Protein AF-0000000076656449 (afdb_homodimer)

Foldseek 3Di:
DPPAFKKFWADFPPGNPDIFIWAWPPQQDQPQVCVVVVHWIKTQTFPDRAPLPRHGGPRDITTGPFTFFNDALVLQAKAKEWEPFFPQQCVLVVHDRDPATDIDIAGSQQETTFPPDAQEDEPLCVVVQQKKKFKWKKWFFNAKDALDALVCQVVGTQFIWIKIQIFRVVVCVVDPHGHVRRHDGNRIYIARITGGCVNVVDQQAKWKFKDKPRHTQFIDGSVRGNQDSSSVSNRCRHVNMDHGGHMYTRYGGPRMQCSDVVGDGDDAQIWMWIAIDDRGHIGIHGYHYDD/DPPAFKKFWADFPPGNPDIFIWAWPPQQDQPQVCVVVVHWIKTQTFPDRALLPRHGGPRDITTGPFTFFNDALVLQAKAKEWEPFFPQQCVLVVHDRDPATDIDIAGSQQETTFPPDAQEDEPLCVVVQQKKKFKWKKWFFNAKDALDALVCQVVGTQFIWIKIQIFRVVVCVVDDHGHVRRHDGNRIYIARITGGCVNVVDQQAKWKFKDKPRHTQAIDGSVRGNQDSSSVSNRCRHVNMDHGGHMYTRYGGHRMQCSDVVGDGDDAQIWMWIAIDDRGHIGIHGYHYDD

Structure (mmCIF, N/CA/C/O backbone):
data_AF-0000000076656449-model_v1
#
loop_
_entity.id
_entity.type
_entity.pdbx_description
1 polymer 'Related to bifunctional 4-hydroxyphenylacetate degradation enzyme'
#
loop_
_atom_site.group_PDB
_atom_site.id
_atom_site.type_symbol
_atom_site.label_atom_id
_atom_site.label_alt_id
_atom_site.label_comp_id
_atom_site.label_asym_id
_atom_site.label_entity_id
_atom_site.label_seq_id
_atom_site.pdbx_PDB_ins_code
_atom_site.Cartn_x
_atom_site.Cartn_y
_atom_site.Cartn_z
_atom_site.occupancy
_atom_site.B_iso_or_equiv
_atom_site.auth_seq_id
_atom_site.auth_comp_id
_atom_site.auth_asym_id
_atom_site.auth_atom_id
_atom_site.pdbx_PDB_model_num
ATOM 1 N N . MET A 1 1 ? 22.75 -12.156 -18.953 1 49.38 1 MET A N 1
ATOM 2 C CA . MET A 1 1 ? 21.703 -13.133 -18.672 1 49.38 1 MET A CA 1
ATOM 3 C C . MET A 1 1 ? 21.734 -13.531 -17.203 1 49.38 1 MET A C 1
ATOM 5 O O . MET A 1 1 ? 22.781 -13.57 -16.578 1 49.38 1 MET A O 1
ATOM 9 N N . ALA A 1 2 ? 20.5 -13.57 -16.688 1 65.69 2 ALA A N 1
ATOM 10 C CA . ALA A 1 2 ? 20.562 -14.047 -15.305 1 65.69 2 ALA A CA 1
ATOM 11 C C . ALA A 1 2 ? 21.188 -15.438 -15.234 1 65.69 2 ALA A C 1
ATOM 13 O O . ALA A 1 2 ? 20.891 -16.297 -16.062 1 65.69 2 ALA A O 1
ATOM 14 N N . TYR A 1 3 ? 22.047 -15.594 -14.336 1 84.06 3 TYR A N 1
ATOM 15 C CA . TYR A 1 3 ? 22.766 -16.859 -14.227 1 84.06 3 TYR A CA 1
ATOM 16 C C . TYR A 1 3 ? 21.906 -17.922 -13.562 1 84.06 3 TYR A C 1
ATOM 18 O O . TYR A 1 3 ? 22.297 -19.094 -13.477 1 84.06 3 TYR A O 1
ATOM 26 N N . TRP A 1 4 ? 20.797 -17.547 -13.141 1 93.44 4 TRP A N 1
ATOM 27 C CA . TRP A 1 4 ? 19.828 -18.484 -12.586 1 93.44 4 TRP A CA 1
ATOM 28 C C . TRP A 1 4 ? 18.547 -18.516 -13.414 1 93.44 4 TRP A C 1
ATOM 30 O O . TRP A 1 4 ? 18.234 -17.547 -14.109 1 93.44 4 TRP A O 1
ATOM 40 N N . LYS A 1 5 ? 17.812 -19.641 -13.414 1 95.38 5 LYS A N 1
ATOM 41 C CA . LYS A 1 5 ? 16.594 -19.781 -14.195 1 95.38 5 LYS A CA 1
ATOM 42 C C . LYS A 1 5 ? 15.367 -19.781 -13.289 1 95.38 5 LYS A C 1
ATOM 44 O O . LYS A 1 5 ? 14.336 -19.203 -13.625 1 95.38 5 LYS A O 1
ATOM 49 N N . ARG A 1 6 ? 15.414 -20.453 -12.188 1 97.69 6 ARG A N 1
ATOM 50 C CA . ARG A 1 6 ? 14.352 -20.531 -11.188 1 97.69 6 ARG A CA 1
ATOM 51 C C . ARG A 1 6 ? 14.922 -20.484 -9.773 1 97.69 6 ARG A C 1
ATOM 53 O O . ARG A 1 6 ? 15.898 -21.172 -9.461 1 97.69 6 ARG A O 1
ATOM 60 N N . LEU A 1 7 ? 14.414 -19.656 -8.969 1 98.56 7 LEU A N 1
ATOM 61 C CA . LEU A 1 7 ? 14.852 -19.609 -7.578 1 98.56 7 LEU A CA 1
ATOM 62 C C . LEU A 1 7 ? 13.68 -19.875 -6.633 1 98.56 7 LEU A C 1
ATOM 64 O O . LEU A 1 7 ? 12.57 -19.406 -6.867 1 98.56 7 LEU A O 1
ATOM 68 N N . ALA A 1 8 ? 13.953 -20.641 -5.656 1 98.69 8 ALA A N 1
ATOM 69 C CA . ALA A 1 8 ? 13.047 -20.828 -4.527 1 98.69 8 ALA A CA 1
ATOM 70 C C . ALA A 1 8 ? 13.641 -20.234 -3.246 1 98.69 8 ALA A C 1
ATOM 72 O O . ALA A 1 8 ? 14.859 -20.281 -3.047 1 98.69 8 ALA A O 1
ATOM 73 N N . ARG A 1 9 ? 12.883 -19.625 -2.453 1 98.88 9 ARG A N 1
ATOM 74 C CA . ARG A 1 9 ? 13.141 -19.344 -1.046 1 98.88 9 ARG A CA 1
ATOM 75 C C . ARG A 1 9 ? 12.539 -20.422 -0.151 1 98.88 9 ARG A C 1
ATOM 77 O O . ARG A 1 9 ? 11.367 -20.781 -0.305 1 98.88 9 ARG A O 1
ATOM 84 N N . PHE A 1 10 ? 13.414 -21 0.773 1 98.88 10 PHE A N 1
ATOM 85 C CA . PHE A 1 10 ? 12.891 -22.188 1.436 1 98.88 10 PHE A CA 1
ATOM 86 C C . PHE A 1 10 ? 13.617 -22.438 2.752 1 98.88 10 PHE A C 1
ATOM 88 O O . PHE A 1 10 ? 14.672 -21.859 3.006 1 98.88 10 PHE A O 1
ATOM 95 N N . VAL A 1 11 ? 12.961 -23.219 3.555 1 98.75 11 VAL A N 1
ATOM 96 C CA . VAL A 1 11 ? 13.57 -23.812 4.742 1 98.75 11 VAL A CA 1
ATOM 97 C C . VAL A 1 11 ? 14.102 -25.203 4.41 1 98.75 11 VAL A C 1
ATOM 99 O O . VAL A 1 11 ? 13.359 -26.062 3.922 1 98.75 11 VAL A O 1
ATOM 102 N N . PRO A 1 12 ? 15.367 -25.438 4.609 1 98.56 12 PRO A N 1
ATOM 103 C CA . PRO A 1 12 ? 15.898 -26.766 4.324 1 98.56 12 PRO A CA 1
ATOM 104 C C . PRO A 1 12 ? 15.539 -27.781 5.398 1 98.56 12 PRO A C 1
ATOM 106 O O . PRO A 1 12 ? 15.383 -27.422 6.57 1 98.56 12 PRO A O 1
ATOM 109 N N . LYS A 1 13 ? 15.461 -29.047 5 1 98.12 13 LYS A N 1
ATOM 110 C CA . LYS A 1 13 ? 15.164 -30.125 5.934 1 98.12 13 LYS A CA 1
ATOM 111 C C . LYS A 1 13 ? 16.219 -30.203 7.039 1 98.12 13 LYS A C 1
ATOM 113 O O . LYS A 1 13 ? 17.422 -30.156 6.766 1 98.12 13 LYS A O 1
ATOM 118 N N . GLY A 1 14 ? 15.781 -30.25 8.25 1 97.25 14 GLY A N 1
ATOM 119 C CA . GLY A 1 14 ? 16.672 -30.422 9.383 1 97.25 14 GLY A CA 1
ATOM 120 C C . GLY A 1 14 ? 17.094 -29.094 10.016 1 97.25 14 GLY A C 1
ATOM 121 O O . GLY A 1 14 ? 17.688 -29.094 11.102 1 97.25 14 GLY A O 1
ATOM 122 N N . TYR A 1 15 ? 16.812 -27.984 9.406 1 97.06 15 TYR A N 1
ATOM 123 C CA . TYR A 1 15 ? 17.219 -26.672 9.93 1 97.06 15 TYR A CA 1
ATOM 124 C C . TYR A 1 15 ? 16.047 -25.703 9.914 1 97.06 15 TYR A C 1
ATOM 126 O O . TYR A 1 15 ? 16.016 -24.766 9.109 1 97.06 15 TYR A O 1
ATOM 134 N N . PRO A 1 16 ? 15.133 -25.734 10.82 1 96 16 PRO A N 1
ATOM 135 C CA . PRO A 1 16 ? 13.867 -25 10.797 1 96 16 PRO A CA 1
ATOM 136 C C . PRO A 1 16 ? 14.07 -23.484 10.945 1 96 16 PRO A C 1
ATOM 138 O O . PRO A 1 16 ? 13.18 -22.703 10.617 1 96 16 PRO A O 1
ATOM 141 N N . SER A 1 17 ? 15.266 -23.016 11.375 1 96.69 17 SER A N 1
ATOM 142 C CA . SER A 1 17 ? 15.492 -21.594 11.609 1 96.69 17 SER A CA 1
ATOM 143 C C . SER A 1 17 ? 16.25 -20.953 10.461 1 96.69 17 SER A C 1
ATOM 145 O O . SER A 1 17 ? 16.516 -19.75 10.469 1 96.69 17 SER A O 1
ATOM 147 N N . LYS A 1 18 ? 16.609 -21.734 9.508 1 97.06 18 LYS A N 1
ATOM 148 C CA . LYS A 1 18 ? 17.375 -21.234 8.375 1 97.06 18 LYS A CA 1
ATOM 149 C C . LYS A 1 18 ? 16.484 -20.984 7.168 1 97.06 18 LYS A C 1
ATOM 151 O O . LYS A 1 18 ? 15.523 -21.734 6.934 1 97.06 18 LYS A O 1
ATOM 156 N N . THR A 1 19 ? 16.656 -19.969 6.512 1 98.56 19 THR A N 1
ATOM 157 C CA . THR A 1 19 ? 16.047 -19.703 5.215 1 98.56 19 THR A CA 1
ATOM 158 C C . THR A 1 19 ? 17.109 -19.578 4.133 1 98.56 19 THR A C 1
ATOM 160 O O . THR A 1 19 ? 18.125 -18.891 4.312 1 98.56 19 THR A O 1
ATOM 163 N N . LEU A 1 20 ? 16.906 -20.25 3.023 1 98.62 20 LEU A N 1
ATOM 164 C CA . LEU A 1 20 ? 17.891 -20.281 1.943 1 98.62 20 LEU A CA 1
ATOM 165 C C . LEU A 1 20 ? 17.234 -19.906 0.613 1 98.62 20 LEU A C 1
ATOM 167 O O . LEU A 1 20 ? 16.016 -19.953 0.476 1 98.62 20 LEU A O 1
ATOM 171 N N . ILE A 1 21 ? 18.094 -19.5 -0.291 1 98.62 21 ILE A N 1
ATOM 172 C CA . ILE A 1 21 ? 17.766 -19.344 -1.701 1 98.62 21 ILE A CA 1
ATOM 173 C C . ILE A 1 21 ? 18.422 -20.453 -2.516 1 98.62 21 ILE A C 1
ATOM 175 O O . ILE A 1 21 ? 19.578 -20.797 -2.283 1 98.62 21 ILE A O 1
ATOM 179 N N . GLY A 1 22 ? 17.641 -21 -3.449 1 98.44 22 GLY A N 1
ATOM 180 C CA . GLY A 1 22 ? 18.266 -22.031 -4.254 1 98.44 22 GLY A CA 1
ATOM 181 C C . GLY A 1 22 ? 17.516 -22.344 -5.535 1 98.44 22 GLY A C 1
ATOM 182 O O . GLY A 1 22 ? 16.359 -21.922 -5.691 1 98.44 22 GLY A O 1
ATOM 183 N N . GLU A 1 23 ? 18.141 -23 -6.402 1 97.94 23 GLU A N 1
ATOM 184 C CA . GLU A 1 23 ? 17.547 -23.484 -7.641 1 97.94 23 GLU A CA 1
ATOM 185 C C . GLU A 1 23 ? 17.203 -24.969 -7.531 1 97.94 23 GLU A C 1
ATOM 187 O O . GLU A 1 23 ? 18.047 -25.781 -7.137 1 97.94 23 GLU A O 1
ATOM 192 N N . PRO A 1 24 ? 15.953 -25.297 -7.84 1 97.5 24 PRO A N 1
ATOM 193 C CA . PRO A 1 24 ? 15.664 -26.734 -7.852 1 97.5 24 PRO A CA 1
ATOM 194 C C . PRO A 1 24 ? 16.641 -27.516 -8.719 1 97.5 24 PRO A C 1
ATOM 196 O O . PRO A 1 24 ? 16.953 -27.109 -9.836 1 97.5 24 PRO A O 1
ATOM 199 N N . GLU A 1 25 ? 17.141 -28.578 -8.242 1 96.12 25 GLU A N 1
ATOM 200 C CA . GLU A 1 25 ? 18.094 -29.406 -8.961 1 96.12 25 GLU A CA 1
ATOM 201 C C . GLU A 1 25 ? 17.5 -29.953 -10.25 1 96.12 25 GLU A C 1
ATOM 203 O O . GLU A 1 25 ? 18.156 -29.969 -11.297 1 96.12 25 GLU A O 1
ATOM 208 N N . ASN A 1 26 ? 16.297 -30.5 -10.109 1 94.44 26 ASN A N 1
ATOM 209 C CA . ASN A 1 26 ? 15.531 -30.891 -11.289 1 94.44 26 ASN A CA 1
ATOM 210 C C . ASN A 1 26 ? 14.82 -29.688 -11.914 1 94.44 26 ASN A C 1
ATOM 212 O O . ASN A 1 26 ? 13.828 -29.203 -11.375 1 94.44 26 ASN A O 1
ATOM 216 N N . HIS A 1 27 ? 15.234 -29.281 -13.047 1 89.81 27 HIS A N 1
ATOM 217 C CA . HIS A 1 27 ? 14.766 -28.062 -13.672 1 89.81 27 HIS A CA 1
ATOM 218 C C . HIS A 1 27 ? 13.32 -28.203 -14.156 1 89.81 27 HIS A C 1
ATOM 220 O O . HIS A 1 27 ? 12.641 -27.203 -14.398 1 89.81 27 HIS A O 1
ATOM 226 N N . ALA A 1 28 ? 12.875 -29.375 -14.281 1 93.81 28 ALA A N 1
ATOM 227 C CA . ALA A 1 28 ? 11.539 -29.609 -14.828 1 93.81 28 ALA A CA 1
ATOM 228 C C . ALA A 1 28 ? 10.516 -29.797 -13.719 1 93.81 28 ALA A C 1
ATOM 230 O O . ALA A 1 28 ? 9.305 -29.812 -13.977 1 93.81 28 ALA A O 1
ATOM 231 N N . ILE A 1 29 ? 10.992 -29.859 -12.484 1 97.5 29 ILE A N 1
ATOM 232 C CA . ILE A 1 29 ? 10.117 -30.234 -11.383 1 97.5 29 ILE A CA 1
ATOM 233 C C . ILE A 1 29 ? 9.148 -29.094 -11.086 1 97.5 29 ILE A C 1
ATOM 235 O O . ILE A 1 29 ? 9.523 -27.922 -11.133 1 97.5 29 ILE A O 1
ATOM 239 N N . ASP A 1 30 ? 7.879 -29.391 -10.898 1 98.56 30 ASP A N 1
ATOM 240 C CA . ASP A 1 30 ? 6.93 -28.484 -10.273 1 98.56 30 ASP A CA 1
ATOM 241 C C . ASP A 1 30 ? 7.098 -28.469 -8.758 1 98.56 30 ASP A C 1
ATOM 243 O O . ASP A 1 30 ? 6.555 -29.328 -8.062 1 98.56 30 ASP A O 1
ATOM 247 N N . VAL A 1 31 ? 7.777 -27.469 -8.25 1 98.69 31 VAL A N 1
ATOM 248 C CA . VAL A 1 31 ? 8.219 -27.453 -6.855 1 98.69 31 VAL A CA 1
ATOM 249 C C . VAL A 1 31 ? 7 -27.5 -5.934 1 98.69 31 VAL A C 1
ATOM 251 O O . VAL A 1 31 ? 6.945 -28.312 -5.004 1 98.69 31 VAL A O 1
ATOM 254 N N . GLY A 1 32 ? 5.984 -26.625 -6.16 1 98.69 32 GLY A N 1
ATOM 255 C CA . GLY A 1 32 ? 4.809 -26.562 -5.309 1 98.69 32 GLY A CA 1
ATOM 256 C C . GLY A 1 32 ? 4.031 -27.875 -5.277 1 98.69 32 GLY A C 1
ATOM 257 O O . GLY A 1 32 ? 3.662 -28.359 -4.207 1 98.69 32 GLY A O 1
ATOM 258 N N . LEU A 1 33 ? 3.791 -28.453 -6.453 1 98.62 33 LEU A N 1
ATOM 259 C CA . LEU A 1 33 ? 3.023 -29.688 -6.559 1 98.62 33 LEU A CA 1
ATOM 260 C C . LEU A 1 33 ? 3.779 -30.844 -5.922 1 98.62 33 LEU A C 1
ATOM 262 O O . LEU A 1 33 ? 3.186 -31.672 -5.223 1 98.62 33 LEU A O 1
ATOM 266 N N . ALA A 1 34 ? 5.094 -30.953 -6.18 1 98.69 34 ALA A N 1
ATOM 267 C CA . ALA A 1 34 ? 5.91 -32.031 -5.613 1 98.69 34 ALA A CA 1
ATOM 268 C C . ALA A 1 34 ? 5.871 -31.984 -4.09 1 98.69 34 ALA A C 1
ATOM 270 O O . ALA A 1 34 ? 5.66 -33.031 -3.447 1 98.69 34 ALA A O 1
ATOM 271 N N . LEU A 1 35 ? 6.078 -30.797 -3.545 1 98.5 35 LEU A N 1
ATOM 272 C CA . LEU A 1 35 ? 6.066 -30.672 -2.092 1 98.5 35 LEU A CA 1
ATOM 273 C C . LEU A 1 35 ? 4.688 -31 -1.527 1 98.5 35 LEU A C 1
ATOM 275 O O . LEU A 1 35 ? 4.578 -31.625 -0.471 1 98.5 35 LEU A O 1
ATOM 279 N N . TYR A 1 36 ? 3.674 -30.594 -2.191 1 98.5 36 TYR A N 1
ATOM 280 C CA . TYR A 1 36 ? 2.309 -30.906 -1.775 1 98.5 36 TYR A CA 1
ATOM 281 C C . TYR A 1 36 ? 2.072 -32.406 -1.731 1 98.5 36 TYR A C 1
ATOM 283 O O . TYR A 1 36 ? 1.375 -32.906 -0.845 1 98.5 36 TYR A O 1
ATOM 291 N N . LYS A 1 37 ? 2.664 -33.094 -2.656 1 98.25 37 LYS A N 1
ATOM 292 C CA . LYS A 1 37 ? 2.496 -34.562 -2.764 1 98.25 37 LYS A CA 1
ATOM 293 C C . LYS A 1 37 ? 3.443 -35.281 -1.818 1 98.25 37 LYS A C 1
ATOM 295 O O . LYS A 1 37 ? 3.465 -36.531 -1.785 1 98.25 37 LYS A O 1
ATOM 300 N N . GLY A 1 38 ? 4.309 -34.625 -1.164 1 97.75 38 GLY A N 1
ATOM 301 C CA . GLY A 1 38 ? 5.234 -35.219 -0.223 1 97.75 38 GLY A CA 1
ATOM 302 C C . GLY A 1 38 ? 6.48 -35.781 -0.886 1 97.75 38 GLY A C 1
ATOM 303 O O . GLY A 1 38 ? 7.156 -36.656 -0.329 1 97.75 38 GLY A O 1
ATOM 304 N N . GLU A 1 39 ? 6.762 -35.281 -2.086 1 98.12 39 GLU A N 1
ATOM 305 C CA . GLU A 1 39 ? 7.957 -35.719 -2.799 1 98.12 39 GLU A CA 1
ATOM 306 C C . GLU A 1 39 ? 9.188 -34.938 -2.344 1 98.12 39 GLU A C 1
ATOM 308 O O . GLU A 1 39 ? 9.078 -33.844 -1.824 1 98.12 39 GLU A O 1
ATOM 313 N N . THR A 1 40 ? 10.297 -35.562 -2.537 1 98.12 40 THR A N 1
ATOM 314 C CA . THR A 1 40 ? 11.555 -34.906 -2.211 1 98.12 40 THR A CA 1
ATOM 315 C C . THR A 1 40 ? 11.945 -33.906 -3.299 1 98.12 40 THR A C 1
ATOM 317 O O . THR A 1 40 ? 11.953 -34.25 -4.484 1 98.12 40 THR A O 1
ATOM 320 N N . VAL A 1 41 ? 12.195 -32.75 -2.912 1 98.56 41 VAL A N 1
ATOM 321 C CA . VAL A 1 41 ? 12.711 -31.719 -3.803 1 98.56 41 VAL A CA 1
ATOM 322 C C . VAL A 1 41 ? 14.062 -31.219 -3.293 1 98.56 41 VAL A C 1
ATOM 324 O O . VAL A 1 41 ? 14.18 -30.797 -2.141 1 98.56 41 VAL A O 1
ATOM 327 N N . LYS A 1 42 ? 15.062 -31.281 -4.113 1 98.62 42 LYS A N 1
ATOM 328 C CA . LYS A 1 42 ? 16.391 -30.766 -3.773 1 98.62 42 LYS A CA 1
ATOM 329 C C . LYS A 1 42 ? 16.688 -29.469 -4.504 1 98.62 42 LYS A C 1
ATOM 331 O O . LYS A 1 42 ? 16.188 -29.234 -5.602 1 98.62 42 LYS A O 1
ATOM 336 N N . ALA A 1 43 ? 17.453 -28.641 -3.881 1 98.56 43 ALA A N 1
ATOM 337 C CA . ALA A 1 43 ? 17.828 -27.359 -4.457 1 98.56 43 ALA A CA 1
ATOM 338 C C . ALA A 1 43 ? 19.312 -27.094 -4.312 1 98.56 43 ALA A C 1
ATOM 340 O O . ALA A 1 43 ? 19.922 -27.406 -3.277 1 98.56 43 ALA A O 1
ATOM 341 N N . ARG A 1 44 ? 19.891 -26.594 -5.328 1 98.12 44 ARG A N 1
ATOM 342 C CA . ARG A 1 44 ? 21.25 -26.047 -5.262 1 98.12 44 ARG A CA 1
ATOM 343 C C . ARG A 1 44 ? 21.25 -24.672 -4.586 1 98.12 44 ARG A C 1
ATOM 345 O O . ARG A 1 44 ? 20.688 -23.719 -5.113 1 98.12 44 ARG A O 1
ATOM 352 N N . VAL A 1 45 ? 21.953 -24.578 -3.49 1 98.38 45 VAL A N 1
ATOM 353 C CA . VAL A 1 45 ? 21.875 -23.406 -2.617 1 98.38 45 VAL A CA 1
ATOM 354 C C . VAL A 1 45 ? 22.688 -22.266 -3.211 1 98.38 45 VAL A C 1
ATOM 356 O O . VAL A 1 45 ? 23.781 -22.484 -3.74 1 98.38 45 VAL A O 1
ATOM 359 N N . PHE A 1 46 ? 22.219 -21.109 -3.17 1 98.31 46 PHE A N 1
ATOM 360 C CA . PHE A 1 46 ? 22.922 -19.875 -3.518 1 98.31 46 PHE A CA 1
ATOM 361 C C . PHE A 1 46 ? 23.422 -19.172 -2.266 1 98.31 46 PHE A C 1
ATOM 363 O O . PHE A 1 46 ? 22.859 -19.344 -1.182 1 98.31 46 PHE A O 1
ATOM 370 N N . SER A 1 47 ? 24.469 -18.281 -2.416 1 97.69 47 SER A N 1
ATOM 371 C CA . SER A 1 47 ? 25.141 -17.688 -1.278 1 97.69 47 SER A CA 1
ATOM 372 C C . SER A 1 47 ? 24.359 -16.484 -0.734 1 97.69 47 SER A C 1
ATOM 374 O O . SER A 1 47 ? 24.609 -16.031 0.384 1 97.69 47 SER A O 1
ATOM 376 N N . GLY A 1 48 ? 23.453 -15.977 -1.566 1 96.94 48 GLY A N 1
ATOM 377 C CA . GLY A 1 48 ? 22.719 -14.797 -1.142 1 96.94 48 GLY A CA 1
ATOM 378 C C . GLY A 1 48 ? 21.516 -15.125 -0.272 1 96.94 48 GLY A C 1
ATOM 379 O O . GLY A 1 48 ? 21.141 -16.281 -0.143 1 96.94 48 GLY A O 1
ATOM 380 N N . SER A 1 49 ? 20.938 -14.102 0.354 1 95.44 49 SER A N 1
ATOM 381 C CA . SER A 1 49 ? 19.844 -14.305 1.289 1 95.44 49 SER A CA 1
ATOM 382 C C . SER A 1 49 ? 18.516 -13.859 0.68 1 95.44 49 SER A C 1
ATOM 384 O O . SER A 1 49 ? 17.469 -13.953 1.324 1 95.44 49 SER A O 1
ATOM 386 N N . SER A 1 50 ? 18.578 -13.344 -0.532 1 97.94 50 SER A N 1
ATOM 387 C CA . SER A 1 50 ? 17.406 -12.797 -1.209 1 97.94 50 SER A CA 1
ATOM 388 C C . SER A 1 50 ? 17.422 -13.133 -2.697 1 97.94 50 SER A C 1
ATOM 390 O O . SER A 1 50 ? 18.484 -13.195 -3.312 1 97.94 50 SER A O 1
ATOM 392 N N . VAL A 1 51 ? 16.219 -13.328 -3.223 1 98.25 51 VAL A N 1
ATOM 393 C CA . VAL A 1 51 ? 16.172 -13.562 -4.66 1 98.25 51 VAL A CA 1
ATOM 394 C C . VAL A 1 51 ? 16.609 -12.305 -5.41 1 98.25 51 VAL A C 1
ATOM 396 O O . VAL A 1 51 ? 16.938 -12.359 -6.598 1 98.25 51 VAL A O 1
ATOM 399 N N . LEU A 1 52 ? 16.562 -11.141 -4.758 1 98.19 52 LEU A N 1
ATOM 400 C CA . LEU A 1 52 ? 17.016 -9.883 -5.355 1 98.19 52 LEU A CA 1
ATOM 401 C C . LEU A 1 52 ? 18.531 -9.812 -5.398 1 98.19 52 LEU A C 1
ATOM 403 O O . LEU A 1 52 ? 19.109 -9.023 -6.156 1 98.19 52 LEU A O 1
ATOM 407 N N . GLU A 1 53 ? 19.156 -10.539 -4.523 1 96.88 53 GLU A N 1
ATOM 408 C CA . GLU A 1 53 ? 20.609 -10.688 -4.441 1 96.88 53 GLU A CA 1
ATOM 409 C C . GLU A 1 53 ? 21 -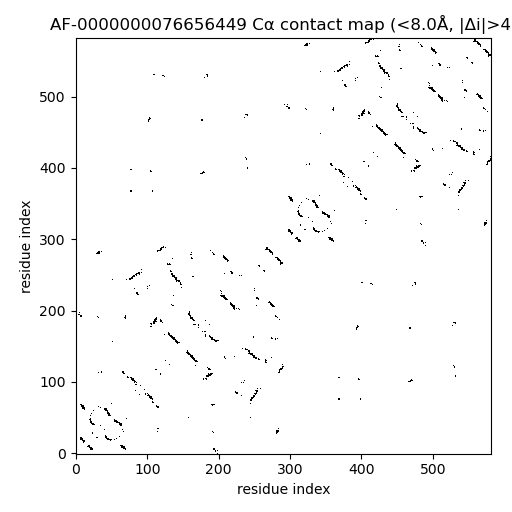12.133 -4.133 1 96.88 53 GLU A C 1
ATOM 411 O O . GLU A 1 53 ? 21.562 -12.422 -3.078 1 96.88 53 GLU A O 1
ATOM 416 N N . PRO A 1 54 ? 20.812 -12.992 -5.078 1 96.88 54 PRO A N 1
ATOM 417 C CA . PRO A 1 54 ? 20.922 -14.414 -4.777 1 96.88 54 PRO A CA 1
ATOM 418 C C . PRO A 1 54 ? 22.375 -14.867 -4.594 1 96.88 54 PRO A C 1
ATOM 420 O O . PRO A 1 54 ? 22.625 -15.961 -4.082 1 96.88 54 PRO A O 1
ATOM 423 N N . GLY A 1 55 ? 23.297 -13.984 -4.996 1 96.31 55 GLY A N 1
ATOM 424 C CA . GLY A 1 55 ? 24.688 -14.414 -4.922 1 96.31 55 GLY A CA 1
ATOM 425 C C . GLY A 1 55 ? 25.031 -15.484 -5.938 1 96.31 55 GLY A C 1
ATOM 426 O O . GLY A 1 55 ? 24.578 -15.438 -7.082 1 96.31 55 GLY A O 1
ATOM 427 N N . ALA A 1 56 ? 25.953 -16.375 -5.547 1 95.75 56 ALA A N 1
ATOM 428 C CA . ALA A 1 56 ? 26.422 -17.438 -6.434 1 95.75 56 ALA A CA 1
ATOM 429 C C . ALA A 1 56 ? 26.078 -18.812 -5.875 1 95.75 56 ALA A C 1
ATOM 431 O O . ALA A 1 56 ? 25.812 -18.953 -4.676 1 95.75 56 ALA A O 1
ATOM 432 N N . PRO A 1 57 ? 26.031 -19.75 -6.789 1 94.81 57 PRO A N 1
ATOM 433 C CA . PRO A 1 57 ? 25.859 -21.109 -6.266 1 94.81 57 PRO A CA 1
ATOM 434 C C . PRO A 1 57 ? 26.938 -21.484 -5.242 1 94.81 57 PRO A C 1
ATOM 436 O O . PRO A 1 57 ? 28.125 -21.203 -5.457 1 94.81 57 PRO A O 1
ATOM 439 N N . SER A 1 58 ? 26.562 -22.031 -4.18 1 95.19 58 SER A N 1
ATOM 440 C CA . SER A 1 58 ? 27.484 -22.375 -3.104 1 95.19 58 SER A CA 1
ATOM 441 C C . SER A 1 58 ? 28.109 -23.734 -3.334 1 95.19 58 SER A C 1
ATOM 443 O O . SER A 1 58 ? 29.109 -24.078 -2.697 1 95.19 58 SER A O 1
ATOM 445 N N . GLY A 1 59 ? 27.531 -24.547 -4.145 1 94.31 59 GLY A N 1
ATOM 446 C CA . GLY A 1 59 ? 27.938 -25.922 -4.336 1 94.31 59 GLY A CA 1
ATOM 447 C C . GLY A 1 59 ? 27.156 -26.906 -3.477 1 94.31 59 GLY A C 1
ATOM 448 O O . GLY A 1 59 ? 27.172 -28.109 -3.736 1 94.31 59 GLY A O 1
ATOM 449 N N . GLU A 1 60 ? 26.484 -26.422 -2.561 1 96.88 60 GLU A N 1
ATOM 450 C CA . GLU A 1 60 ? 25.703 -27.266 -1.668 1 96.88 60 GLU A CA 1
ATOM 451 C C . GLU A 1 60 ? 24.344 -27.594 -2.271 1 96.88 60 GLU A C 1
ATOM 453 O O . GLU A 1 60 ? 23.719 -26.75 -2.93 1 96.88 60 GLU A O 1
ATOM 458 N N . VAL A 1 61 ? 23.938 -28.797 -2.141 1 98.12 61 VAL A N 1
ATOM 459 C CA . VAL A 1 61 ? 22.594 -29.234 -2.508 1 98.12 61 VAL A CA 1
ATOM 460 C C . VAL A 1 61 ? 21.859 -29.734 -1.269 1 98.12 61 VAL A C 1
ATOM 462 O O . VAL A 1 61 ? 22.375 -30.594 -0.536 1 98.12 61 VAL A O 1
ATOM 465 N N . VAL A 1 62 ? 20.703 -29.188 -1.01 1 98.5 62 VAL A N 1
ATOM 466 C CA . VAL A 1 62 ? 19.953 -29.578 0.183 1 98.5 62 VAL A CA 1
ATOM 467 C C . VAL A 1 62 ? 18.516 -29.906 -0.193 1 98.5 62 VAL A C 1
ATOM 469 O O . VAL A 1 62 ? 18.047 -29.547 -1.282 1 98.5 62 VAL A O 1
ATOM 472 N N . GLU A 1 63 ? 17.844 -30.641 0.677 1 98.69 63 GLU A N 1
ATOM 473 C CA . GLU A 1 63 ? 16.422 -30.953 0.497 1 98.69 63 GLU A CA 1
ATOM 474 C C . GLU A 1 63 ? 15.547 -29.844 1.062 1 98.69 63 GLU A C 1
ATOM 476 O O . GLU A 1 63 ? 15.812 -29.328 2.152 1 98.69 63 GLU A O 1
ATOM 481 N N . ILE A 1 64 ? 14.508 -29.484 0.341 1 98.69 64 ILE A N 1
ATOM 482 C CA . ILE A 1 64 ? 13.57 -28.469 0.791 1 98.69 64 ILE A CA 1
ATOM 483 C C . ILE A 1 64 ? 12.578 -29.078 1.782 1 98.69 64 ILE A C 1
ATOM 485 O O . ILE A 1 64 ? 11.961 -30.109 1.497 1 98.69 64 ILE A O 1
ATOM 489 N N . ASP A 1 65 ? 12.469 -28.531 2.965 1 98.38 65 ASP A N 1
ATOM 490 C CA . ASP A 1 65 ? 11.422 -28.906 3.91 1 98.38 65 ASP A CA 1
ATOM 491 C C . ASP A 1 65 ? 10.117 -28.172 3.594 1 98.38 65 ASP A C 1
ATOM 493 O O . ASP A 1 65 ? 9.07 -28.812 3.436 1 98.38 65 ASP A O 1
ATOM 497 N N . ARG A 1 66 ? 10.156 -26.844 3.439 1 97.94 66 ARG A N 1
ATOM 498 C CA . ARG A 1 66 ? 9 -26.062 3.031 1 97.94 66 ARG A CA 1
ATOM 499 C C . ARG A 1 66 ? 9.414 -24.875 2.172 1 97.94 66 ARG A C 1
ATOM 501 O O . ARG A 1 66 ? 10.445 -24.25 2.422 1 97.94 66 ARG A O 1
ATOM 508 N N . VAL A 1 67 ? 8.688 -24.609 1.225 1 98.69 67 VAL A N 1
ATOM 509 C CA . VAL A 1 67 ? 8.914 -23.484 0.342 1 98.69 67 VAL A CA 1
ATOM 510 C C . VAL A 1 67 ? 8.227 -22.234 0.909 1 98.69 67 VAL A C 1
ATOM 512 O O . VAL A 1 67 ? 7.191 -22.344 1.57 1 98.69 67 VAL A O 1
ATOM 515 N N . LEU A 1 68 ? 8.812 -21.078 0.734 1 98.88 68 LEU A N 1
ATOM 516 C CA . LEU A 1 68 ? 8.312 -19.781 1.172 1 98.88 68 LEU A CA 1
ATOM 517 C C . LEU A 1 68 ? 8 -18.891 -0.023 1 98.88 68 LEU A C 1
ATOM 519 O O . LEU A 1 68 ? 8.391 -19.203 -1.152 1 98.88 68 LEU A O 1
ATOM 523 N N . SER A 1 69 ? 7.207 -17.844 0.226 1 98.94 69 SER A N 1
ATOM 524 C CA . SER A 1 69 ? 7.145 -16.797 -0.781 1 98.94 69 SER A CA 1
ATOM 525 C C . SER A 1 69 ? 8.539 -16.422 -1.276 1 98.94 69 SER A C 1
ATOM 527 O O . SER A 1 69 ? 9.469 -16.266 -0.479 1 98.94 69 SER A O 1
ATOM 529 N N . PRO A 1 70 ? 8.672 -16.25 -2.598 1 98.88 70 PRO A N 1
ATOM 530 C CA . PRO A 1 70 ? 10 -15.914 -3.096 1 98.88 70 PRO A CA 1
ATOM 531 C C . PRO A 1 70 ? 10.555 -14.625 -2.479 1 98.88 70 PRO A C 1
ATOM 533 O O . PRO A 1 70 ? 11.766 -14.453 -2.389 1 98.88 70 PRO A O 1
ATOM 536 N N . LEU A 1 71 ? 9.719 -13.789 -2.031 1 98.88 71 LEU A N 1
ATOM 537 C CA . LEU A 1 71 ? 10.094 -12.516 -1.428 1 98.88 71 LEU A CA 1
ATOM 538 C C . LEU A 1 71 ? 9.5 -12.383 -0.03 1 98.88 71 LEU A C 1
ATOM 540 O O . LEU A 1 71 ? 8.492 -13.016 0.285 1 98.88 71 LEU A O 1
ATOM 544 N N . THR A 1 72 ? 10.18 -11.562 0.736 1 98.62 72 THR A N 1
ATOM 545 C CA . THR A 1 72 ? 9.656 -11.242 2.062 1 98.62 72 THR A CA 1
ATOM 546 C C . THR A 1 72 ? 8.727 -10.039 2.004 1 98.62 72 THR A C 1
ATOM 548 O O . THR A 1 72 ? 8.719 -9.297 1.018 1 98.62 72 THR A O 1
ATOM 551 N N . GLN A 1 73 ? 7.98 -9.852 3.08 1 98.19 73 GLN A N 1
ATOM 552 C CA . GLN A 1 73 ? 7.098 -8.695 3.193 1 98.19 73 GLN A CA 1
ATOM 553 C C . GLN A 1 73 ? 7.879 -7.391 3.051 1 98.19 73 GLN A C 1
ATOM 555 O O . GLN A 1 73 ? 7.441 -6.473 2.352 1 98.19 73 GLN A O 1
ATOM 560 N N . ALA A 1 74 ? 9.031 -7.324 3.703 1 97.12 74 ALA A N 1
ATOM 561 C CA . ALA A 1 74 ? 9.852 -6.117 3.66 1 97.12 74 ALA A CA 1
ATOM 562 C C . ALA A 1 74 ? 10.328 -5.832 2.24 1 97.12 74 ALA A C 1
ATOM 564 O O . ALA A 1 74 ? 10.414 -4.672 1.83 1 97.12 74 ALA A O 1
ATOM 565 N N . GLU A 1 75 ? 10.609 -6.848 1.479 1 98.12 75 GLU A N 1
ATOM 566 C CA . GLU A 1 75 ? 11.125 -6.699 0.124 1 98.12 75 GLU A CA 1
ATOM 567 C C . GLU A 1 75 ? 10.031 -6.25 -0.84 1 98.12 75 GLU A C 1
ATOM 569 O O . GLU A 1 75 ? 10.281 -5.43 -1.728 1 98.12 75 GLU A O 1
ATOM 574 N N . VAL A 1 76 ? 8.828 -6.738 -0.664 1 98.44 76 VAL A N 1
ATOM 575 C CA . VAL A 1 76 ? 7.773 -6.473 -1.633 1 98.44 76 VAL A CA 1
ATOM 576 C C . VAL A 1 76 ? 7.227 -5.062 -1.432 1 98.44 76 VAL A C 1
ATOM 578 O O . VAL A 1 76 ? 6.836 -4.398 -2.395 1 98.44 76 VAL A O 1
ATOM 581 N N . GLY A 1 77 ? 7.242 -4.621 -0.143 1 97.38 77 GLY A N 1
ATOM 582 C CA . GLY A 1 77 ? 6.59 -3.357 0.156 1 97.38 77 GLY A CA 1
ATOM 583 C C . GLY A 1 77 ? 5.109 -3.357 -0.176 1 97.38 77 GLY A C 1
ATOM 584 O O . GLY A 1 77 ? 4.371 -4.25 0.246 1 97.38 77 GLY A O 1
ATOM 585 N N . THR A 1 78 ? 4.684 -2.373 -0.991 1 98.62 78 THR A N 1
ATOM 586 C CA . THR A 1 78 ? 3.293 -2.295 -1.422 1 98.62 78 THR A CA 1
ATOM 587 C C . THR A 1 78 ? 3.084 -3.08 -2.715 1 98.62 78 THR A C 1
ATOM 589 O O . THR A 1 78 ? 3.752 -2.822 -3.717 1 98.62 78 THR A O 1
ATOM 592 N N . ILE A 1 79 ? 2.168 -4.02 -2.65 1 98.94 79 ILE A N 1
ATOM 593 C CA . ILE A 1 79 ? 1.869 -4.859 -3.803 1 98.94 79 ILE A CA 1
ATOM 594 C C . ILE A 1 79 ? 0.969 -4.102 -4.777 1 98.94 79 ILE A C 1
ATOM 596 O O . ILE A 1 79 ? 0.002 -3.459 -4.363 1 98.94 79 ILE A O 1
ATOM 600 N N . ARG A 1 80 ? 1.344 -4.117 -6.094 1 98.94 80 ARG A N 1
ATOM 601 C CA . ARG A 1 80 ? 0.551 -3.494 -7.148 1 98.94 80 ARG A CA 1
ATOM 602 C C . ARG A 1 80 ? -0.365 -4.512 -7.82 1 98.94 80 ARG A C 1
ATOM 604 O O . ARG A 1 80 ? 0.054 -5.633 -8.109 1 98.94 80 ARG A O 1
ATOM 611 N N . CYS A 1 81 ? -1.594 -4.078 -8.062 1 98.88 81 CYS A N 1
ATOM 612 C CA . CYS A 1 81 ? -2.578 -5.012 -8.594 1 98.88 81 CYS A CA 1
ATOM 613 C C . CYS A 1 81 ? -3.342 -4.387 -9.758 1 98.88 81 CYS A C 1
ATOM 615 O O . CYS A 1 81 ? -3.682 -3.205 -9.719 1 98.88 81 CYS A O 1
ATOM 617 N N . ILE A 1 82 ? -3.572 -5.191 -10.758 1 98.75 82 ILE A N 1
ATOM 618 C CA . ILE A 1 82 ? -4.402 -4.77 -11.883 1 98.75 82 ILE A CA 1
ATOM 619 C C . ILE A 1 82 ? -5.703 -5.57 -11.891 1 98.75 82 ILE A C 1
ATOM 621 O O . ILE A 1 82 ? -5.684 -6.801 -11.883 1 98.75 82 ILE A O 1
ATOM 625 N N . GLY A 1 83 ? -6.801 -4.852 -11.883 1 97.38 83 GLY A N 1
ATOM 626 C CA . GLY A 1 83 ? -8.102 -5.496 -11.922 1 97.38 83 GLY A CA 1
ATOM 627 C C . GLY A 1 83 ? -8.688 -5.598 -13.32 1 97.38 83 GLY A C 1
ATOM 628 O O . GLY A 1 83 ? -8.359 -4.789 -14.188 1 97.38 83 GLY A O 1
ATOM 629 N N . LEU A 1 84 ? -9.539 -6.648 -13.484 1 96.88 84 LEU A N 1
ATOM 630 C CA . LEU A 1 84 ? -10.305 -6.836 -14.711 1 96.88 84 LEU A CA 1
ATOM 631 C C . LEU A 1 84 ? -9.398 -6.789 -15.938 1 96.88 84 LEU A C 1
ATOM 633 O O . LEU A 1 84 ? -9.648 -6.031 -16.875 1 96.88 84 LEU A O 1
ATOM 637 N N . ASN A 1 85 ? -8.367 -7.629 -15.984 1 98.5 85 ASN A N 1
ATOM 638 C CA . ASN A 1 85 ? -7.34 -7.512 -17.016 1 98.5 85 ASN A CA 1
ATOM 639 C C . ASN A 1 85 ? -7.309 -8.734 -17.922 1 98.5 85 ASN A C 1
ATOM 641 O O . ASN A 1 85 ? -6.277 -9.039 -18.516 1 98.5 85 ASN A O 1
ATOM 645 N N . TYR A 1 86 ? -8.305 -9.555 -17.906 1 98.44 86 TYR A N 1
ATOM 646 C CA . TYR A 1 86 ? -8.508 -10.633 -18.875 1 98.44 86 TYR A CA 1
ATOM 647 C C . TYR A 1 86 ? -9.789 -10.422 -19.672 1 98.44 86 TYR A C 1
ATOM 649 O O . TYR A 1 86 ? -10.852 -10.172 -19.109 1 98.44 86 TYR A O 1
ATOM 657 N N . LYS A 1 87 ? -9.711 -10.562 -21.016 1 97.56 87 LYS A N 1
ATOM 658 C CA . LYS A 1 87 ? -10.852 -10.336 -21.891 1 97.56 87 LYS A CA 1
ATOM 659 C C . LYS A 1 87 ? -12.023 -11.242 -21.516 1 97.56 87 LYS A C 1
ATOM 661 O O . LYS A 1 87 ? -13.156 -10.781 -21.406 1 97.56 87 LYS A O 1
ATOM 666 N N . ALA A 1 88 ? -11.711 -12.484 -21.297 1 96.12 88 ALA A N 1
ATOM 667 C CA . ALA A 1 88 ? -12.758 -13.453 -21 1 96.12 88 ALA A CA 1
ATOM 668 C C . ALA A 1 88 ? -13.398 -13.156 -19.641 1 96.12 88 ALA A C 1
ATOM 670 O O . ALA A 1 88 ? -14.602 -13.383 -19.469 1 96.12 88 ALA A O 1
ATOM 671 N N . HIS A 1 89 ? -12.594 -12.711 -18.688 1 95.06 89 HIS A N 1
ATOM 672 C CA . HIS A 1 89 ? -13.125 -12.359 -17.375 1 95.06 89 HIS A CA 1
ATOM 673 C C . HIS A 1 89 ? -14.055 -11.148 -17.453 1 95.06 89 HIS A C 1
ATOM 675 O O . HIS A 1 89 ? -15.109 -11.133 -16.812 1 95.06 89 HIS A O 1
ATOM 681 N N . ALA A 1 90 ? -13.656 -10.164 -18.234 1 93.19 90 ALA A N 1
ATOM 682 C CA . ALA A 1 90 ? -14.523 -9.008 -18.469 1 93.19 90 ALA A CA 1
ATOM 683 C C . ALA A 1 90 ? -15.844 -9.43 -19.109 1 93.19 90 ALA A C 1
ATOM 685 O O . ALA A 1 90 ? -16.906 -8.969 -18.703 1 93.19 90 ALA A O 1
ATOM 686 N N . ALA A 1 91 ? -15.789 -10.281 -20.078 1 93.12 91 ALA A N 1
ATOM 687 C CA . ALA A 1 91 ? -16.969 -10.773 -20.781 1 93.12 91 ALA A CA 1
ATOM 688 C C . ALA A 1 91 ? -17.891 -11.547 -19.828 1 93.12 91 ALA A C 1
ATOM 690 O O . ALA A 1 91 ? -19.109 -11.352 -19.828 1 93.12 91 ALA A O 1
ATOM 691 N N . GLU A 1 92 ? -17.281 -12.391 -19.031 1 91.62 92 GLU A N 1
ATOM 692 C CA . GLU A 1 92 ? -18.031 -13.195 -18.062 1 91.62 92 GLU A CA 1
ATOM 693 C C . GLU A 1 92 ? -18.781 -12.32 -17.078 1 91.62 92 GLU A C 1
ATOM 695 O O . GLU A 1 92 ? -19.891 -12.664 -16.656 1 91.62 92 GLU A O 1
ATOM 700 N N . ALA A 1 93 ? -18.219 -11.242 -16.703 1 87.75 93 ALA A N 1
ATOM 701 C CA . ALA A 1 93 ? -18.812 -10.32 -15.734 1 87.75 93 ALA A CA 1
ATOM 702 C C . ALA A 1 93 ? -19.75 -9.336 -16.422 1 87.75 93 ALA A C 1
ATOM 704 O O . ALA A 1 93 ? -20.328 -8.453 -15.781 1 87.75 93 ALA A O 1
ATOM 705 N N . CYS A 1 94 ? -19.844 -9.352 -17.734 1 91.19 94 CYS A N 1
ATOM 706 C CA . CYS A 1 94 ? -20.672 -8.469 -18.547 1 91.19 94 CYS A CA 1
ATOM 707 C C . CYS A 1 94 ? -20.25 -7.012 -18.375 1 91.19 94 CYS A C 1
ATOM 709 O O . CYS A 1 94 ? -21.078 -6.129 -18.219 1 91.19 94 CYS A O 1
ATOM 711 N N . LEU A 1 95 ? -18.969 -6.859 -18.297 1 90.88 95 LEU A N 1
ATOM 712 C CA . LEU A 1 95 ? -18.391 -5.527 -18.203 1 90.88 95 LEU A CA 1
ATOM 713 C C . LEU A 1 95 ? -17.578 -5.184 -19.438 1 90.88 95 LEU A C 1
ATOM 715 O O . LEU A 1 95 ? -16.969 -6.062 -20.062 1 90.88 95 LEU A O 1
ATOM 719 N N . GLU A 1 96 ? -17.594 -3.889 -19.75 1 93.5 96 GLU A N 1
ATOM 720 C CA . GLU A 1 96 ? -16.672 -3.432 -20.797 1 93.5 96 GLU A CA 1
ATOM 721 C C . GLU A 1 96 ? -15.234 -3.459 -20.312 1 93.5 96 GLU A C 1
ATOM 723 O O . GLU A 1 96 ? -14.945 -3.07 -19.172 1 93.5 96 GLU A O 1
ATOM 728 N N . PRO A 1 97 ? -14.359 -3.955 -21.188 1 94.81 97 PRO A N 1
ATOM 729 C CA . PRO A 1 97 ? -12.953 -3.896 -20.797 1 94.81 97 PRO A CA 1
ATOM 730 C C . PRO A 1 97 ? -12.484 -2.475 -20.484 1 94.81 97 PRO A C 1
ATOM 732 O O . PRO A 1 97 ? -12.883 -1.529 -21.172 1 94.81 97 PRO A O 1
ATOM 735 N N . PRO A 1 98 ? -11.719 -2.361 -19.516 1 96.19 98 PRO A N 1
ATOM 736 C CA . PRO A 1 98 ? -11.195 -1.024 -19.219 1 96.19 98 PRO A CA 1
ATOM 737 C C . PRO A 1 98 ? -10.305 -0.482 -20.328 1 96.19 98 PRO A C 1
ATOM 739 O O . PRO A 1 98 ? -9.633 -1.254 -21.016 1 96.19 98 PRO A O 1
ATOM 742 N N . THR A 1 99 ? -10.273 0.82 -20.438 1 96.25 99 THR A N 1
ATOM 743 C CA . THR A 1 99 ? -9.453 1.445 -21.469 1 96.25 99 THR A CA 1
ATOM 744 C C . THR A 1 99 ? -8.078 1.808 -20.922 1 96.25 99 THR A C 1
ATOM 746 O O . THR A 1 99 ? -7.145 2.068 -21.688 1 96.25 99 THR A O 1
ATOM 749 N N . ILE A 1 100 ? -7.957 1.923 -19.609 1 96.88 100 ILE A N 1
ATOM 750 C CA . ILE A 1 100 ? -6.688 2.049 -18.906 1 96.88 100 ILE A CA 1
ATOM 751 C C . ILE A 1 100 ? -6.629 1.036 -17.766 1 96.88 100 ILE A C 1
ATOM 753 O O . ILE A 1 100 ? -7.668 0.596 -17.266 1 96.88 100 ILE A O 1
ATOM 757 N N . PRO A 1 101 ? -5.484 0.638 -17.328 1 98.19 101 PRO A N 1
ATOM 758 C CA . PRO A 1 101 ? -5.406 -0.323 -16.219 1 98.19 101 PRO A CA 1
ATOM 759 C C . PRO A 1 101 ? -6.113 0.167 -14.961 1 98.19 101 PRO A C 1
ATOM 761 O O . PRO A 1 101 ? -5.926 1.316 -14.555 1 98.19 101 PRO A O 1
ATOM 764 N N . THR A 1 102 ? -6.934 -0.657 -14.391 1 98 102 THR A N 1
ATOM 765 C CA . THR A 1 102 ? -7.527 -0.39 -13.086 1 98 102 THR A CA 1
ATOM 766 C C . THR A 1 102 ? -6.602 -0.862 -11.969 1 98 102 THR A C 1
ATOM 768 O O . THR A 1 102 ? -6.488 -2.064 -11.711 1 98 102 THR A O 1
ATOM 771 N N . ALA A 1 103 ? -5.98 0.073 -11.305 1 98.44 103 ALA A N 1
ATOM 772 C CA . ALA A 1 103 ? -4.91 -0.257 -10.367 1 98.44 103 ALA A CA 1
ATOM 773 C C . ALA A 1 103 ? -5.391 -0.142 -8.922 1 98.44 103 ALA A C 1
ATOM 775 O O . ALA A 1 103 ? -6.109 0.797 -8.578 1 98.44 103 ALA A O 1
ATOM 776 N N . PHE A 1 104 ? -5.102 -1.072 -8.109 1 98.69 104 PHE A N 1
ATOM 777 C CA . PHE A 1 104 ? -5.246 -0.978 -6.664 1 98.69 104 PHE A CA 1
ATOM 778 C C . PHE A 1 104 ? -4.035 -1.573 -5.961 1 98.69 104 PHE A C 1
ATOM 780 O O . PHE A 1 104 ? -3.094 -2.031 -6.609 1 98.69 104 PHE A O 1
ATOM 787 N N . LEU A 1 105 ? -4.004 -1.476 -4.641 1 98.88 105 LEU A N 1
ATOM 788 C CA . LEU A 1 105 ? -2.814 -1.87 -3.896 1 98.88 105 LEU A CA 1
ATOM 789 C C . LEU A 1 105 ? -3.174 -2.834 -2.771 1 98.88 105 LEU A C 1
ATOM 791 O O . LEU A 1 105 ? -4.312 -2.844 -2.293 1 98.88 105 LEU A O 1
ATOM 795 N N . LYS A 1 106 ? -2.303 -3.664 -2.436 1 98.88 106 LYS A N 1
ATOM 796 C CA . LYS A 1 106 ? -2.324 -4.461 -1.214 1 98.88 106 LYS A CA 1
ATOM 797 C C . LYS A 1 106 ? -1.126 -4.137 -0.325 1 98.88 106 LYS A C 1
ATOM 799 O O . LYS A 1 106 ? -0.02 -3.912 -0.822 1 98.88 106 LYS A O 1
ATOM 804 N N . PRO A 1 107 ? -1.321 -4.109 0.986 1 98.75 107 PRO A N 1
ATOM 805 C CA . PRO A 1 107 ? -0.172 -3.885 1.866 1 98.75 107 PRO A CA 1
ATOM 806 C C . PRO A 1 107 ? 0.773 -5.082 1.92 1 98.75 107 PRO A C 1
ATOM 808 O O . PRO A 1 107 ? 0.427 -6.168 1.449 1 98.75 107 PRO A O 1
ATOM 811 N N . ASP A 1 108 ? 1.956 -4.859 2.461 1 98.56 108 ASP A N 1
ATOM 812 C CA . ASP A 1 108 ? 2.969 -5.906 2.521 1 98.56 108 ASP A CA 1
ATOM 813 C C . ASP A 1 108 ? 2.49 -7.086 3.367 1 98.56 108 ASP A C 1
ATOM 815 O O . ASP A 1 108 ? 2.844 -8.234 3.096 1 98.56 108 ASP A O 1
ATOM 819 N N . THR A 1 109 ? 1.627 -6.812 4.32 1 98.5 109 THR A N 1
ATOM 820 C CA . THR A 1 109 ? 1.182 -7.848 5.25 1 98.5 109 THR A CA 1
ATOM 821 C C . THR A 1 109 ? 0.246 -8.828 4.559 1 98.5 109 THR A C 1
ATOM 823 O O . THR A 1 109 ? -0.044 -9.906 5.094 1 98.5 109 THR A O 1
ATOM 826 N N . ALA A 1 110 ? -0.239 -8.477 3.373 1 98.81 110 ALA A N 1
ATOM 827 C CA . ALA A 1 110 ? -1.085 -9.383 2.605 1 98.81 110 ALA A CA 1
ATOM 828 C C . ALA A 1 110 ? -0.266 -10.531 2.018 1 98.81 110 ALA A C 1
ATOM 830 O O . ALA A 1 110 ? -0.816 -11.578 1.664 1 98.81 110 ALA A O 1
ATOM 831 N N . LEU A 1 111 ? 1.027 -10.359 1.893 1 98.88 111 LEU A N 1
ATOM 832 C CA . LEU A 1 111 ? 1.884 -11.383 1.296 1 98.88 111 LEU A CA 1
ATOM 833 C C . LEU A 1 111 ? 1.844 -12.672 2.111 1 98.88 111 LEU A C 1
ATOM 835 O O . LEU A 1 111 ? 1.89 -12.633 3.344 1 98.88 111 LEU A O 1
ATOM 839 N N . ALA A 1 112 ? 1.784 -13.773 1.441 1 98.69 112 ALA A N 1
ATOM 840 C CA . ALA A 1 112 ? 1.734 -15.055 2.143 1 98.69 112 ALA A CA 1
ATOM 841 C C . ALA A 1 112 ? 2.574 -16.109 1.423 1 98.69 112 ALA A C 1
ATOM 843 O O . ALA A 1 112 ? 2.857 -15.969 0.23 1 98.69 112 ALA A O 1
ATOM 844 N N . ASP A 1 113 ? 2.92 -17.109 2.135 1 98.81 113 ASP A N 1
ATOM 845 C CA . ASP A 1 113 ? 3.699 -18.234 1.645 1 98.81 113 ASP A CA 1
ATOM 846 C C . ASP A 1 113 ? 2.807 -19.25 0.933 1 98.81 113 ASP A C 1
ATOM 848 O O . ASP A 1 113 ? 1.598 -19.297 1.167 1 98.81 113 ASP A O 1
ATOM 852 N N . PRO A 1 114 ? 3.4 -20.047 0.08 1 98.81 114 PRO A N 1
ATOM 853 C CA . PRO A 1 114 ? 2.707 -21.25 -0.399 1 98.81 114 PRO A CA 1
ATOM 854 C C . PRO A 1 114 ? 2.49 -22.281 0.701 1 98.81 114 PRO A C 1
ATOM 856 O O . PRO A 1 114 ? 3.039 -22.141 1.798 1 98.81 114 PRO A O 1
ATOM 859 N N . TYR A 1 115 ? 1.674 -23.234 0.373 1 98.5 115 TYR A N 1
ATOM 860 C CA . TYR A 1 115 ? 1.667 -24.438 1.205 1 98.5 115 TYR A CA 1
ATOM 861 C C . TYR A 1 115 ? 3.088 -24.891 1.504 1 98.5 115 TYR A C 1
ATOM 863 O O . TYR A 1 115 ? 3.957 -24.859 0.629 1 98.5 115 TYR A O 1
ATOM 871 N N . PRO A 1 116 ? 3.357 -25.312 2.832 1 98.06 116 PRO A N 1
ATOM 872 C CA . PRO A 1 116 ? 2.418 -25.828 3.838 1 98.06 116 PRO A CA 1
ATOM 873 C C . PRO A 1 116 ? 1.873 -24.719 4.742 1 98.06 116 PRO A C 1
ATOM 875 O O . PRO A 1 116 ? 1.02 -24.984 5.594 1 98.06 116 PRO A O 1
ATOM 878 N N . ALA A 1 117 ? 2.377 -23.5 4.605 1 98.19 117 ALA A N 1
ATOM 879 C CA . ALA A 1 117 ? 1.727 -22.406 5.344 1 98.19 117 ALA A CA 1
ATOM 880 C C . ALA A 1 117 ? 0.257 -22.281 4.953 1 98.19 117 ALA A C 1
ATOM 882 O O . ALA A 1 117 ? -0.087 -22.391 3.771 1 98.19 117 ALA A O 1
ATOM 883 N N . ARG A 1 118 ? -0.585 -22.125 5.891 1 98.31 118 ARG A N 1
ATOM 884 C CA . ARG A 1 118 ? -2.006 -22 5.586 1 98.31 118 ARG A CA 1
ATOM 885 C C . ARG A 1 118 ? -2.354 -20.562 5.199 1 98.31 118 ARG A C 1
ATOM 887 O O . ARG A 1 118 ? -1.808 -19.609 5.766 1 98.31 118 ARG A O 1
ATOM 894 N N . THR A 1 119 ? -3.188 -20.406 4.234 1 98.38 119 THR A N 1
ATOM 895 C CA . THR A 1 119 ? -3.764 -19.125 3.887 1 98.38 119 THR A CA 1
ATOM 896 C C . THR A 1 119 ? -4.98 -18.812 4.758 1 98.38 119 THR A C 1
ATOM 898 O O . THR A 1 119 ? -5.941 -19.594 4.781 1 98.38 119 THR A O 1
ATOM 901 N N . ILE A 1 120 ? -5.012 -17.703 5.379 1 97.81 120 ILE A N 1
ATOM 902 C CA . ILE A 1 120 ? -5.992 -17.438 6.422 1 97.81 120 ILE A CA 1
ATOM 903 C C . ILE A 1 120 ? -7.207 -16.734 5.82 1 97.81 120 ILE A C 1
ATOM 905 O O . ILE A 1 120 ? -7.059 -15.758 5.086 1 97.81 120 ILE A O 1
ATOM 909 N N . LEU A 1 121 ? -8.383 -17.281 6.117 1 97.62 121 LEU A N 1
ATOM 910 C CA . LEU A 1 121 ? -9.648 -16.625 5.797 1 97.62 121 LEU A CA 1
ATOM 911 C C . LEU A 1 121 ? -10.086 -15.711 6.934 1 97.62 121 LEU A C 1
ATOM 913 O O . LEU A 1 121 ? -10.391 -16.188 8.031 1 97.62 121 LEU A O 1
ATOM 917 N N . PRO A 1 122 ? -10.188 -14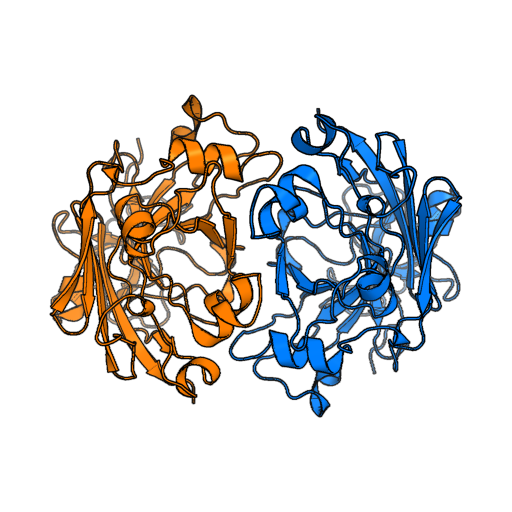.461 6.672 1 97.38 122 PRO A N 1
ATOM 918 C CA . PRO A 1 122 ? -10.547 -13.508 7.723 1 97.38 122 PRO A CA 1
ATOM 919 C C . PRO A 1 122 ? -11.93 -13.773 8.312 1 97.38 122 PRO A C 1
ATOM 921 O O . PRO A 1 122 ? -12.797 -14.336 7.633 1 97.38 122 PRO A O 1
ATOM 924 N N . LYS A 1 123 ? -12.156 -13.289 9.523 1 94.81 123 LYS A N 1
ATOM 925 C CA . LYS A 1 123 ? -13.453 -13.414 10.188 1 94.81 123 LYS A CA 1
ATOM 926 C C . LYS A 1 123 ? -14.57 -12.805 9.344 1 94.81 123 LYS A C 1
ATOM 928 O O . LYS A 1 123 ? -15.648 -13.383 9.219 1 94.81 123 LYS A O 1
ATOM 933 N N . LEU A 1 124 ? -14.312 -11.688 8.781 1 93.5 124 LEU A N 1
ATOM 934 C CA . LEU A 1 124 ? -15.312 -11.008 7.957 1 93.5 124 LEU A CA 1
ATOM 935 C C . LEU A 1 124 ? -15.727 -11.883 6.781 1 93.5 124 LEU A C 1
ATOM 937 O O . LEU A 1 124 ? -16.875 -11.844 6.348 1 93.5 124 LEU A O 1
ATOM 941 N N . THR A 1 125 ? -14.727 -12.617 6.27 1 95.44 125 THR A N 1
ATOM 942 C CA . THR A 1 125 ? -14.984 -13.5 5.133 1 95.44 125 THR A CA 1
ATOM 943 C C . THR A 1 125 ? -15.867 -14.672 5.543 1 95.44 125 THR A C 1
ATOM 945 O O . THR A 1 125 ? -16.641 -15.18 4.734 1 95.44 125 THR A O 1
ATOM 948 N N . GLN A 1 126 ? -15.797 -15.086 6.789 1 95.12 126 GLN A N 1
ATOM 949 C CA . GLN A 1 126 ? -16.5 -16.25 7.305 1 95.12 126 GLN A CA 1
ATOM 950 C C . GLN A 1 126 ? -17.969 -15.953 7.535 1 95.12 126 GLN A C 1
ATOM 952 O O . GLN A 1 126 ? -18.812 -16.859 7.512 1 95.12 126 GLN A O 1
ATOM 957 N N . VAL A 1 127 ? -18.281 -14.672 7.773 1 94 127 VAL A N 1
ATOM 958 C CA . VAL A 1 127 ? -19.625 -14.258 8.18 1 94 127 VAL A CA 1
ATOM 959 C C . VAL A 1 127 ? -20.641 -14.734 7.148 1 94 127 VAL A C 1
ATOM 961 O O . VAL A 1 127 ? -21.703 -15.242 7.508 1 94 127 VAL A O 1
ATOM 964 N N . ASP A 1 128 ? -20.328 -14.633 5.84 1 95.12 128 ASP A N 1
ATOM 965 C CA . ASP A 1 128 ? -21.281 -15.016 4.805 1 95.12 128 ASP A CA 1
ATOM 966 C C . ASP A 1 128 ? -20.609 -15.844 3.711 1 95.12 128 ASP A C 1
ATOM 968 O O . ASP A 1 128 ? -21.047 -15.844 2.562 1 95.12 128 ASP A O 1
ATOM 972 N N . ASP A 1 129 ? -19.516 -16.391 4 1 94.94 129 ASP A N 1
ATOM 973 C CA . ASP A 1 129 ? -18.812 -17.312 3.105 1 94.94 129 ASP A CA 1
ATOM 974 C C . ASP A 1 129 ? -18.562 -16.656 1.748 1 94.94 129 ASP A C 1
ATOM 976 O O . ASP A 1 129 ? -18.938 -17.203 0.71 1 94.94 129 ASP A O 1
ATOM 980 N N . CYS A 1 130 ? -17.828 -15.562 1.758 1 96.81 130 CYS A N 1
ATOM 981 C CA . CYS A 1 130 ? -17.719 -14.773 0.535 1 96.81 130 CYS A CA 1
ATOM 982 C C . CYS A 1 130 ? -16.297 -14.828 -0.008 1 96.81 130 CYS A C 1
ATOM 984 O O . CYS A 1 130 ? -15.914 -14.016 -0.854 1 96.81 130 CYS A O 1
ATOM 986 N N . GLY A 1 131 ? -15.477 -15.727 0.592 1 98.12 131 GLY A N 1
ATOM 987 C CA . GLY A 1 131 ? -14.109 -15.852 0.12 1 98.12 131 GLY A CA 1
ATOM 988 C C . GLY A 1 131 ? -14.016 -16.328 -1.317 1 98.12 131 GLY A C 1
ATOM 989 O O . GLY A 1 131 ? -14.758 -17.219 -1.733 1 98.12 131 GLY A O 1
ATOM 990 N N . ASP A 1 132 ? -13.164 -15.688 -2.107 1 98.56 132 ASP A N 1
ATOM 991 C CA . ASP A 1 132 ? -12.977 -16.016 -3.518 1 98.56 132 ASP A CA 1
ATOM 992 C C . ASP A 1 132 ? -11.5 -16.188 -3.854 1 98.56 132 ASP A C 1
ATOM 994 O O . ASP A 1 132 ? -10.633 -15.852 -3.045 1 98.56 132 ASP A O 1
ATOM 998 N N . TYR A 1 133 ? -11.227 -16.797 -4.965 1 98.75 133 TYR A N 1
ATOM 999 C CA . TYR A 1 133 ? -9.891 -17.094 -5.48 1 98.75 133 TYR A CA 1
ATOM 1000 C C . TYR A 1 133 ? -9.656 -16.375 -6.812 1 98.75 133 TYR A C 1
ATOM 1002 O O . TYR A 1 133 ? -10.594 -16.125 -7.562 1 98.75 133 TYR A O 1
ATOM 1010 N N . GLU A 1 134 ? -8.445 -16.016 -7.027 1 98.81 134 GLU A N 1
ATOM 1011 C CA . GLU A 1 134 ? -8.047 -15.406 -8.297 1 98.81 134 GLU A CA 1
ATOM 1012 C C . GLU A 1 134 ? -6.645 -15.844 -8.703 1 98.81 134 GLU A C 1
ATOM 1014 O O . GLU A 1 134 ? -5.656 -15.422 -8.102 1 98.81 134 GLU A O 1
ATOM 1019 N N . SER A 1 135 ? -6.473 -16.672 -9.711 1 98.94 135 SER A N 1
ATOM 1020 C CA . SER A 1 135 ? -5.18 -17.109 -10.227 1 98.94 135 SER A CA 1
ATOM 1021 C C . SER A 1 135 ? -4.535 -16.031 -11.094 1 98.94 135 SER A C 1
ATOM 1023 O O . SER A 1 135 ? -5.125 -15.578 -12.078 1 98.94 135 SER A O 1
ATOM 1025 N N . GLU A 1 136 ? -3.348 -15.688 -10.727 1 98.94 136 GLU A N 1
ATOM 1026 C CA . GLU A 1 136 ? -2.785 -14.562 -11.461 1 98.94 136 GLU A CA 1
ATOM 1027 C C . GLU A 1 136 ? -1.304 -14.781 -11.758 1 98.94 136 GLU A C 1
ATOM 1029 O O . GLU A 1 136 ? -0.557 -15.258 -10.898 1 98.94 136 GLU A O 1
ATOM 1034 N N . LEU A 1 137 ? -0.867 -14.43 -13 1 98.94 137 LEU A N 1
ATOM 1035 C CA . LEU A 1 137 ? 0.545 -14.211 -13.297 1 98.94 137 LEU A CA 1
ATOM 1036 C C . LEU A 1 137 ? 1.074 -12.992 -12.539 1 98.94 137 LEU A C 1
ATOM 1038 O O . LEU A 1 137 ? 0.408 -11.961 -12.477 1 98.94 137 LEU A O 1
ATOM 1042 N N . THR A 1 138 ? 2.248 -13.141 -12.008 1 98.94 138 THR A N 1
ATOM 1043 C CA . THR A 1 138 ? 2.846 -12.094 -11.18 1 98.94 138 THR A CA 1
ATOM 1044 C C . THR A 1 138 ? 4.191 -11.656 -11.75 1 98.94 138 THR A C 1
ATOM 1046 O O . THR A 1 138 ? 5.016 -12.492 -12.125 1 98.94 138 THR A O 1
ATOM 1049 N N . ILE A 1 139 ? 4.398 -10.367 -11.859 1 98.94 139 ILE A N 1
ATOM 1050 C CA . ILE A 1 139 ? 5.66 -9.758 -12.258 1 98.94 139 ILE A CA 1
ATOM 1051 C C . ILE A 1 139 ? 6.449 -9.336 -11.023 1 98.94 139 ILE A C 1
ATOM 1053 O O . ILE A 1 139 ? 5.879 -8.781 -10.078 1 98.94 139 ILE A O 1
ATOM 1057 N N . VAL A 1 140 ? 7.707 -9.602 -10.977 1 98.94 140 VAL A N 1
ATOM 1058 C CA . VAL A 1 140 ? 8.594 -9.07 -9.945 1 98.94 140 VAL A CA 1
ATOM 1059 C C . VAL A 1 140 ? 9.602 -8.109 -10.57 1 98.94 140 VAL A C 1
ATOM 1061 O O . VAL A 1 140 ? 10.336 -8.484 -11.484 1 98.94 140 VAL A O 1
ATOM 1064 N N . ILE A 1 141 ? 9.625 -6.898 -10.086 1 98.94 141 ILE A N 1
ATOM 1065 C CA . ILE A 1 141 ? 10.562 -5.879 -10.547 1 98.94 141 ILE A CA 1
ATOM 1066 C C . ILE A 1 141 ? 11.945 -6.156 -9.961 1 98.94 141 ILE A C 1
ATOM 1068 O O . ILE A 1 141 ? 12.078 -6.449 -8.773 1 98.94 141 ILE A O 1
ATOM 1072 N N . GLY A 1 142 ? 12.984 -6.043 -10.82 1 98.56 142 GLY A N 1
ATOM 1073 C CA . GLY A 1 142 ? 14.336 -6.367 -10.375 1 98.56 142 GLY A CA 1
ATOM 1074 C C . GLY A 1 142 ? 15.242 -5.156 -10.297 1 98.56 142 GLY A C 1
ATOM 1075 O O . GLY A 1 142 ? 16.297 -5.207 -9.648 1 98.56 142 GLY A O 1
ATOM 1076 N N . LYS A 1 143 ? 14.906 -4.156 -11.008 1 98.38 143 LYS A N 1
ATOM 1077 C CA . LYS A 1 143 ? 15.641 -2.896 -11.023 1 98.38 143 LYS A CA 1
ATOM 1078 C C . LYS A 1 143 ? 14.703 -1.713 -10.797 1 98.38 143 LYS A C 1
ATOM 1080 O O . LYS A 1 143 ? 13.602 -1.669 -11.352 1 98.38 143 LYS A O 1
ATOM 1085 N N . GLU A 1 144 ? 15.188 -0.809 -9.906 1 98.62 144 GLU A N 1
ATOM 1086 C CA . GLU A 1 144 ? 14.383 0.387 -9.648 1 98.62 144 GLU A CA 1
ATOM 1087 C C . GLU A 1 144 ? 14.062 1.119 -10.953 1 98.62 144 GLU A C 1
ATOM 1089 O O . GLU A 1 144 ? 14.922 1.264 -11.82 1 98.62 144 GLU A O 1
ATOM 1094 N N . CYS A 1 145 ? 12.773 1.568 -11.07 1 98.44 145 CYS A N 1
ATOM 1095 C CA . CYS A 1 145 ? 12.414 2.268 -12.297 1 98.44 145 CYS A CA 1
ATOM 1096 C C . CYS A 1 145 ? 11.297 3.277 -12.047 1 98.44 145 CYS A C 1
ATOM 1098 O O . CYS A 1 145 ? 10.602 3.197 -11.031 1 98.44 145 CYS A O 1
ATOM 1100 N N . LYS A 1 146 ? 11.188 4.215 -12.828 1 98.25 146 LYS A N 1
ATOM 1101 C CA . LYS A 1 146 ? 10.195 5.281 -12.883 1 98.25 146 LYS A CA 1
ATOM 1102 C C . LYS A 1 146 ? 10.047 5.828 -14.297 1 98.25 146 LYS A C 1
ATOM 1104 O O . LYS A 1 146 ? 11.039 6.008 -15.008 1 98.25 146 LYS A O 1
ATOM 1109 N N . ASN A 1 147 ? 8.812 6.051 -14.656 1 98.19 147 ASN A N 1
ATOM 1110 C CA . ASN A 1 147 ? 8.531 6.602 -15.977 1 98.19 147 ASN A CA 1
ATOM 1111 C C . ASN A 1 147 ? 9.18 5.77 -17.078 1 98.19 147 ASN A C 1
ATOM 1113 O O . ASN A 1 147 ? 9.883 6.309 -17.938 1 98.19 147 ASN A O 1
ATOM 1117 N N . VAL A 1 148 ? 8.883 4.484 -17.047 1 98.44 148 VAL A N 1
ATOM 1118 C CA . VAL A 1 148 ? 9.445 3.521 -18 1 98.44 148 VAL A CA 1
ATOM 1119 C C . VAL A 1 148 ? 8.555 3.43 -19.234 1 98.44 148 VAL A C 1
ATOM 1121 O O . VAL A 1 148 ? 7.332 3.375 -19.125 1 98.44 148 VAL A O 1
ATOM 1124 N N . SER A 1 149 ? 9.133 3.475 -20.453 1 98.69 149 SER A N 1
ATOM 1125 C CA . SER A 1 149 ? 8.375 3.221 -21.672 1 98.69 149 SER A CA 1
ATOM 1126 C C . SER A 1 149 ? 7.988 1.749 -21.781 1 98.69 149 SER A C 1
ATOM 1128 O O . SER A 1 149 ? 8.625 0.887 -21.172 1 98.69 149 SER A O 1
ATOM 1130 N N . GLU A 1 150 ? 6.98 1.478 -22.578 1 98.69 150 GLU A N 1
ATOM 1131 C CA . GLU A 1 150 ? 6.617 0.084 -22.812 1 98.69 150 GLU A CA 1
ATOM 1132 C C . GLU A 1 150 ? 7.773 -0.685 -23.453 1 98.69 150 GLU A C 1
ATOM 1134 O O . GLU A 1 150 ? 8.016 -1.846 -23.109 1 98.69 150 GLU A O 1
ATOM 1139 N N . ALA A 1 151 ? 8.523 -0.049 -24.312 1 98.62 151 ALA A N 1
ATOM 1140 C CA . ALA A 1 151 ? 9.609 -0.688 -25.047 1 98.62 151 ALA A CA 1
ATOM 1141 C C . ALA A 1 151 ? 10.727 -1.121 -24.094 1 98.62 151 ALA A C 1
ATOM 1143 O O . ALA A 1 151 ? 11.406 -2.117 -24.344 1 98.62 151 ALA A O 1
ATOM 1144 N N . ASP A 1 152 ? 10.883 -0.424 -22.938 1 98.62 152 ASP A N 1
ATOM 1145 C CA . ASP A 1 152 ? 11.992 -0.686 -22.031 1 98.62 152 ASP A CA 1
ATOM 1146 C C . ASP A 1 152 ? 11.531 -1.515 -20.828 1 98.62 152 ASP A C 1
ATOM 1148 O O . ASP A 1 152 ? 12.344 -1.894 -19.984 1 98.62 152 ASP A O 1
ATOM 1152 N N . ALA A 1 153 ? 10.297 -1.81 -20.766 1 98.62 153 ALA A N 1
ATOM 1153 C CA . ALA A 1 153 ? 9.68 -2.359 -19.562 1 98.62 153 ALA A CA 1
ATOM 1154 C C . ALA A 1 153 ? 10.375 -3.643 -19.125 1 98.62 153 ALA A C 1
ATOM 1156 O O . ALA A 1 153 ? 10.656 -3.83 -17.938 1 98.62 153 ALA A O 1
ATOM 1157 N N . TYR A 1 154 ? 10.727 -4.492 -20.016 1 98.44 154 TYR A N 1
ATOM 1158 C CA . TYR A 1 154 ? 11.266 -5.805 -19.688 1 98.44 154 TYR A CA 1
ATOM 1159 C C . TYR A 1 154 ? 12.656 -5.68 -19.078 1 98.44 154 TYR A C 1
ATOM 1161 O O . TYR A 1 154 ? 13.125 -6.59 -18.391 1 98.44 154 TYR A O 1
ATOM 1169 N N . ASP A 1 155 ? 13.344 -4.551 -19.312 1 98.12 155 ASP A N 1
ATOM 1170 C CA . ASP A 1 155 ? 14.672 -4.332 -18.75 1 98.12 155 ASP A CA 1
ATOM 1171 C C . ASP A 1 155 ? 14.625 -4.266 -17.234 1 98.12 155 ASP A C 1
ATOM 1173 O O . ASP A 1 155 ? 15.656 -4.402 -16.562 1 98.12 155 ASP A O 1
ATOM 1177 N N . TYR A 1 156 ? 13.453 -4.117 -16.734 1 98.62 156 TYR A N 1
ATOM 1178 C CA . TYR A 1 156 ? 13.344 -3.891 -15.297 1 98.62 156 TYR A CA 1
ATOM 1179 C C . TYR A 1 156 ? 12.719 -5.098 -14.602 1 98.62 156 TYR A C 1
ATOM 1181 O O . TYR A 1 156 ? 12.586 -5.113 -13.375 1 98.62 156 TYR A O 1
ATOM 1189 N N . VAL A 1 157 ? 12.383 -6.09 -15.289 1 98.69 157 VAL A N 1
ATOM 1190 C CA . VAL A 1 157 ? 11.742 -7.285 -14.75 1 98.69 157 VAL A CA 1
ATOM 1191 C C . VAL A 1 157 ? 12.812 -8.266 -14.273 1 98.69 157 VAL A C 1
ATOM 1193 O O . VAL A 1 157 ? 13.75 -8.578 -15.008 1 98.69 157 VAL A O 1
ATOM 1196 N N . LEU A 1 158 ? 12.664 -8.68 -13.055 1 98.56 158 LEU A N 1
ATOM 1197 C CA . LEU A 1 158 ? 13.5 -9.758 -12.531 1 98.56 158 LEU A CA 1
ATOM 1198 C C . LEU A 1 158 ? 13.016 -11.109 -13.039 1 98.56 158 LEU A C 1
ATOM 1200 O O . LEU A 1 158 ? 13.82 -11.922 -13.508 1 98.56 158 LEU A O 1
ATOM 1204 N N . GLY A 1 159 ? 11.695 -11.289 -12.914 1 98.69 159 GLY A N 1
ATOM 1205 C CA . GLY A 1 159 ? 11.086 -12.562 -13.273 1 98.69 159 GLY A CA 1
ATOM 1206 C C . GLY A 1 159 ? 9.602 -12.617 -12.969 1 98.69 159 GLY A C 1
ATOM 1207 O O . GLY A 1 159 ? 8.945 -11.578 -12.844 1 98.69 159 GLY A O 1
ATOM 1208 N N . TYR A 1 160 ? 9.102 -13.867 -12.945 1 98.94 160 TYR A N 1
ATOM 1209 C CA . TYR A 1 160 ? 7.668 -14.109 -12.82 1 98.94 160 TYR A CA 1
ATOM 1210 C C . TYR A 1 160 ? 7.383 -15.211 -11.805 1 98.94 160 TYR A C 1
ATOM 1212 O O . TYR A 1 160 ? 8.211 -16.094 -11.594 1 98.94 160 TYR A O 1
ATOM 1220 N N . THR A 1 161 ? 6.238 -15.18 -11.25 1 98.94 161 THR A N 1
ATOM 1221 C CA . THR A 1 161 ? 5.738 -16.203 -10.336 1 98.94 161 THR A CA 1
ATOM 1222 C C . THR A 1 161 ? 4.215 -16.25 -10.359 1 98.94 161 THR A C 1
ATOM 1224 O O . THR A 1 161 ? 3.582 -15.703 -11.266 1 98.94 161 THR A O 1
ATOM 1227 N N . ALA A 1 162 ? 3.619 -17.047 -9.492 1 98.94 162 ALA A N 1
ATOM 1228 C CA . ALA A 1 162 ? 2.164 -17.156 -9.406 1 98.94 162 ALA A CA 1
ATOM 1229 C C . ALA A 1 162 ? 1.638 -16.469 -8.148 1 98.94 162 ALA A C 1
ATOM 1231 O O . ALA A 1 162 ? 2.33 -16.406 -7.129 1 98.94 162 ALA A O 1
ATOM 1232 N N . ALA A 1 163 ? 0.469 -15.992 -8.234 1 99 163 ALA A N 1
ATOM 1233 C CA . ALA A 1 163 ? -0.22 -15.43 -7.082 1 99 163 ALA A CA 1
ATOM 1234 C C . ALA A 1 163 ? -1.669 -15.898 -7.02 1 99 163 ALA A C 1
ATOM 1236 O O . ALA A 1 163 ? -2.262 -16.234 -8.047 1 99 163 ALA A O 1
ATOM 1237 N N . ASN A 1 164 ? -2.158 -16 -5.855 1 98.94 164 ASN A N 1
ATOM 1238 C CA . ASN A 1 164 ? -3.588 -16.094 -5.574 1 98.94 164 ASN A CA 1
ATOM 1239 C C . ASN A 1 164 ? -4.105 -14.82 -4.895 1 98.94 164 ASN A C 1
ATOM 1241 O O . ASN A 1 164 ? -3.793 -14.562 -3.73 1 98.94 164 ASN A O 1
ATOM 1245 N N . ASP A 1 165 ? -4.84 -14 -5.609 1 98.81 165 ASP A N 1
ATOM 1246 C CA . ASP A 1 165 ? -5.422 -12.781 -5.055 1 98.81 165 ASP A CA 1
ATOM 1247 C C . ASP A 1 165 ? -6.727 -13.086 -4.32 1 98.81 165 ASP A C 1
ATOM 1249 O O . ASP A 1 165 ? -7.812 -12.797 -4.828 1 98.81 165 ASP A O 1
ATOM 1253 N N . VAL A 1 166 ? -6.578 -13.547 -3.129 1 98.69 166 VAL A N 1
ATOM 1254 C CA . VAL A 1 166 ? -7.723 -13.953 -2.318 1 98.69 166 VAL A CA 1
ATOM 1255 C C . VAL A 1 166 ? -8.562 -12.727 -1.957 1 98.69 166 VAL A C 1
ATOM 1257 O O . VAL A 1 166 ? -8.023 -11.703 -1.537 1 98.69 166 VAL A O 1
ATOM 1260 N N . SER A 1 167 ? -9.875 -12.852 -2.113 1 97.5 167 SER A N 1
ATOM 1261 C CA . SER A 1 167 ? -10.758 -11.695 -1.996 1 97.5 167 SER A CA 1
ATOM 1262 C C . SER A 1 167 ? -11.961 -12.008 -1.112 1 97.5 167 SER A C 1
ATOM 1264 O O . SER A 1 167 ? -12.383 -13.164 -1.014 1 97.5 167 SER A O 1
ATOM 1266 N N . SER A 1 168 ? -12.43 -11.039 -0.448 1 97.44 168 SER A N 1
ATOM 1267 C CA . SER A 1 168 ? -13.703 -11.078 0.264 1 97.44 168 SER A CA 1
ATOM 1268 C C . SER A 1 168 ? -14.758 -10.227 -0.439 1 97.44 168 SER A C 1
ATOM 1270 O O . SER A 1 168 ? -14.82 -9.016 -0.243 1 97.44 168 SER A O 1
ATOM 1272 N N . ARG A 1 169 ? -15.641 -10.891 -1.106 1 97.25 169 ARG A N 1
ATOM 1273 C CA . ARG A 1 169 ? -16.453 -10.234 -2.127 1 97.25 169 ARG A CA 1
ATOM 1274 C C . ARG A 1 169 ? -17.516 -9.352 -1.494 1 97.25 169 ARG A C 1
ATOM 1276 O O . ARG A 1 169 ? -17.828 -8.273 -2.01 1 97.25 169 ARG A O 1
ATOM 1283 N N . THR A 1 170 ? -18.109 -9.773 -0.381 1 96.44 170 THR A N 1
ATOM 1284 C CA . THR A 1 170 ? -19.094 -8.93 0.286 1 96.44 170 THR A CA 1
ATOM 1285 C C . THR A 1 170 ? -18.484 -7.59 0.68 1 96.44 170 THR A C 1
ATOM 1287 O O . THR A 1 170 ? -19.047 -6.535 0.386 1 96.44 170 THR A O 1
ATOM 1290 N N . SER A 1 171 ? -17.328 -7.621 1.295 1 95.25 171 SER A N 1
ATOM 1291 C CA . SER A 1 171 ? -16.625 -6.398 1.688 1 95.25 171 SER A CA 1
ATOM 1292 C C . SER A 1 171 ? -16.219 -5.578 0.47 1 95.25 171 SER A C 1
ATOM 1294 O O . SER A 1 171 ? -16.219 -4.348 0.518 1 95.25 171 SER A O 1
ATOM 1296 N N . GLN A 1 172 ? -15.805 -6.281 -0.579 1 95.06 172 GLN A N 1
ATOM 1297 C CA . GLN A 1 172 ? -15.414 -5.617 -1.815 1 95.06 172 GLN A CA 1
ATOM 1298 C C . GLN A 1 172 ? -16.547 -4.766 -2.371 1 95.06 172 GLN A C 1
ATOM 1300 O O . GLN A 1 172 ? -16.328 -3.629 -2.797 1 95.06 172 GLN A O 1
ATOM 1305 N N . PHE A 1 173 ? -17.734 -5.215 -2.305 1 93.75 173 PHE A N 1
ATOM 1306 C CA . PHE A 1 173 ? -18.859 -4.547 -2.969 1 93.75 173 PHE A CA 1
ATOM 1307 C C . PHE A 1 173 ? -19.562 -3.594 -2.012 1 93.75 173 PHE A C 1
ATOM 1309 O O . PHE A 1 173 ? -20.422 -2.824 -2.426 1 93.75 173 PHE A O 1
ATOM 1316 N N . ASN A 1 174 ? -19.141 -3.629 -0.737 1 94.44 174 ASN A N 1
ATOM 1317 C CA . ASN A 1 174 ? -19.703 -2.703 0.242 1 94.44 174 ASN A CA 1
ATOM 1318 C C . ASN A 1 174 ? -19.094 -1.311 0.107 1 94.44 174 ASN A C 1
ATOM 1320 O O . ASN A 1 174 ? -19.594 -0.35 0.696 1 94.44 174 ASN A O 1
ATOM 1324 N N . GLN A 1 175 ? -18.062 -1.153 -0.651 1 93 175 GLN A N 1
ATOM 1325 C CA . GLN A 1 175 ? -17.453 0.146 -0.919 1 93 175 GLN A CA 1
ATOM 1326 C C . GLN A 1 175 ? -16.828 0.186 -2.312 1 93 175 GLN A C 1
ATOM 1328 O O . GLN A 1 175 ? -16.703 -0.85 -2.969 1 93 175 GLN A O 1
ATOM 1333 N N . SER A 1 176 ? -16.422 1.359 -2.715 1 94.44 176 SER A N 1
ATOM 1334 C CA . SER A 1 176 ? -15.992 1.563 -4.09 1 94.44 176 SER A CA 1
ATOM 1335 C C . SER A 1 176 ? -14.539 1.123 -4.281 1 94.44 176 SER A C 1
ATOM 1337 O O . SER A 1 176 ? -14.125 0.802 -5.395 1 94.44 176 SER A O 1
ATOM 1339 N N . GLN A 1 177 ? -13.742 1.153 -3.24 1 97.88 177 GLN A N 1
ATOM 1340 C CA . GLN A 1 177 ? -12.32 0.807 -3.314 1 97.88 177 GLN A CA 1
ATOM 1341 C C . GLN A 1 177 ? -12.094 -0.648 -2.916 1 97.88 177 GLN A C 1
ATOM 1343 O O . GLN A 1 177 ? -12.727 -1.15 -1.985 1 97.88 177 GLN A O 1
ATOM 1348 N N . TRP A 1 178 ? -11.148 -1.353 -3.508 1 98.31 178 TRP A N 1
ATOM 1349 C CA . TRP A 1 178 ? -11 -2.797 -3.357 1 98.31 178 TRP A CA 1
ATOM 1350 C C . TRP A 1 178 ? -9.945 -3.129 -2.307 1 98.31 178 TRP A C 1
ATOM 1352 O O . TRP A 1 178 ? -9.867 -4.266 -1.837 1 98.31 178 TRP A O 1
ATOM 1362 N N . CYS A 1 179 ? -9.117 -2.195 -1.917 1 97.94 179 CYS A N 1
ATOM 1363 C CA . CYS A 1 179 ? -7.898 -2.49 -1.17 1 97.94 179 CYS A CA 1
ATOM 1364 C C . CYS A 1 179 ? -8.219 -3.148 0.166 1 97.94 179 CYS A C 1
ATOM 1366 O O . CYS A 1 179 ? -7.504 -4.043 0.612 1 97.94 179 CYS A O 1
ATOM 1368 N N . PHE A 1 180 ? -9.328 -2.729 0.815 1 98.19 180 PHE A N 1
ATOM 1369 C CA . PHE A 1 180 ? -9.672 -3.281 2.121 1 98.19 180 PHE A CA 1
ATOM 1370 C C . PHE A 1 180 ? -9.992 -4.766 2.014 1 98.19 180 PHE A C 1
ATOM 1372 O O . PHE A 1 180 ? -9.383 -5.59 2.703 1 98.19 180 PHE A O 1
ATOM 1379 N N . SER A 1 181 ? -10.844 -5.141 1.132 1 97.38 181 SER A N 1
ATOM 1380 C CA . SER A 1 181 ? -11.383 -6.492 1.004 1 97.38 181 SER A CA 1
ATOM 1381 C C . SER A 1 181 ? -10.359 -7.445 0.403 1 97.38 181 SER A C 1
ATOM 1383 O O . SER A 1 181 ? -10.539 -8.664 0.426 1 97.38 181 SER A O 1
ATOM 1385 N N . LYS A 1 182 ? -9.266 -6.887 -0.131 1 98.06 182 LYS A N 1
ATOM 1386 C CA . LYS A 1 182 ? -8.25 -7.691 -0.8 1 98.06 182 LYS A CA 1
ATOM 1387 C C . LYS A 1 182 ? -6.91 -7.598 -0.077 1 98.06 182 LYS A C 1
ATOM 1389 O O . LYS A 1 182 ? -5.93 -8.211 -0.498 1 98.06 182 LYS A O 1
ATOM 1394 N N . GLY A 1 183 ? -6.906 -6.852 1.023 1 98.25 183 GLY A N 1
ATOM 1395 C CA . GLY A 1 183 ? -5.633 -6.531 1.649 1 98.25 183 GLY A CA 1
ATOM 1396 C C . GLY A 1 183 ? -5.465 -7.16 3.02 1 98.25 183 GLY A C 1
ATOM 1397 O O . GLY A 1 183 ? -4.59 -6.766 3.787 1 98.25 183 GLY A O 1
ATOM 1398 N N . PHE A 1 184 ? -6.27 -8.156 3.402 1 98.44 184 PHE A N 1
ATOM 1399 C CA . PHE A 1 184 ? -6.141 -8.82 4.695 1 98.44 184 PHE A CA 1
ATOM 1400 C C . PHE A 1 184 ? -4.812 -9.562 4.797 1 98.44 184 PHE A C 1
ATOM 1402 O O . PHE A 1 184 ? -4.195 -9.883 3.781 1 98.44 184 PHE A O 1
ATOM 1409 N N . ASP A 1 185 ? -4.391 -9.805 6.062 1 98.19 185 ASP A N 1
ATOM 1410 C CA . ASP A 1 185 ? -3.182 -10.594 6.258 1 98.19 185 ASP A CA 1
ATOM 1411 C C . ASP A 1 185 ? -3.268 -11.922 5.504 1 98.19 185 ASP A C 1
ATOM 1413 O O . ASP A 1 185 ? -4.289 -12.609 5.555 1 98.19 185 ASP A O 1
ATOM 1417 N N . ASP A 1 186 ? -2.248 -12.219 4.676 1 97.88 186 ASP A N 1
ATOM 1418 C CA . ASP A 1 186 ? -2.051 -13.516 4.02 1 97.88 186 ASP A CA 1
ATOM 1419 C C . ASP A 1 186 ? -2.988 -13.672 2.824 1 97.88 186 ASP A C 1
ATOM 1421 O O . ASP A 1 186 ? -3.209 -14.781 2.346 1 97.88 186 ASP A O 1
ATOM 1425 N N . SER A 1 187 ? -3.539 -12.586 2.334 1 98.62 187 SER A N 1
ATOM 1426 C CA . SER A 1 187 ? -4.527 -12.672 1.262 1 98.62 187 SER A CA 1
ATOM 1427 C C . SER A 1 187 ? -3.857 -12.648 -0.109 1 98.62 187 SER A C 1
ATOM 1429 O O . SER A 1 187 ? -4.535 -12.578 -1.136 1 98.62 187 SER A O 1
ATOM 1431 N N . CYS A 1 188 ? -2.537 -12.688 -0.165 1 98.88 188 CYS A N 1
ATOM 1432 C CA . CYS A 1 188 ? -1.833 -12.719 -1.443 1 98.88 188 CYS A CA 1
ATOM 1433 C C . CYS A 1 188 ? -0.671 -13.703 -1.407 1 98.88 188 CYS A C 1
ATOM 1435 O O . CYS A 1 188 ? 0.492 -13.297 -1.468 1 98.88 188 CYS A O 1
ATOM 1437 N N . PRO A 1 189 ? -0.951 -14.922 -1.355 1 98.94 189 PRO A N 1
ATOM 1438 C CA . PRO A 1 189 ? 0.14 -15.891 -1.505 1 98.94 189 PRO A CA 1
ATOM 1439 C C . PRO A 1 189 ? 0.778 -15.844 -2.891 1 98.94 189 PRO A C 1
ATOM 1441 O O . PRO A 1 189 ? 0.079 -15.672 -3.893 1 98.94 189 PRO A O 1
ATOM 1444 N N . ILE A 1 190 ? 2.068 -15.945 -2.906 1 98.94 190 ILE A N 1
ATOM 1445 C CA . ILE A 1 190 ? 2.775 -16 -4.18 1 98.94 190 ILE A CA 1
ATOM 1446 C C . ILE A 1 190 ? 3.771 -17.156 -4.164 1 98.94 190 ILE A C 1
ATOM 1448 O O . ILE A 1 190 ? 4.145 -17.641 -3.094 1 98.94 190 ILE A O 1
ATOM 1452 N N . GLY A 1 191 ? 4.219 -17.609 -5.285 1 98.81 191 GLY A N 1
ATOM 1453 C CA . GLY A 1 191 ? 5.215 -18.656 -5.41 1 98.81 191 GLY A CA 1
ATOM 1454 C C . GLY A 1 191 ? 4.82 -19.734 -6.402 1 98.81 191 GLY A C 1
ATOM 1455 O O . GLY A 1 191 ? 4.062 -19.484 -7.34 1 98.81 191 GLY A O 1
ATOM 1456 N N . PRO A 1 192 ? 5.375 -20.891 -6.352 1 98.75 192 PRO A N 1
ATOM 1457 C CA . PRO A 1 192 ? 6.312 -21.344 -5.324 1 98.75 192 PRO A CA 1
ATOM 1458 C C . PRO A 1 192 ? 7.746 -20.891 -5.594 1 98.75 192 PRO A C 1
ATOM 1460 O O . PRO A 1 192 ? 8.594 -20.953 -4.699 1 98.75 192 PRO A O 1
ATOM 1463 N N . VAL A 1 193 ? 8.047 -20.516 -6.855 1 98.81 193 VAL A N 1
ATOM 1464 C CA . VAL A 1 193 ? 9.375 -20.062 -7.254 1 98.81 193 VAL A CA 1
ATOM 1465 C C . VAL A 1 193 ? 9.258 -18.75 -8.023 1 98.81 193 VAL A C 1
ATOM 1467 O O . VAL A 1 193 ? 8.172 -18.359 -8.438 1 98.81 193 VAL A O 1
ATOM 1470 N N . ILE A 1 194 ? 10.32 -18.094 -8.133 1 98.81 194 ILE A N 1
ATOM 1471 C CA . ILE A 1 194 ? 10.438 -17.047 -9.125 1 98.81 194 ILE A CA 1
ATOM 1472 C C . ILE A 1 194 ? 11.234 -17.547 -10.328 1 98.81 194 ILE A C 1
ATOM 1474 O O . ILE A 1 194 ? 12.289 -18.156 -10.164 1 98.81 194 ILE A O 1
ATOM 1478 N N . VAL A 1 195 ? 10.695 -17.359 -11.477 1 98.75 195 VAL A N 1
ATOM 1479 C CA . VAL A 1 195 ? 11.344 -17.766 -12.719 1 98.75 195 VAL A CA 1
ATOM 1480 C C . VAL A 1 195 ? 11.953 -16.547 -13.414 1 98.75 195 VAL A C 1
ATOM 1482 O O . VAL A 1 195 ? 11.273 -15.539 -13.609 1 98.75 195 VAL A O 1
ATOM 1485 N N . SER A 1 196 ? 13.172 -16.672 -13.781 1 97.88 196 SER A N 1
ATOM 1486 C CA . SER A 1 196 ? 13.883 -15.578 -14.43 1 97.88 196 SER A CA 1
ATOM 1487 C C . SER A 1 196 ? 13.203 -15.164 -15.727 1 97.88 196 SER A C 1
ATOM 1489 O O . SER A 1 196 ? 12.711 -16.016 -16.469 1 97.88 196 SER A O 1
ATOM 1491 N N . LYS A 1 197 ? 13.266 -13.914 -16.016 1 97.12 197 LYS A N 1
ATOM 1492 C CA . LYS A 1 197 ? 12.727 -13.422 -17.281 1 97.12 197 LYS A CA 1
ATOM 1493 C C . LYS A 1 197 ? 13.438 -14.07 -18.469 1 97.12 197 LYS A C 1
ATOM 1495 O O . LYS A 1 197 ? 12.883 -14.156 -19.562 1 97.12 197 LYS A O 1
ATOM 1500 N N . SER A 1 198 ? 14.641 -14.539 -18.297 1 96.25 198 SER A N 1
ATOM 1501 C CA . SER A 1 198 ? 15.391 -15.156 -19.375 1 96.25 198 SER A CA 1
ATOM 1502 C C . SER A 1 198 ? 14.742 -16.469 -19.812 1 96.25 198 SER A C 1
ATOM 1504 O O . SER A 1 198 ? 14.828 -16.859 -20.984 1 96.25 198 SER A O 1
ATOM 1506 N N . LEU A 1 199 ? 14.148 -17.172 -18.875 1 96.44 199 LEU A N 1
ATOM 1507 C CA . LEU A 1 199 ? 13.508 -18.453 -19.172 1 96.44 199 LEU A CA 1
ATOM 1508 C C . LEU A 1 199 ? 12.109 -18.234 -19.75 1 96.44 199 LEU A C 1
ATOM 1510 O O . LEU A 1 199 ? 11.547 -19.141 -20.375 1 96.44 199 LEU A O 1
ATOM 1514 N N . ILE A 1 200 ? 11.555 -17.078 -19.453 1 96.62 200 ILE A N 1
ATOM 1515 C CA . ILE A 1 200 ? 10.25 -16.703 -19.969 1 96.62 200 ILE A CA 1
ATOM 1516 C C . ILE A 1 200 ? 10.367 -15.367 -20.719 1 96.62 200 ILE A C 1
ATOM 1518 O O . ILE A 1 200 ? 9.875 -14.344 -20.234 1 96.62 200 ILE A O 1
ATOM 1522 N N . PRO A 1 201 ? 10.906 -15.445 -21.891 1 91.19 201 PRO A N 1
ATOM 1523 C CA . PRO A 1 201 ? 11.086 -14.18 -22.594 1 91.19 201 PRO A CA 1
ATOM 1524 C C . PRO A 1 201 ? 9.758 -13.547 -23.016 1 91.19 201 PRO A C 1
ATOM 1526 O O . PRO A 1 201 ? 9.68 -12.328 -23.203 1 91.19 201 PRO A O 1
ATOM 1529 N N . ASP A 1 202 ? 8.766 -14.414 -23.281 1 96.88 202 ASP A N 1
ATOM 1530 C CA . ASP A 1 202 ? 7.43 -13.922 -23.594 1 96.88 202 ASP A CA 1
ATOM 1531 C C . ASP A 1 202 ? 6.41 -14.422 -22.562 1 96.88 202 ASP A C 1
ATOM 1533 O O . ASP A 1 202 ? 5.875 -15.531 -22.703 1 96.88 202 ASP A O 1
ATOM 1537 N N . PRO A 1 203 ? 6.09 -13.625 -21.609 1 98.31 203 PRO A N 1
ATOM 1538 C CA . PRO A 1 203 ? 5.172 -14.062 -20.547 1 98.31 203 PRO A CA 1
ATOM 1539 C C . PRO A 1 203 ? 3.73 -14.195 -21.047 1 98.31 203 PRO A C 1
ATOM 1541 O O . PRO A 1 203 ? 2.846 -14.586 -20.281 1 98.31 203 PRO A O 1
ATOM 1544 N N . HIS A 1 204 ? 3.463 -13.945 -22.297 1 98.31 204 HIS A N 1
ATOM 1545 C CA . HIS A 1 204 ? 2.117 -14.055 -22.844 1 98.31 204 HIS A CA 1
ATOM 1546 C C . HIS A 1 204 ? 1.92 -15.391 -23.562 1 98.31 204 HIS A C 1
ATOM 1548 O O . HIS A 1 204 ? 0.944 -15.562 -24.297 1 98.31 204 HIS A O 1
ATOM 1554 N N . LYS A 1 205 ? 2.814 -16.297 -23.297 1 98.19 205 LYS A N 1
ATOM 1555 C CA . LYS A 1 205 ? 2.73 -17.656 -23.844 1 98.19 205 LYS A CA 1
ATOM 1556 C C . LYS A 1 205 ? 2.619 -18.688 -22.719 1 98.19 205 LYS A C 1
ATOM 1558 O O . LYS A 1 205 ? 3.078 -19.828 -22.875 1 98.19 205 LYS A O 1
ATOM 1563 N N . LEU A 1 206 ? 2.094 -18.328 -21.656 1 98.69 206 LEU A N 1
ATOM 1564 C CA . LEU A 1 206 ? 1.862 -19.219 -20.531 1 98.69 206 LEU A CA 1
ATOM 1565 C C . LEU A 1 206 ? 0.386 -19.578 -20.422 1 98.69 206 LEU A C 1
ATOM 1567 O O . LEU A 1 206 ? -0.469 -18.906 -21 1 98.69 206 LEU A O 1
ATOM 1571 N N . ASN A 1 207 ? 0.147 -20.703 -19.781 1 98.62 207 ASN A N 1
ATOM 1572 C CA . ASN A 1 207 ? -1.199 -21.156 -19.438 1 98.62 207 ASN A CA 1
ATOM 1573 C C . ASN A 1 207 ? -1.462 -21.047 -17.938 1 98.62 207 ASN A C 1
ATOM 1575 O O . ASN A 1 207 ? -0.68 -21.547 -17.125 1 98.62 207 ASN A O 1
ATOM 1579 N N . VAL A 1 208 ? -2.551 -20.422 -17.578 1 98.88 208 VAL A N 1
ATOM 1580 C CA . VAL A 1 208 ? -2.939 -20.234 -16.172 1 98.88 208 VAL A CA 1
ATOM 1581 C C . VAL A 1 208 ? -4.176 -21.078 -15.867 1 98.88 208 VAL A C 1
ATOM 1583 O O . VAL A 1 208 ? -5.176 -21.016 -16.594 1 98.88 208 VAL A O 1
ATOM 1586 N N . ARG A 1 209 ? -4.141 -21.844 -14.812 1 98.81 209 ARG A N 1
ATOM 1587 C CA . ARG A 1 209 ? -5.305 -22.578 -14.32 1 98.81 209 ARG A CA 1
ATOM 1588 C C . ARG A 1 209 ? -5.492 -22.375 -12.828 1 98.81 209 ARG A C 1
ATOM 1590 O O . ARG A 1 209 ? -4.516 -22.25 -12.086 1 98.81 209 ARG A O 1
ATOM 1597 N N . GLY A 1 210 ? -6.695 -22.328 -12.43 1 98.81 210 GLY A N 1
ATOM 1598 C CA . GLY A 1 210 ? -7.121 -22.406 -11.039 1 98.81 210 GLY A CA 1
ATOM 1599 C C . GLY A 1 210 ? -7.945 -23.656 -10.742 1 98.81 210 GLY A C 1
ATOM 1600 O O . GLY A 1 210 ? -8.93 -23.922 -11.43 1 98.81 210 GLY A O 1
ATOM 1601 N N . LEU A 1 211 ? -7.492 -24.406 -9.734 1 98.81 211 LEU A N 1
ATOM 1602 C CA . LEU A 1 211 ? -8.211 -25.609 -9.359 1 98.81 211 LEU A CA 1
ATOM 1603 C C . LEU A 1 211 ? -8.617 -25.562 -7.887 1 98.81 211 LEU A C 1
ATOM 1605 O O . LEU A 1 211 ? -7.789 -25.297 -7.016 1 98.81 211 LEU A O 1
ATOM 1609 N N . LYS A 1 212 ? -9.828 -25.812 -7.602 1 98.81 212 LYS A N 1
ATOM 1610 C CA . LYS A 1 212 ? -10.297 -25.984 -6.227 1 98.81 212 LYS A CA 1
ATOM 1611 C C . LYS A 1 212 ? -10.641 -27.453 -5.945 1 98.81 212 LYS A C 1
ATOM 1613 O O . LYS A 1 212 ? -11.516 -28.016 -6.598 1 98.81 212 LYS A O 1
ATOM 1618 N N . ASN A 1 213 ? -9.945 -28.016 -4.98 1 98.5 213 ASN A N 1
ATOM 1619 C CA . ASN A 1 213 ? -10.164 -29.422 -4.609 1 98.5 213 ASN A CA 1
ATOM 1620 C C . ASN A 1 213 ? -10.164 -30.328 -5.832 1 98.5 213 ASN A C 1
ATOM 1622 O O . ASN A 1 213 ? -11.039 -31.188 -5.98 1 98.5 213 ASN A O 1
ATOM 1626 N N . GLY A 1 214 ? -9.281 -30.016 -6.715 1 97.44 214 GLY A N 1
ATOM 1627 C CA . GLY A 1 214 ? -9.055 -30.875 -7.863 1 97.44 214 GLY A CA 1
ATOM 1628 C C . GLY A 1 214 ? -9.867 -30.469 -9.078 1 97.44 214 GLY A C 1
ATOM 1629 O O . GLY A 1 214 ? -9.625 -30.969 -10.18 1 97.44 214 GLY A O 1
ATOM 1630 N N . GLN A 1 215 ? -10.797 -29.609 -8.938 1 98.12 215 GLN A N 1
ATOM 1631 C CA . GLN A 1 215 ? -11.648 -29.188 -10.039 1 98.12 215 GLN A CA 1
ATOM 1632 C C . GLN A 1 215 ? -11.125 -27.906 -10.688 1 98.12 215 GLN A C 1
ATOM 1634 O O . GLN A 1 215 ? -10.891 -26.906 -10 1 98.12 215 GLN A O 1
ATOM 1639 N N . VAL A 1 216 ? -10.984 -27.938 -12.008 1 98.5 216 VAL A N 1
ATOM 1640 C CA . VAL A 1 216 ? -10.547 -26.75 -12.742 1 98.5 216 VAL A CA 1
ATOM 1641 C C . VAL A 1 216 ? -11.672 -25.719 -12.766 1 98.5 216 VAL A C 1
ATOM 1643 O O . VAL A 1 216 ? -12.773 -26 -13.258 1 98.5 216 VAL A O 1
ATOM 1646 N N . LEU A 1 217 ? -11.43 -24.531 -12.234 1 98.5 217 LEU A N 1
ATOM 1647 C CA . LEU A 1 217 ? -12.43 -23.469 -12.18 1 98.5 217 LEU A CA 1
ATOM 1648 C C . LEU A 1 217 ? -12.016 -22.281 -13.047 1 98.5 217 LEU A C 1
ATOM 1650 O O . LEU A 1 217 ? -12.859 -21.469 -13.43 1 98.5 217 LEU A O 1
ATOM 1654 N N . GLN A 1 218 ? -10.734 -22.156 -13.273 1 98.62 218 GLN A N 1
ATOM 1655 C CA . GLN A 1 218 ? -10.172 -21.109 -14.125 1 98.62 218 GLN A CA 1
ATOM 1656 C C . GLN A 1 218 ? -9.172 -21.703 -15.117 1 98.62 218 GLN A C 1
ATOM 1658 O O . GLN A 1 218 ? -8.398 -22.594 -14.773 1 98.62 218 GLN A O 1
ATOM 1663 N N . GLU A 1 219 ? -9.203 -21.234 -16.328 1 98.38 219 GLU A N 1
ATOM 1664 C CA . GLU A 1 219 ? -8.258 -21.656 -17.359 1 98.38 219 GLU A CA 1
ATOM 1665 C C . GLU A 1 219 ? -8.164 -20.625 -18.484 1 98.38 219 GLU A C 1
ATOM 1667 O O . GLU A 1 219 ? -9.18 -20.234 -19.047 1 98.38 219 GLU A O 1
ATOM 1672 N N . SER A 1 220 ? -6.988 -20.188 -18.734 1 98.62 220 SER A N 1
ATOM 1673 C CA . SER A 1 220 ? -6.77 -19.188 -19.781 1 98.62 220 SER A CA 1
ATOM 1674 C C . SER A 1 220 ? -5.305 -19.141 -20.188 1 98.62 220 SER A C 1
ATOM 1676 O O . SER A 1 220 ? -4.422 -19.547 -19.438 1 98.62 220 SER A O 1
ATOM 1678 N N . SER A 1 221 ? -5.102 -18.719 -21.391 1 98.5 221 SER A N 1
ATOM 1679 C CA . SER A 1 221 ? -3.764 -18.281 -21.781 1 98.5 221 SER A CA 1
ATOM 1680 C C . SER A 1 221 ? -3.477 -16.859 -21.297 1 98.5 221 SER A C 1
ATOM 1682 O O . SER A 1 221 ? -4.387 -16.031 -21.219 1 98.5 221 SER A O 1
ATOM 1684 N N . THR A 1 222 ? -2.217 -16.5 -21.031 1 98.44 222 THR A N 1
ATOM 1685 C CA . THR A 1 222 ? -1.839 -15.156 -20.625 1 98.44 222 THR A CA 1
ATOM 1686 C C . THR A 1 222 ? -1.895 -14.188 -21.797 1 98.44 222 THR A C 1
ATOM 1688 O O . THR A 1 222 ? -1.751 -12.977 -21.625 1 98.44 222 THR A O 1
ATOM 1691 N N . ASP A 1 223 ? -2.139 -14.695 -22.984 1 98 223 ASP A N 1
ATOM 1692 C CA . ASP A 1 223 ? -2.352 -13.812 -24.125 1 98 223 A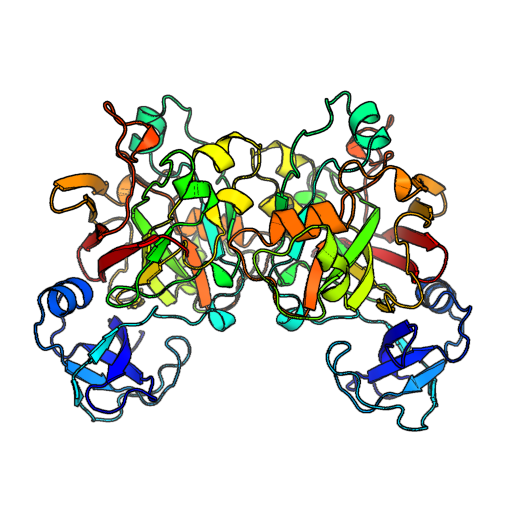SP A CA 1
ATOM 1693 C C . ASP A 1 223 ? -3.73 -13.156 -24.062 1 98 223 ASP A C 1
ATOM 1695 O O . ASP A 1 223 ? -4.02 -12.242 -24.828 1 98 223 ASP A O 1
ATOM 1699 N N . ASP A 1 224 ? -4.535 -13.602 -23.125 1 98.19 224 ASP A N 1
ATOM 1700 C CA . ASP A 1 224 ? -5.871 -13.039 -22.953 1 98.19 224 ASP A CA 1
ATOM 1701 C C . ASP A 1 224 ? -5.816 -11.734 -22.156 1 98.19 224 ASP A C 1
ATOM 1703 O O . ASP A 1 224 ? -6.832 -11.062 -21.984 1 98.19 224 ASP A O 1
ATOM 1707 N N . LEU A 1 225 ? -4.676 -11.352 -21.609 1 98.5 225 LEU A N 1
ATOM 1708 C CA . LEU A 1 225 ? -4.52 -10.086 -20.891 1 98.5 225 LEU A CA 1
ATOM 1709 C C . LEU A 1 225 ? -4.914 -8.906 -21.781 1 98.5 225 LEU A C 1
ATOM 1711 O O . LEU A 1 225 ? -4.445 -8.797 -22.922 1 98.5 225 LEU A O 1
ATOM 1715 N N . ILE A 1 226 ? -5.742 -8.062 -21.297 1 98.56 226 ILE A N 1
ATOM 1716 C CA . ILE A 1 226 ? -6.133 -6.844 -21.984 1 98.56 226 ILE A CA 1
ATOM 1717 C C . ILE A 1 226 ? -4.934 -5.902 -22.094 1 98.56 226 ILE A C 1
ATOM 1719 O O . ILE A 1 226 ? -4.609 -5.414 -23.172 1 98.56 226 ILE A O 1
ATOM 1723 N N . PHE A 1 227 ? -4.336 -5.586 -20.953 1 98.81 227 PHE A N 1
ATOM 1724 C CA . PHE A 1 227 ? -3.072 -4.859 -20.859 1 98.81 227 PHE A CA 1
ATOM 1725 C C . PHE A 1 227 ? -1.915 -5.816 -20.609 1 98.81 227 PHE A C 1
ATOM 1727 O O . PHE A 1 227 ? -1.906 -6.527 -19.594 1 98.81 227 PHE A O 1
ATOM 1734 N N . ASN A 1 228 ? -1.015 -5.801 -21.516 1 98.44 228 ASN A N 1
ATOM 1735 C CA . ASN A 1 228 ? 0.106 -6.73 -21.406 1 98.44 228 ASN A CA 1
ATOM 1736 C C . ASN A 1 228 ? 1.146 -6.23 -20.406 1 98.44 228 ASN A C 1
ATOM 1738 O O . ASN A 1 228 ? 0.99 -5.152 -19.828 1 98.44 228 ASN A O 1
ATOM 1742 N N . VAL A 1 229 ? 2.186 -7.027 -20.172 1 98.56 229 VAL A N 1
ATOM 1743 C CA . VAL A 1 229 ? 3.176 -6.789 -19.125 1 98.56 229 VAL A CA 1
ATOM 1744 C C . VAL A 1 229 ? 3.857 -5.441 -19.344 1 98.56 229 VAL A C 1
ATOM 1746 O O . VAL A 1 229 ? 3.924 -4.609 -18.438 1 98.56 229 VAL A O 1
ATOM 1749 N N . PRO A 1 230 ? 4.348 -5.105 -20.578 1 98.75 230 PRO A N 1
ATOM 1750 C CA . PRO A 1 230 ? 4.977 -3.801 -20.797 1 98.75 230 PRO A CA 1
ATOM 1751 C C . PRO A 1 230 ? 4.035 -2.635 -20.516 1 98.75 230 PRO A C 1
ATOM 1753 O O . PRO A 1 230 ? 4.441 -1.647 -19.891 1 98.75 230 PRO A O 1
ATOM 1756 N N . LYS A 1 231 ? 2.773 -2.758 -20.938 1 98.81 231 LYS A N 1
ATOM 1757 C CA . LYS A 1 231 ? 1.79 -1.705 -20.719 1 98.81 231 LYS A CA 1
ATOM 1758 C C . LYS A 1 231 ? 1.558 -1.484 -19.219 1 98.81 231 LYS A C 1
ATOM 1760 O O . LYS A 1 231 ? 1.492 -0.344 -18.766 1 98.81 231 LYS A O 1
ATOM 1765 N N . ILE A 1 232 ? 1.464 -2.543 -18.469 1 98.88 232 ILE A N 1
ATOM 1766 C CA . ILE A 1 232 ? 1.213 -2.471 -17.031 1 98.88 232 ILE A CA 1
ATOM 1767 C C . ILE A 1 232 ? 2.373 -1.757 -16.344 1 98.88 232 ILE A C 1
ATOM 1769 O O . ILE A 1 232 ? 2.16 -0.829 -15.555 1 98.88 232 ILE A O 1
ATOM 1773 N N . ILE A 1 233 ? 3.594 -2.18 -16.625 1 98.94 233 ILE A N 1
ATOM 1774 C CA . ILE A 1 233 ? 4.773 -1.614 -15.984 1 98.94 233 ILE A CA 1
ATOM 1775 C C . ILE A 1 233 ? 4.906 -0.137 -16.359 1 98.94 233 ILE A C 1
ATOM 1777 O O . ILE A 1 233 ? 5.156 0.704 -15.484 1 98.94 233 ILE A O 1
ATOM 1781 N N . SER A 1 234 ? 4.711 0.12 -17.641 1 98.88 234 SER A N 1
ATOM 1782 C CA . SER A 1 234 ? 4.777 1.507 -18.094 1 98.88 234 SER A CA 1
ATOM 1783 C C . SER A 1 234 ? 3.74 2.367 -17.375 1 98.88 234 SER A C 1
ATOM 1785 O O . SER A 1 234 ? 4.059 3.451 -16.875 1 98.88 234 SER A O 1
ATOM 1787 N N . PHE A 1 235 ? 2.564 1.898 -17.281 1 98.75 235 PHE A N 1
ATOM 1788 C CA . PHE A 1 235 ? 1.472 2.629 -16.641 1 98.75 235 PHE A CA 1
ATOM 1789 C C . PHE A 1 235 ? 1.764 2.873 -15.172 1 98.75 235 PHE A C 1
ATOM 1791 O O . PHE A 1 235 ? 1.709 4.012 -14.703 1 98.75 235 PHE A O 1
ATOM 1798 N N . LEU A 1 236 ? 2.148 1.851 -14.43 1 98.75 236 LEU A N 1
ATOM 1799 C CA . LEU A 1 236 ? 2.32 1.925 -12.984 1 98.75 236 LEU A CA 1
ATOM 1800 C C . LEU A 1 236 ? 3.543 2.762 -12.625 1 98.75 236 LEU A C 1
ATOM 1802 O O . LEU A 1 236 ? 3.637 3.287 -11.516 1 98.75 236 LEU A O 1
ATOM 1806 N N . SER A 1 237 ? 4.465 2.891 -13.539 1 98.69 237 SER A N 1
ATOM 1807 C CA . SER A 1 237 ? 5.703 3.605 -13.234 1 98.69 237 SER A CA 1
ATOM 1808 C C . SER A 1 237 ? 5.57 5.09 -13.555 1 98.69 237 SER A C 1
ATOM 1810 O O . SER A 1 237 ? 6.52 5.855 -13.367 1 98.69 237 SER A O 1
ATOM 1812 N N . GLN A 1 238 ? 4.41 5.492 -14.102 1 97.88 238 GLN A N 1
ATOM 1813 C CA . GLN A 1 238 ? 4.215 6.914 -14.359 1 97.88 238 GLN A CA 1
ATOM 1814 C C . GLN A 1 238 ? 4.297 7.727 -13.07 1 97.88 238 GLN A C 1
ATOM 1816 O O . GLN A 1 238 ? 3.451 7.574 -12.18 1 97.88 238 GLN A O 1
ATOM 1821 N N . SER A 1 239 ? 5.379 8.539 -12.945 1 97.56 239 SER A N 1
ATOM 1822 C CA . SER A 1 239 ? 5.652 9.422 -11.812 1 97.56 239 SER A CA 1
ATOM 1823 C C . SER A 1 239 ? 5.664 8.656 -10.5 1 97.56 239 SER A C 1
ATOM 1825 O O . SER A 1 239 ? 5.371 9.219 -9.438 1 97.56 239 SER A O 1
ATOM 1827 N N . THR A 1 240 ? 5.852 7.426 -10.539 1 98.31 240 THR A N 1
ATOM 1828 C CA . THR A 1 240 ? 5.875 6.531 -9.391 1 98.31 240 THR A CA 1
ATOM 1829 C C . THR A 1 240 ? 7.074 5.59 -9.461 1 98.31 240 THR A C 1
ATOM 1831 O O . THR A 1 240 ? 7.262 4.891 -10.453 1 98.31 240 THR A O 1
ATOM 1834 N N . THR A 1 241 ? 7.828 5.578 -8.422 1 98.56 241 THR A N 1
ATOM 1835 C CA . THR A 1 241 ? 8.992 4.695 -8.367 1 98.56 241 THR A CA 1
ATOM 1836 C C . THR A 1 241 ? 8.57 3.27 -8.016 1 98.56 241 THR A C 1
ATOM 1838 O O . THR A 1 241 ? 7.836 3.053 -7.051 1 98.56 241 THR A O 1
ATOM 1841 N N . LEU A 1 242 ? 8.977 2.348 -8.812 1 98.81 242 LEU A N 1
ATOM 1842 C CA . LEU A 1 242 ? 8.891 0.928 -8.492 1 98.81 242 LEU A CA 1
ATOM 1843 C C . LEU A 1 242 ? 10.242 0.384 -8.055 1 98.81 242 LEU A C 1
ATOM 1845 O O . LEU A 1 242 ? 11.203 0.397 -8.828 1 98.81 242 LEU A O 1
ATOM 1849 N N . LYS A 1 243 ? 10.328 -0.063 -6.848 1 98.69 243 LYS A N 1
ATOM 1850 C CA . LYS A 1 243 ? 11.578 -0.546 -6.266 1 98.69 243 LYS A CA 1
ATOM 1851 C C . LYS A 1 243 ? 11.805 -2.018 -6.598 1 98.69 243 LYS A C 1
ATOM 1853 O O . LYS A 1 243 ? 10.859 -2.746 -6.898 1 98.69 243 LYS A O 1
ATOM 1858 N N . PRO A 1 244 ? 13.102 -2.443 -6.586 1 98.75 244 PRO A N 1
ATOM 1859 C CA . PRO A 1 244 ? 13.32 -3.891 -6.68 1 98.75 244 PRO A CA 1
ATOM 1860 C C . PRO A 1 244 ? 12.523 -4.672 -5.633 1 98.75 244 PRO A C 1
ATOM 1862 O O . PRO A 1 244 ? 12.453 -4.262 -4.473 1 98.75 244 PRO A O 1
ATOM 1865 N N . GLY A 1 245 ? 11.891 -5.727 -6.078 1 98.81 245 GLY A N 1
ATOM 1866 C CA . GLY A 1 245 ? 11.062 -6.527 -5.184 1 98.81 245 GLY A CA 1
ATOM 1867 C C . GLY A 1 245 ? 9.578 -6.25 -5.332 1 98.81 245 GLY A C 1
ATOM 1868 O O . GLY A 1 245 ? 8.742 -7.047 -4.902 1 98.81 245 GLY A O 1
ATOM 1869 N N . THR A 1 246 ? 9.258 -5.055 -5.992 1 98.88 246 THR A N 1
ATOM 1870 C CA . THR A 1 246 ? 7.848 -4.75 -6.207 1 98.88 246 THR A CA 1
ATOM 1871 C C . THR A 1 246 ? 7.156 -5.891 -6.949 1 98.88 246 THR A C 1
ATOM 1873 O O . THR A 1 246 ? 7.664 -6.371 -7.965 1 98.88 246 THR A O 1
ATOM 1876 N N . VAL A 1 247 ? 6.07 -6.32 -6.371 1 98.94 247 VAL A N 1
ATOM 1877 C CA . VAL A 1 247 ? 5.23 -7.363 -6.949 1 98.94 247 VAL A CA 1
ATOM 1878 C C . VAL A 1 247 ? 4.039 -6.73 -7.66 1 98.94 247 VAL A C 1
ATOM 1880 O O . VAL A 1 247 ? 3.375 -5.848 -7.109 1 98.94 247 VAL A O 1
ATOM 1883 N N . ILE A 1 248 ? 3.809 -7.141 -8.875 1 98.94 248 ILE A N 1
ATOM 1884 C CA . ILE A 1 248 ? 2.646 -6.727 -9.648 1 98.94 248 ILE A CA 1
ATOM 1885 C C . ILE A 1 248 ? 1.819 -7.949 -10.039 1 98.94 248 ILE A C 1
ATOM 1887 O O . ILE A 1 248 ? 2.285 -8.805 -10.789 1 98.94 248 ILE A O 1
ATOM 1891 N N . ILE A 1 249 ? 0.629 -8.039 -9.492 1 98.94 249 ILE A N 1
ATOM 1892 C CA . ILE A 1 249 ? -0.252 -9.117 -9.914 1 98.94 249 ILE A CA 1
ATOM 1893 C C . ILE A 1 249 ? -1.176 -8.625 -11.023 1 98.94 249 ILE A C 1
ATOM 1895 O O . ILE A 1 249 ? -1.708 -7.516 -10.953 1 98.94 249 ILE A O 1
ATOM 1899 N N . THR A 1 250 ? -1.428 -9.391 -12.07 1 98.88 250 THR A N 1
ATOM 1900 C CA . THR A 1 250 ? -1.794 -8.844 -13.367 1 98.88 250 THR A CA 1
ATOM 1901 C C . THR A 1 250 ? -3.279 -9.062 -13.648 1 98.88 250 THR A C 1
ATOM 1903 O O . THR A 1 250 ? -3.752 -8.797 -14.758 1 98.88 250 THR A O 1
ATOM 1906 N N . GLY A 1 251 ? -4.004 -9.57 -12.711 1 98.44 251 GLY A N 1
ATOM 1907 C CA . GLY A 1 251 ? -5.41 -9.859 -12.938 1 98.44 251 GLY A CA 1
ATOM 1908 C C . GLY A 1 251 ? -5.703 -11.352 -13.031 1 98.44 251 GLY A C 1
ATOM 1909 O O . GLY A 1 251 ? -4.781 -12.164 -13.125 1 98.44 251 GLY A O 1
ATOM 1910 N N . THR A 1 252 ? -6.957 -11.68 -12.992 1 98.62 252 THR A N 1
ATOM 1911 C CA . THR A 1 252 ? -7.375 -13.07 -12.961 1 98.62 252 THR A CA 1
ATOM 1912 C C . THR A 1 252 ? -8.203 -13.414 -14.195 1 98.62 252 THR A C 1
ATOM 1914 O O . THR A 1 252 ? -8.953 -12.578 -14.695 1 98.62 252 THR A O 1
ATOM 1917 N N . PRO A 1 253 ? -8.078 -14.641 -14.719 1 98.38 253 PRO A N 1
ATOM 1918 C CA . PRO A 1 253 ? -8.945 -15.086 -15.812 1 98.38 253 PRO A CA 1
ATOM 1919 C C . PRO A 1 253 ? -10.383 -15.344 -15.367 1 98.38 253 PRO A C 1
ATOM 1921 O O . PRO A 1 253 ? -10.695 -15.195 -14.18 1 98.38 253 PRO A O 1
ATOM 1924 N N . ALA A 1 254 ? -11.211 -15.633 -16.344 1 97.88 254 ALA A N 1
ATOM 1925 C CA . ALA A 1 254 ? -12.594 -16.016 -16.062 1 97.88 254 ALA A CA 1
ATOM 1926 C C . ALA A 1 254 ? -12.656 -17.219 -15.133 1 97.88 254 ALA A C 1
ATOM 1928 O O . ALA A 1 254 ? -11.711 -18 -15.062 1 97.88 254 ALA A O 1
ATOM 1929 N N . GLY A 1 255 ? -13.75 -17.297 -14.375 1 97.94 255 GLY A N 1
ATOM 1930 C CA . GLY A 1 255 ? -13.977 -18.469 -13.547 1 97.94 255 GLY A CA 1
ATOM 1931 C C . GLY A 1 255 ? -13.93 -18.172 -12.062 1 97.94 255 GLY A C 1
ATOM 1932 O O . GLY A 1 255 ? -13.883 -19.094 -11.242 1 97.94 255 GLY A O 1
ATOM 1933 N N . VAL A 1 256 ? -13.883 -16.938 -11.68 1 97.38 256 VAL A N 1
ATOM 1934 C CA . VAL A 1 256 ? -13.93 -16.594 -10.258 1 97.38 256 VAL A CA 1
ATOM 1935 C C . VAL A 1 256 ? -15.234 -17.094 -9.648 1 97.38 256 VAL A C 1
ATOM 1937 O O . VAL A 1 256 ? -16.234 -17.281 -10.352 1 97.38 256 VAL A O 1
ATOM 1940 N N . GLY A 1 257 ? -15.234 -17.234 -8.375 1 97.31 257 GLY A N 1
ATOM 1941 C CA . GLY A 1 257 ? -16.344 -17.875 -7.68 1 97.31 257 GLY A CA 1
ATOM 1942 C C . GLY A 1 257 ? -17.609 -17.062 -7.688 1 97.31 257 GLY A C 1
ATOM 1943 O O . GLY A 1 257 ? -18.703 -17.594 -7.859 1 97.31 257 GLY A O 1
ATOM 1944 N N . MET A 1 258 ? -17.5 -15.82 -7.562 1 94.19 258 MET A N 1
ATOM 1945 C CA . MET A 1 258 ? -18.656 -14.953 -7.355 1 94.19 258 MET A CA 1
ATOM 1946 C C . MET A 1 258 ? -19.547 -14.93 -8.594 1 94.19 258 MET A C 1
ATOM 1948 O O . MET A 1 258 ? -20.734 -14.672 -8.5 1 94.19 258 MET A O 1
ATOM 1952 N N . VAL A 1 259 ? -18.969 -15.234 -9.766 1 92.5 259 VAL A N 1
ATOM 1953 C CA . VAL A 1 259 ? -19.75 -15.125 -10.992 1 92.5 259 VAL A CA 1
ATOM 1954 C C . VAL A 1 259 ? -20.312 -16.484 -11.383 1 92.5 259 VAL A C 1
ATOM 1956 O O . VAL A 1 259 ? -21.078 -16.609 -12.344 1 92.5 259 VAL A O 1
ATOM 1959 N N . ARG A 1 260 ? -19.891 -17.484 -10.641 1 93.69 260 ARG A N 1
ATOM 1960 C CA . ARG A 1 260 ? -20.344 -18.844 -10.953 1 93.69 260 ARG A CA 1
ATOM 1961 C C . ARG A 1 260 ? -21.75 -19.094 -10.406 1 93.69 260 ARG A C 1
ATOM 1963 O O . ARG A 1 260 ? -22.156 -18.484 -9.414 1 93.69 260 ARG A O 1
ATOM 1970 N N . LYS A 1 261 ? -22.406 -20.094 -11.133 1 91.75 261 LYS A N 1
ATOM 1971 C CA . LYS A 1 261 ? -23.734 -20.562 -10.703 1 91.75 261 LYS A CA 1
ATOM 1972 C C . LYS A 1 261 ? -23.766 -22.078 -10.547 1 91.75 261 LYS A C 1
ATOM 1974 O O . LYS A 1 261 ? -23.766 -22.812 -11.539 1 91.75 261 LYS A O 1
ATOM 1979 N N . PRO A 1 262 ? -23.938 -22.672 -9.508 1 94.81 262 PRO A N 1
ATOM 1980 C CA . PRO A 1 262 ? -23.984 -21.938 -8.242 1 94.81 262 PRO A CA 1
ATOM 1981 C C . PRO A 1 262 ? -22.641 -21.281 -7.891 1 94.81 262 PRO A C 1
ATOM 1983 O O . PRO A 1 262 ? -21.594 -21.719 -8.367 1 94.81 262 PRO A O 1
ATOM 1986 N N . GLN A 1 263 ? -22.734 -20.281 -7.023 1 95.31 263 GLN A N 1
ATOM 1987 C CA . GLN A 1 263 ? -21.531 -19.578 -6.555 1 95.31 263 GLN A CA 1
ATOM 1988 C C . GLN A 1 263 ? -20.562 -20.547 -5.871 1 95.31 263 GLN A C 1
ATOM 1990 O O . GLN A 1 263 ? -20.984 -21.438 -5.137 1 95.31 263 GLN A O 1
ATOM 1995 N N . VAL A 1 264 ? -19.359 -20.391 -6.156 1 97.69 264 VAL A N 1
ATOM 1996 C CA . VAL A 1 264 ? -18.297 -21.156 -5.496 1 97.69 264 VAL A CA 1
ATOM 1997 C C . VAL A 1 264 ? -17.516 -20.25 -4.555 1 97.69 264 VAL A C 1
ATOM 1999 O O . VAL A 1 264 ? -17.156 -19.125 -4.922 1 97.69 264 VAL A O 1
ATOM 2002 N N . THR A 1 265 ? -17.344 -20.656 -3.318 1 98.25 265 THR A N 1
ATOM 2003 C CA . THR A 1 265 ? -16.594 -19.891 -2.336 1 98.25 265 THR A CA 1
ATOM 2004 C C . THR A 1 265 ? -15.461 -20.734 -1.747 1 98.25 265 THR A C 1
ATOM 2006 O O . THR A 1 265 ? -15.406 -21.953 -1.975 1 98.25 265 THR A O 1
ATOM 2009 N N . ILE A 1 266 ? -14.555 -20.062 -1.106 1 98.31 266 ILE A N 1
ATOM 2010 C CA . ILE A 1 266 ? -13.469 -20.75 -0.407 1 98.31 266 ILE A CA 1
ATOM 2011 C C . ILE A 1 266 ? -13.859 -20.984 1.049 1 98.31 266 ILE A C 1
ATOM 2013 O O . ILE A 1 266 ? -14.391 -20.094 1.709 1 98.31 266 ILE A O 1
ATOM 2017 N N . LYS A 1 267 ? -13.578 -22.172 1.513 1 97.25 267 LYS A N 1
ATOM 2018 C CA . LYS A 1 267 ? -13.844 -22.547 2.9 1 97.25 267 LYS A CA 1
ATOM 2019 C C . LYS A 1 267 ? -12.594 -23.141 3.551 1 97.25 267 LYS A C 1
ATOM 2021 O O . LYS A 1 267 ? -11.633 -23.469 2.863 1 97.25 267 LYS A O 1
ATOM 2026 N N . GLU A 1 268 ? -12.664 -23.188 4.875 1 97.94 268 GLU A N 1
ATOM 2027 C CA . GLU A 1 268 ? -11.578 -23.859 5.598 1 97.94 268 GLU A CA 1
ATOM 2028 C C . GLU A 1 268 ? -11.305 -25.25 5.031 1 97.94 268 GLU A C 1
ATOM 2030 O O . GLU A 1 268 ? -12.242 -25.984 4.711 1 97.94 268 GLU A O 1
ATOM 2035 N N . ASN A 1 269 ? -10.047 -25.547 4.832 1 98.31 269 ASN A N 1
ATOM 2036 C CA . ASN A 1 269 ? -9.508 -26.828 4.398 1 98.31 269 ASN A CA 1
ATOM 2037 C C . ASN A 1 269 ? -9.656 -27.031 2.895 1 98.31 269 ASN A C 1
ATOM 2039 O O . ASN A 1 269 ? -9.227 -28.047 2.348 1 98.31 269 ASN A O 1
ATOM 2043 N N . ASP A 1 270 ? -10.312 -26.078 2.23 1 98.75 270 ASP A N 1
ATOM 2044 C CA . ASP A 1 270 ? -10.242 -26.141 0.774 1 98.75 270 ASP A CA 1
ATOM 2045 C C . ASP A 1 270 ? -8.805 -26.031 0.288 1 98.75 270 ASP A C 1
ATOM 2047 O O . ASP A 1 270 ? -7.973 -25.375 0.919 1 98.75 270 ASP A O 1
ATOM 2051 N N . VAL A 1 271 ? -8.539 -26.719 -0.771 1 98.88 271 VAL A N 1
ATOM 2052 C CA . VAL A 1 271 ? -7.25 -26.641 -1.449 1 98.88 271 VAL A CA 1
ATOM 2053 C C . VAL A 1 271 ? -7.418 -25.922 -2.791 1 98.88 271 VAL A C 1
ATOM 2055 O O . VAL A 1 271 ? -8.305 -26.266 -3.574 1 98.88 271 VAL A O 1
ATOM 2058 N N . PHE A 1 272 ? -6.629 -24.906 -3.023 1 98.94 272 PHE A N 1
ATOM 2059 C CA . PHE A 1 272 ? -6.672 -24.188 -4.293 1 98.94 272 PHE A CA 1
ATOM 2060 C C . PHE A 1 272 ? -5.289 -24.156 -4.938 1 98.94 272 PHE A C 1
ATOM 2062 O O . PHE A 1 272 ? -4.301 -23.812 -4.285 1 98.94 272 PHE A O 1
ATOM 2069 N N . PHE A 1 273 ? -5.207 -24.547 -6.191 1 98.94 273 PHE A N 1
ATOM 2070 C CA . PHE A 1 273 ? -3.984 -24.516 -6.984 1 98.94 273 PHE A CA 1
ATOM 2071 C C . PHE A 1 273 ? -4.008 -23.359 -7.973 1 98.94 273 PHE A C 1
ATOM 2073 O O . PHE A 1 273 ? -5 -23.156 -8.68 1 98.94 273 PHE A O 1
ATOM 2080 N N . VAL A 1 274 ? -3.023 -22.578 -7.977 1 98.94 274 VAL A N 1
ATOM 2081 C CA . VAL A 1 274 ? -2.723 -21.703 -9.109 1 98.94 274 VAL A CA 1
ATOM 2082 C C . VAL A 1 274 ? -1.594 -22.312 -9.938 1 98.94 274 VAL A C 1
ATOM 2084 O O . VAL A 1 274 ? -0.43 -22.266 -9.531 1 98.94 274 VAL A O 1
ATOM 2087 N N . GLU A 1 275 ? -1.938 -22.812 -11.094 1 98.94 275 GLU A N 1
ATOM 2088 C CA . GLU A 1 275 ? -0.968 -23.422 -11.992 1 98.94 275 GLU A CA 1
ATOM 2089 C C . GLU A 1 275 ? -0.622 -22.5 -13.156 1 98.94 275 GLU A C 1
ATOM 2091 O O . GLU A 1 275 ? -1.51 -22.047 -13.875 1 98.94 275 GLU A O 1
ATOM 2096 N N . ILE A 1 276 ? 0.622 -22.172 -13.281 1 98.88 276 ILE A N 1
ATOM 2097 C CA . ILE A 1 276 ? 1.071 -21.391 -14.43 1 98.88 276 ILE A CA 1
ATOM 2098 C C . ILE A 1 276 ? 2.195 -22.141 -15.148 1 98.88 276 ILE A C 1
ATOM 2100 O O . ILE A 1 276 ? 3.316 -22.219 -14.641 1 98.88 276 ILE A O 1
ATOM 2104 N N . LEU A 1 277 ? 1.879 -22.656 -16.328 1 98.25 277 LEU A N 1
ATOM 2105 C CA . LEU A 1 277 ? 2.777 -23.516 -17.094 1 98.25 277 LEU A CA 1
ATOM 2106 C C . LEU A 1 277 ? 3.07 -22.938 -18.469 1 98.25 277 LEU A C 1
ATOM 2108 O O . LEU A 1 277 ? 2.227 -22.234 -19.047 1 98.25 277 LEU A O 1
ATOM 2112 N N . PRO A 1 278 ? 4.238 -23.156 -19 1 97.56 278 PRO A N 1
ATOM 2113 C CA . PRO A 1 278 ? 5.352 -23.875 -18.375 1 97.56 278 PRO A CA 1
ATOM 2114 C C . PRO A 1 278 ? 6.168 -23 -17.438 1 97.56 278 PRO A C 1
ATOM 2116 O O . PRO A 1 278 ? 5.91 -21.797 -17.328 1 97.56 278 PRO A O 1
ATOM 2119 N N . TYR A 1 279 ? 7.098 -23.531 -16.547 1 97.31 279 TYR A N 1
ATOM 2120 C CA . TYR A 1 279 ? 8.273 -22.984 -15.883 1 97.31 279 TYR A CA 1
ATOM 2121 C C . TYR A 1 279 ? 7.969 -22.656 -14.422 1 97.31 279 TYR A C 1
ATOM 2123 O O . TYR A 1 279 ? 8.719 -23.047 -13.523 1 97.31 279 TYR A O 1
ATOM 2131 N N . ILE A 1 280 ? 6.824 -22 -14.133 1 98.62 280 ILE A N 1
ATOM 2132 C CA . ILE A 1 280 ? 6.59 -21.484 -12.789 1 98.62 280 ILE A CA 1
ATOM 2133 C C . ILE A 1 280 ? 6.125 -22.609 -11.867 1 98.62 280 ILE A C 1
ATOM 2135 O O . ILE A 1 280 ? 6.641 -22.766 -10.758 1 98.62 280 ILE A O 1
ATOM 2139 N N . GLY A 1 281 ? 5.16 -23.375 -12.414 1 98.81 281 GLY A N 1
ATOM 2140 C CA . GLY A 1 281 ? 4.637 -24.469 -11.617 1 98.81 281 GLY A CA 1
ATOM 2141 C C . GLY A 1 281 ? 3.348 -24.125 -10.898 1 98.81 281 GLY A C 1
ATOM 2142 O O . GLY A 1 281 ? 2.492 -23.422 -11.445 1 98.81 281 GLY A O 1
ATOM 2143 N N . THR A 1 282 ? 3.156 -24.719 -9.68 1 98.94 282 THR A N 1
ATOM 2144 C CA . THR A 1 282 ? 1.851 -24.656 -9.031 1 98.94 282 THR A CA 1
ATOM 2145 C C . THR A 1 282 ? 1.969 -24.062 -7.633 1 98.94 282 THR A C 1
ATOM 2147 O O . THR A 1 282 ? 2.654 -24.625 -6.773 1 98.94 282 THR A O 1
ATOM 2150 N N . LEU A 1 283 ? 1.4 -22.938 -7.41 1 98.94 283 LEU A N 1
ATOM 2151 C CA . LEU A 1 283 ? 1.179 -22.406 -6.07 1 98.94 283 LEU A CA 1
ATOM 2152 C C . LEU A 1 283 ? 0.026 -23.125 -5.379 1 98.94 283 LEU A C 1
ATOM 2154 O O . LEU A 1 283 ? -1.108 -23.094 -5.859 1 98.94 283 LEU A O 1
ATOM 2158 N N . VAL A 1 284 ? 0.308 -23.734 -4.309 1 98.94 284 VAL A N 1
ATOM 2159 C CA . VAL A 1 284 ? -0.709 -24.484 -3.578 1 98.94 284 VAL A CA 1
ATOM 2160 C C . VAL A 1 284 ? -1.098 -23.734 -2.309 1 98.94 284 VAL A C 1
ATOM 2162 O O . VAL A 1 284 ? -0.232 -23.344 -1.52 1 98.94 284 VAL A O 1
ATOM 2165 N N . ASN A 1 285 ? -2.385 -23.531 -2.102 1 98.88 285 ASN A N 1
ATOM 2166 C CA . ASN A 1 285 ? -2.934 -22.922 -0.895 1 98.88 285 ASN A CA 1
ATOM 2167 C C . ASN A 1 285 ? -3.918 -23.859 -0.193 1 98.88 285 ASN A C 1
ATOM 2169 O O . ASN A 1 285 ? -4.797 -24.438 -0.834 1 98.88 285 ASN A O 1
ATOM 2173 N N . ILE A 1 286 ? -3.75 -24.016 1.016 1 98.88 286 ILE A N 1
ATOM 2174 C CA . ILE A 1 286 ? -4.77 -24.609 1.871 1 98.88 286 ILE A CA 1
ATOM 2175 C C . ILE A 1 286 ? -5.277 -23.578 2.871 1 98.88 286 ILE A C 1
ATOM 2177 O O . ILE A 1 286 ? -4.484 -22.906 3.533 1 98.88 286 ILE A O 1
ATOM 2181 N N . PHE A 1 287 ? -6.543 -23.484 2.979 1 98.69 287 PHE A N 1
ATOM 2182 C CA . PHE A 1 287 ? -7.133 -22.359 3.697 1 98.69 287 PHE A CA 1
ATOM 2183 C C . PHE A 1 287 ? -7.496 -22.75 5.121 1 98.69 287 PHE A C 1
ATOM 2185 O O . PHE A 1 287 ? -7.863 -23.906 5.379 1 98.69 287 PHE A O 1
ATOM 2192 N N . LYS A 1 288 ? -7.348 -21.875 5.965 1 98.5 288 LYS A N 1
ATOM 2193 C CA . LYS A 1 288 ? -7.715 -22 7.371 1 98.5 288 LYS A CA 1
ATOM 2194 C C . LYS A 1 288 ? -8.461 -20.766 7.859 1 98.5 288 LYS A C 1
ATOM 2196 O O . LYS A 1 288 ? -8.125 -19.641 7.492 1 98.5 288 LYS A O 1
ATOM 2201 N N . ASN A 1 289 ? -9.492 -20.922 8.68 1 97.81 289 ASN A N 1
ATOM 2202 C CA . ASN A 1 289 ? -10.242 -19.797 9.242 1 97.81 289 ASN A CA 1
ATOM 2203 C C . ASN A 1 289 ? -9.43 -19.062 10.297 1 97.81 289 ASN A C 1
ATOM 2205 O O . ASN A 1 289 ? -8.734 -19.672 11.109 1 97.81 289 ASN A O 1
ATOM 2209 N N . GLU A 1 290 ? -9.5 -17.781 10.227 1 97.38 290 GLU A N 1
ATOM 2210 C CA . GLU A 1 290 ? -8.953 -16.984 11.312 1 97.38 290 GLU A CA 1
ATOM 2211 C C . GLU A 1 290 ? -9.641 -17.312 12.641 1 97.38 290 GLU A C 1
ATOM 2213 O O . GLU A 1 290 ? -10.859 -17.469 12.688 1 97.38 290 GLU A O 1
ATOM 2218 N N . GLN A 1 291 ? -8.898 -17.516 13.664 1 92.25 291 GLN A N 1
ATOM 2219 C CA . GLN A 1 291 ? -9.453 -17.844 14.977 1 92.25 291 GLN A CA 1
ATOM 2220 C C . GLN A 1 291 ? -9.711 -16.594 15.797 1 92.25 291 GLN A C 1
ATOM 2222 O O . GLN A 1 291 ? -9.023 -15.578 15.633 1 92.25 291 GLN A O 1
ATOM 2227 N N . MET B 1 1 ? 3.205 7.449 30.234 1 48.62 1 MET B N 1
ATOM 2228 C CA . MET B 1 1 ? 3.059 8.648 29.406 1 48.62 1 MET B CA 1
ATOM 2229 C C . MET B 1 1 ? 4.281 8.844 28.516 1 48.62 1 MET B C 1
ATOM 2231 O O . MET B 1 1 ? 5.398 8.508 28.906 1 48.62 1 MET B O 1
ATOM 2235 N N . ALA B 1 2 ? 3.934 9.164 27.281 1 63.53 2 ALA B N 1
ATOM 2236 C CA . ALA B 1 2 ? 5.133 9.438 26.484 1 63.53 2 ALA B CA 1
ATOM 2237 C C . ALA B 1 2 ? 5.941 10.578 27.094 1 63.53 2 ALA B C 1
ATOM 2239 O O . ALA B 1 2 ? 5.379 11.586 27.516 1 63.53 2 ALA B O 1
ATOM 2240 N N . TYR B 1 3 ? 7.184 10.367 27.188 1 83.25 3 TYR B N 1
ATOM 2241 C CA . TYR B 1 3 ? 8.047 11.359 27.828 1 83.25 3 TYR B CA 1
ATOM 2242 C C . TYR B 1 3 ? 8.328 12.523 26.875 1 83.25 3 TYR B C 1
ATOM 2244 O O . TYR B 1 3 ? 8.953 13.508 27.266 1 83.25 3 TYR B O 1
ATOM 2252 N N . TRP B 1 4 ? 7.848 12.43 25.719 1 93.31 4 TRP B N 1
ATOM 2253 C CA . TRP B 1 4 ? 7.941 13.539 24.766 1 93.31 4 TRP B CA 1
ATOM 2254 C C . TRP B 1 4 ? 6.559 14.016 24.359 1 93.31 4 TRP B C 1
ATOM 2256 O O . TRP B 1 4 ? 5.582 13.273 24.438 1 93.31 4 TRP B O 1
ATOM 2266 N N . LYS B 1 5 ? 6.434 15.289 23.953 1 95.31 5 LYS B N 1
ATOM 2267 C CA . LYS B 1 5 ? 5.152 15.875 23.562 1 95.31 5 LYS B CA 1
ATOM 2268 C C . LYS B 1 5 ? 5.094 16.109 22.062 1 95.31 5 LYS B C 1
ATOM 2270 O O . LYS B 1 5 ? 4.055 15.883 21.422 1 95.31 5 LYS B O 1
ATOM 2275 N N . ARG B 1 6 ? 6.129 16.578 21.453 1 97.62 6 ARG B N 1
ATOM 2276 C CA . ARG B 1 6 ? 6.262 16.828 20.031 1 97.62 6 ARG B CA 1
ATOM 2277 C C . ARG B 1 6 ? 7.648 16.438 19.531 1 97.62 6 ARG B C 1
ATOM 2279 O O . ARG B 1 6 ? 8.656 16.797 20.141 1 97.62 6 ARG B O 1
ATOM 2286 N N . LEU B 1 7 ? 7.719 15.688 18.516 1 98.5 7 LEU B N 1
ATOM 2287 C CA . LEU B 1 7 ? 9.008 15.336 17.938 1 98.5 7 LEU B CA 1
ATOM 2288 C C . LEU B 1 7 ? 9.094 15.789 16.484 1 98.5 7 LEU B C 1
ATOM 2290 O O . LEU B 1 7 ? 8.117 15.68 15.742 1 98.5 7 LEU B O 1
ATOM 2294 N N . ALA B 1 8 ? 10.195 16.312 16.156 1 98.69 8 ALA B N 1
ATOM 2295 C CA . ALA B 1 8 ? 10.555 16.594 14.773 1 98.69 8 ALA B CA 1
ATOM 2296 C C . ALA B 1 8 ? 11.703 15.711 14.312 1 98.69 8 ALA B C 1
ATOM 2298 O O . ALA B 1 8 ? 12.594 15.375 15.094 1 98.69 8 ALA B O 1
ATOM 2299 N N . ARG B 1 9 ? 11.672 15.227 13.148 1 98.88 9 ARG B N 1
ATOM 2300 C CA . ARG B 1 9 ? 12.805 14.703 12.391 1 98.88 9 ARG B CA 1
ATOM 2301 C C . ARG B 1 9 ? 13.406 15.773 11.5 1 98.88 9 ARG B C 1
ATOM 2303 O O . ARG B 1 9 ? 12.688 16.453 10.766 1 98.88 9 ARG B O 1
ATOM 2310 N N . PHE B 1 10 ? 14.789 15.977 11.633 1 98.88 10 PHE B N 1
ATOM 2311 C CA . PHE B 1 10 ? 15.305 17.156 10.969 1 98.88 10 PHE B CA 1
ATOM 2312 C C . PHE B 1 10 ? 16.797 17.031 10.695 1 98.88 10 PHE B C 1
ATOM 2314 O O . PHE B 1 10 ? 17.453 16.141 11.242 1 98.88 10 PHE B O 1
ATOM 2321 N N . VAL B 1 11 ? 17.219 17.844 9.773 1 98.75 11 VAL B N 1
ATOM 2322 C CA . VAL B 1 11 ? 18.641 18.078 9.539 1 98.75 11 VAL B CA 1
ATOM 2323 C C . VAL B 1 11 ? 19.094 19.297 10.336 1 98.75 11 VAL B C 1
ATOM 2325 O O . VAL B 1 11 ? 18.531 20.391 10.203 1 98.75 11 VAL B O 1
ATOM 2328 N N . PRO B 1 12 ? 20.078 19.125 11.188 1 98.56 12 PRO B N 1
ATOM 2329 C CA . PRO B 1 12 ? 20.562 20.297 11.945 1 98.56 12 PRO B CA 1
ATOM 2330 C C . PRO B 1 12 ? 21.422 21.219 11.102 1 98.56 12 PRO B C 1
ATOM 2332 O O . PRO B 1 12 ? 22.109 20.766 10.18 1 98.56 12 PRO B O 1
ATOM 2335 N N . LYS B 1 13 ? 21.438 22.5 11.469 1 98.06 13 LYS B N 1
ATOM 2336 C CA . LYS B 1 13 ? 22.266 23.484 10.781 1 98.06 13 LYS B CA 1
ATOM 2337 C C . LYS B 1 13 ? 23.734 23.125 10.852 1 98.06 13 LYS B C 1
ATOM 2339 O O . LYS B 1 13 ? 24.25 22.766 11.922 1 98.06 13 LYS B O 1
ATOM 2344 N N . GLY B 1 14 ? 24.391 23.109 9.75 1 97.19 14 GLY B N 1
ATOM 2345 C CA . GLY B 1 14 ? 25.828 22.875 9.703 1 97.19 14 GLY B CA 1
ATOM 2346 C C . GLY B 1 14 ? 26.172 21.422 9.43 1 97.19 14 GLY B C 1
ATOM 2347 O O . GLY B 1 14 ? 27.344 21.109 9.164 1 97.19 14 GLY B O 1
ATOM 2348 N N . TYR B 1 15 ? 25.234 20.531 9.469 1 97 15 TYR B N 1
ATOM 2349 C CA . TYR B 1 15 ? 25.5 19.109 9.266 1 97 15 TYR B CA 1
ATOM 2350 C C . TYR B 1 15 ? 24.516 18.5 8.273 1 97 15 TYR B C 1
ATOM 2352 O O . TYR B 1 15 ? 23.641 17.719 8.656 1 97 15 TYR B O 1
ATOM 2360 N N . PRO B 1 16 ? 24.656 18.672 7.008 1 95.94 16 PRO B N 1
ATOM 2361 C CA . PRO B 1 16 ? 23.688 18.312 5.98 1 95.94 16 PRO B CA 1
ATOM 2362 C C . PRO B 1 16 ? 23.5 16.812 5.84 1 95.94 16 PRO B C 1
ATOM 2364 O O . PRO B 1 16 ? 22.484 16.359 5.281 1 95.94 16 PRO B O 1
ATOM 2367 N N . SER B 1 17 ? 24.391 15.969 6.387 1 96.62 17 SER B N 1
ATOM 2368 C CA . SER B 1 17 ? 24.312 14.523 6.211 1 96.62 17 SER B CA 1
ATOM 2369 C C . SER B 1 17 ? 23.734 13.852 7.449 1 96.62 17 SER B C 1
ATOM 2371 O O . SER B 1 17 ? 23.562 12.633 7.477 1 96.62 17 SER B O 1
ATOM 2373 N N . LYS B 1 18 ? 23.453 14.633 8.43 1 97.06 18 LYS B N 1
ATOM 2374 C CA . LYS B 1 18 ? 22.922 14.086 9.68 1 97.06 18 LYS B CA 1
ATOM 2375 C C . LYS B 1 18 ? 21.406 14.258 9.758 1 97.06 18 LYS B C 1
ATOM 2377 O O . LYS B 1 18 ? 20.875 15.266 9.297 1 97.06 18 LYS B O 1
ATOM 2382 N N . THR B 1 19 ? 20.75 13.328 10.188 1 98.56 19 THR B N 1
ATOM 2383 C CA . THR B 1 19 ? 19.328 13.406 10.539 1 98.56 19 THR B CA 1
ATOM 2384 C C . THR B 1 19 ? 19.125 13.141 12.031 1 98.56 19 THR B C 1
ATOM 2386 O O . THR B 1 19 ? 19.656 12.172 12.57 1 98.56 19 THR B O 1
ATOM 2389 N N . LEU B 1 20 ? 18.359 13.984 12.68 1 98.62 20 LEU B N 1
ATOM 2390 C CA . LEU B 1 20 ? 18.156 13.891 14.117 1 98.62 20 LEU B CA 1
ATOM 2391 C C . LEU B 1 20 ? 16.656 13.891 14.453 1 98.62 20 LEU B C 1
ATOM 2393 O O . LEU B 1 20 ? 15.836 14.289 13.625 1 98.62 20 LEU B O 1
ATOM 2397 N N . ILE B 1 21 ? 16.391 13.367 15.625 1 98.62 21 ILE B N 1
ATOM 2398 C CA . ILE B 1 21 ? 15.086 13.492 16.266 1 98.62 21 ILE B CA 1
ATOM 2399 C C . ILE B 1 21 ? 15.18 14.477 17.438 1 98.62 21 ILE B C 1
ATOM 2401 O O . ILE B 1 21 ? 16.141 14.445 18.203 1 98.62 21 ILE B O 1
ATOM 2405 N N . GLY B 1 22 ? 14.164 15.344 17.531 1 98.38 22 GLY B N 1
ATOM 2406 C CA . GLY B 1 22 ? 14.227 16.266 18.656 1 98.38 22 GLY B CA 1
ATOM 2407 C C . GLY B 1 22 ? 12.898 16.922 18.969 1 98.38 22 GLY B C 1
ATOM 2408 O O . GLY B 1 22 ? 11.977 16.875 18.156 1 98.38 22 GLY B O 1
ATOM 2409 N N . GLU B 1 23 ? 12.805 17.484 20.094 1 97.88 23 GLU B N 1
ATOM 2410 C CA . GLU B 1 23 ? 11.656 18.281 20.5 1 97.88 23 GLU B CA 1
ATOM 2411 C C . GLU B 1 23 ? 11.945 19.781 20.375 1 97.88 23 GLU B C 1
ATOM 2413 O O . GLU B 1 23 ? 12.977 20.266 20.844 1 97.88 23 GLU B O 1
ATOM 2418 N N . PRO B 1 24 ? 11.055 20.484 19.672 1 97.5 24 PRO B N 1
ATOM 2419 C CA . PRO B 1 24 ? 11.273 21.922 19.656 1 97.5 24 PRO B CA 1
ATOM 2420 C C . PRO B 1 24 ? 11.438 22.516 21.047 1 97.5 24 PRO B C 1
ATOM 2422 O O . PRO B 1 24 ? 10.672 22.188 21.953 1 97.5 24 PRO B O 1
ATOM 2425 N N . GLU B 1 25 ? 12.383 23.328 21.25 1 96.12 25 GLU B N 1
ATOM 2426 C CA . GLU B 1 25 ? 12.656 23.938 22.547 1 96.12 25 GLU B CA 1
ATOM 2427 C C . GLU B 1 25 ? 11.484 24.797 23 1 96.12 25 GLU B C 1
ATOM 2429 O O . GLU B 1 25 ? 11.102 24.75 24.172 1 96.12 25 GLU B O 1
ATOM 2434 N N . ASN B 1 26 ? 11.016 25.641 22.094 1 94.38 26 ASN B N 1
ATOM 2435 C CA . ASN B 1 26 ? 9.781 26.359 22.344 1 94.38 26 ASN B CA 1
ATOM 2436 C C . ASN B 1 26 ? 8.555 25.5 22.062 1 94.38 26 ASN B C 1
ATOM 2438 O O . ASN B 1 26 ? 8.219 25.266 20.891 1 94.38 26 ASN B O 1
ATOM 2442 N N . HIS B 1 27 ? 7.844 25.125 23.047 1 89.69 27 HIS B N 1
ATOM 2443 C CA . HIS B 1 27 ? 6.75 24.172 22.938 1 89.69 27 HIS B CA 1
ATOM 2444 C C . HIS B 1 27 ? 5.562 24.781 22.188 1 89.69 27 HIS B C 1
ATOM 2446 O O . HIS B 1 27 ? 4.695 24.047 21.703 1 89.69 27 HIS B O 1
ATOM 2452 N N . ALA B 1 28 ? 5.523 26.031 22.078 1 93.62 28 ALA B N 1
ATOM 2453 C CA . ALA B 1 28 ? 4.371 26.688 21.469 1 93.62 28 ALA B CA 1
ATOM 2454 C C . ALA B 1 28 ? 4.641 27.016 20 1 93.62 28 ALA B C 1
ATOM 2456 O O . ALA B 1 28 ? 3.727 27.406 19.266 1 93.62 28 ALA B O 1
ATOM 2457 N N . ILE B 1 29 ? 5.871 26.781 19.578 1 97.44 29 ILE B N 1
ATOM 2458 C CA . ILE B 1 29 ? 6.277 27.234 18.25 1 97.44 29 ILE B CA 1
ATOM 2459 C C . ILE B 1 29 ? 5.594 26.391 17.188 1 97.44 29 ILE B C 1
ATOM 2461 O O . ILE B 1 29 ? 5.465 25.172 17.328 1 97.44 29 ILE B O 1
ATOM 2465 N N . ASP B 1 30 ? 5.062 27 16.156 1 98.56 30 ASP B N 1
ATOM 2466 C CA . ASP B 1 30 ? 4.711 26.328 14.906 1 98.56 30 ASP B CA 1
ATOM 2467 C C . ASP B 1 30 ? 5.949 26.078 14.047 1 98.56 30 ASP B C 1
ATOM 2469 O O . ASP B 1 30 ? 6.383 26.953 13.305 1 98.56 30 ASP B O 1
ATOM 2473 N N . VAL B 1 31 ? 6.461 24.875 14.109 1 98.69 31 VAL B N 1
ATOM 2474 C CA . VAL B 1 31 ? 7.758 24.562 13.523 1 98.69 31 VAL B CA 1
ATOM 2475 C C . VAL B 1 31 ? 7.727 24.812 12.016 1 98.69 31 VAL B C 1
ATOM 2477 O O . VAL B 1 31 ? 8.617 25.469 11.477 1 98.69 31 VAL B O 1
ATOM 2480 N N . GLY B 1 32 ? 6.699 24.297 11.289 1 98.69 32 GLY B N 1
ATOM 2481 C CA . GLY B 1 32 ? 6.613 24.453 9.852 1 98.69 32 GLY B CA 1
ATOM 2482 C C . GLY B 1 32 ? 6.531 25.906 9.422 1 98.69 32 GLY B C 1
ATOM 2483 O O . GLY B 1 32 ? 7.25 26.328 8.508 1 98.69 32 GLY B O 1
ATOM 2484 N N . LEU B 1 33 ? 5.672 26.688 10.07 1 98.62 33 LEU B N 1
ATOM 2485 C CA . LEU B 1 33 ? 5.48 28.094 9.727 1 98.62 33 LEU B CA 1
ATOM 2486 C C . LEU B 1 33 ? 6.734 28.906 10.031 1 98.62 33 LEU B C 1
ATOM 2488 O O . LEU B 1 33 ? 7.133 29.766 9.242 1 98.62 33 LEU B O 1
ATOM 2492 N N . ALA B 1 34 ? 7.355 28.656 11.195 1 98.69 34 ALA B N 1
ATOM 2493 C CA . ALA B 1 34 ? 8.57 29.375 11.586 1 98.69 34 ALA B CA 1
ATOM 2494 C C . ALA B 1 34 ? 9.68 29.156 10.562 1 98.69 34 ALA B C 1
ATOM 2496 O O . ALA B 1 34 ? 10.32 30.109 10.117 1 98.69 34 ALA B O 1
ATOM 2497 N N . LEU B 1 35 ? 9.883 27.906 10.211 1 98.5 35 LEU B N 1
ATOM 2498 C CA . LEU B 1 35 ? 10.93 27.594 9.242 1 98.5 35 LEU B CA 1
ATOM 2499 C C . LEU B 1 35 ? 10.617 28.219 7.883 1 98.5 35 LEU B C 1
ATOM 2501 O O . LEU B 1 35 ? 11.516 28.703 7.199 1 98.5 35 LEU B O 1
ATOM 2505 N N . TYR B 1 36 ? 9.391 28.219 7.504 1 98.5 36 TYR B N 1
ATOM 2506 C CA . TYR B 1 36 ? 8.961 28.828 6.25 1 98.5 36 TYR B CA 1
ATOM 2507 C C . TYR B 1 36 ? 9.273 30.312 6.242 1 98.5 36 TYR B C 1
ATOM 2509 O O . TYR B 1 36 ? 9.656 30.875 5.211 1 98.5 36 TYR B O 1
ATOM 2517 N N . LYS B 1 37 ? 9.133 30.938 7.375 1 98.25 37 LYS B N 1
ATOM 2518 C CA . LYS B 1 37 ? 9.359 32.375 7.512 1 98.25 37 LYS B CA 1
ATOM 2519 C C . LYS B 1 37 ? 10.844 32.688 7.703 1 98.25 37 LYS B C 1
ATOM 2521 O O . LYS B 1 37 ? 11.227 33.844 7.855 1 98.25 37 LYS B O 1
ATOM 2526 N N . GLY B 1 38 ? 11.672 31.719 7.84 1 97.75 38 GLY B N 1
ATOM 2527 C CA . GLY B 1 38 ? 13.102 31.922 8 1 97.75 38 GLY B CA 1
ATOM 2528 C C . GLY B 1 38 ? 13.516 32.188 9.438 1 97.75 38 GLY B C 1
ATOM 2529 O O . GLY B 1 38 ? 14.578 32.75 9.695 1 97.75 38 GLY B O 1
ATOM 2530 N N . GLU B 1 39 ? 12.633 31.766 10.352 1 98.12 39 GLU B N 1
ATOM 2531 C CA . GLU B 1 39 ? 12.945 31.953 11.773 1 98.12 39 GLU B CA 1
ATOM 2532 C C . GLU B 1 39 ? 13.812 30.812 12.297 1 98.12 39 GLU B C 1
ATOM 2534 O O . GLU B 1 39 ? 13.805 29.719 11.734 1 98.12 39 GLU B O 1
ATOM 2539 N N . THR B 1 40 ? 14.508 31.125 13.336 1 98.12 40 THR B N 1
ATOM 2540 C CA . THR B 1 40 ? 15.328 30.109 13.984 1 98.12 40 THR B CA 1
ATOM 2541 C C . THR B 1 40 ? 14.469 29.203 14.852 1 98.12 40 THR B C 1
ATOM 2543 O O . THR B 1 40 ? 13.68 29.672 15.672 1 98.12 40 THR B O 1
ATOM 2546 N N . VAL B 1 41 ? 14.586 27.953 14.633 1 98.56 41 VAL B N 1
ATOM 2547 C CA . VAL B 1 41 ? 13.938 26.953 15.461 1 98.56 41 VAL B CA 1
ATOM 2548 C C . VAL B 1 41 ? 14.992 26.031 16.078 1 98.56 41 VAL B C 1
ATOM 2550 O O . VAL B 1 41 ? 15.805 25.438 15.359 1 98.56 41 VAL B O 1
ATOM 2553 N N . LYS B 1 42 ? 14.992 25.922 17.359 1 98.62 42 LYS B N 1
ATOM 2554 C CA . LYS B 1 42 ? 15.906 25.031 18.078 1 98.62 42 LYS B CA 1
ATOM 2555 C C . LYS B 1 42 ? 15.172 23.797 18.594 1 98.62 42 LYS B C 1
ATOM 2557 O O . LYS B 1 42 ? 13.977 23.859 18.906 1 98.62 42 LYS B O 1
ATOM 2562 N N . ALA B 1 43 ? 15.867 22.719 18.656 1 98.56 43 ALA B N 1
ATOM 2563 C CA . ALA B 1 43 ? 15.289 21.453 19.141 1 98.56 43 ALA B CA 1
ATOM 2564 C C . ALA B 1 43 ? 16.219 20.781 20.141 1 98.56 43 ALA B C 1
ATOM 2566 O O . ALA B 1 43 ? 17.453 20.766 19.953 1 98.56 43 ALA B O 1
ATOM 2567 N N . ARG B 1 44 ? 15.672 20.281 21.156 1 98.12 44 ARG B N 1
ATOM 2568 C CA . ARG B 1 44 ? 16.375 19.375 22.062 1 98.12 44 ARG B CA 1
ATOM 2569 C C . ARG B 1 44 ? 16.516 17.984 21.453 1 98.12 44 ARG B C 1
ATOM 2571 O O . ARG B 1 44 ? 15.516 17.297 21.25 1 98.12 44 ARG B O 1
ATOM 2578 N N . VAL B 1 45 ? 17.719 17.547 21.25 1 98.31 45 VAL B N 1
ATOM 2579 C CA . VAL B 1 45 ? 18.016 16.344 20.484 1 98.31 45 VAL B CA 1
ATOM 2580 C C . VAL B 1 45 ? 17.734 15.109 21.328 1 98.31 45 VAL B C 1
ATOM 2582 O O . VAL B 1 45 ? 18.062 15.078 22.516 1 98.31 45 VAL B O 1
ATOM 2585 N N . PHE B 1 46 ? 17.156 14.133 20.781 1 98.25 46 PHE B N 1
ATOM 2586 C CA . PHE B 1 46 ? 16.969 12.812 21.375 1 98.25 46 PHE B CA 1
ATOM 2587 C C . PHE B 1 46 ? 18.016 11.836 20.844 1 98.25 46 PHE B C 1
ATOM 2589 O O . PHE B 1 46 ? 18.531 12.008 19.734 1 98.25 46 PHE B O 1
ATOM 2596 N N . SER B 1 47 ? 18.281 10.711 21.609 1 97.62 47 SER B N 1
ATOM 2597 C CA . SER B 1 47 ? 19.375 9.797 21.297 1 97.62 47 SER B CA 1
ATOM 2598 C C . SER B 1 47 ? 18.984 8.82 20.203 1 97.62 47 SER B C 1
ATOM 2600 O O . SER B 1 47 ? 19.844 8.172 19.594 1 97.62 47 SER B O 1
ATOM 2602 N N . GLY B 1 48 ? 17.672 8.688 19.984 1 96.81 48 GLY B N 1
ATOM 2603 C CA . GLY B 1 48 ? 17.219 7.715 19.016 1 96.81 48 GLY B CA 1
ATOM 2604 C C . GLY B 1 48 ? 17.234 8.242 17.594 1 96.81 48 GLY B C 1
ATOM 2605 O O . GLY B 1 48 ? 17.438 9.438 17.375 1 96.81 48 GLY B O 1
ATOM 2606 N N . SER B 1 49 ? 17.078 7.355 16.609 1 95.38 49 SER B N 1
ATOM 2607 C CA . SER B 1 49 ? 17.172 7.727 15.203 1 95.38 49 SER B CA 1
ATOM 2608 C C . SER B 1 49 ? 15.789 7.758 14.547 1 95.38 49 SER B C 1
ATOM 2610 O O . SER B 1 49 ? 15.672 8.055 13.359 1 95.38 49 SER B O 1
ATOM 2612 N N . SER B 1 50 ? 14.773 7.402 15.32 1 97.88 50 SER B N 1
ATOM 2613 C CA . SER B 1 50 ? 13.414 7.305 14.812 1 97.88 50 SER B CA 1
ATOM 2614 C C . SER B 1 50 ? 12.398 7.812 15.836 1 97.88 50 SER B C 1
ATOM 2616 O O . SER B 1 50 ? 12.594 7.645 17.047 1 97.88 50 SER B O 1
ATOM 2618 N N . VAL B 1 51 ? 11.352 8.414 15.305 1 98.19 51 VAL B N 1
ATOM 2619 C CA . VAL B 1 51 ? 10.305 8.844 16.234 1 98.19 51 VAL B CA 1
ATOM 2620 C C . VAL B 1 51 ? 9.656 7.621 16.875 1 98.19 51 VAL B C 1
ATOM 2622 O O . VAL B 1 51 ? 8.977 7.742 17.906 1 98.19 51 VAL B O 1
ATOM 2625 N N . LEU B 1 52 ? 9.797 6.434 16.281 1 98.12 52 LEU B N 1
ATOM 2626 C CA . LEU B 1 52 ? 9.266 5.195 16.844 1 98.12 52 LEU B CA 1
ATOM 2627 C C . LEU B 1 52 ? 10.125 4.707 18 1 98.12 52 LEU B C 1
ATOM 2629 O O . LEU B 1 52 ? 9.68 3.889 18.812 1 98.12 52 LEU B O 1
ATOM 2633 N N . GLU B 1 53 ? 11.359 5.113 17.984 1 96.75 53 GLU B N 1
ATOM 2634 C CA . GLU B 1 53 ? 12.336 4.836 19.031 1 96.75 53 GLU B CA 1
A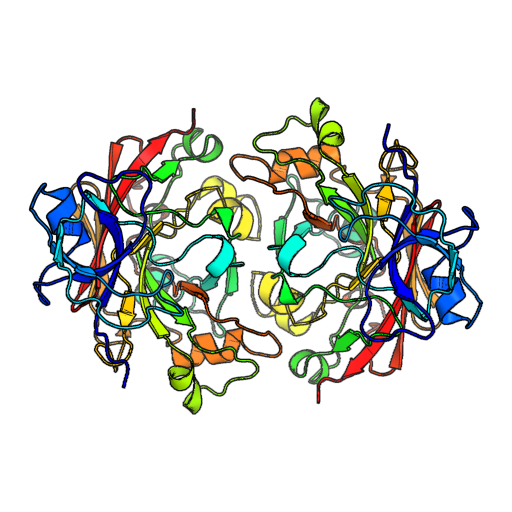TOM 2635 C C . GLU B 1 53 ? 13.203 6.059 19.312 1 96.75 53 GLU B C 1
ATOM 2637 O O . GLU B 1 53 ? 14.414 6.035 19.094 1 96.75 53 GLU B O 1
ATOM 2642 N N . PRO B 1 54 ? 12.625 7.051 19.906 1 96.75 54 PRO B N 1
ATOM 2643 C CA . PRO B 1 54 ? 13.312 8.336 19.984 1 96.75 54 PRO B CA 1
ATOM 2644 C C . PRO B 1 54 ? 14.453 8.336 21 1 96.75 54 PRO B C 1
ATOM 2646 O O . PRO B 1 54 ? 15.289 9.242 21 1 96.75 54 PRO B O 1
ATOM 2649 N N . GLY B 1 55 ? 14.461 7.289 21.844 1 96.19 55 GLY B N 1
ATOM 2650 C CA . GLY B 1 55 ? 15.469 7.301 22.875 1 96.19 55 GLY B CA 1
ATOM 2651 C C . GLY B 1 55 ? 15.219 8.352 23.953 1 96.19 55 GLY B C 1
ATOM 2652 O O . GLY B 1 55 ? 14.07 8.578 24.344 1 96.19 55 GLY B O 1
ATOM 2653 N N . ALA B 1 56 ? 16.297 8.875 24.5 1 95.69 56 ALA B N 1
ATOM 2654 C CA . ALA B 1 56 ? 16.219 9.867 25.562 1 95.69 56 ALA B CA 1
ATOM 2655 C C . ALA B 1 56 ? 16.797 11.203 25.125 1 95.69 56 ALA B C 1
ATOM 2657 O O . ALA B 1 56 ? 17.578 11.266 24.172 1 95.69 56 ALA B O 1
ATOM 2658 N N . PRO B 1 57 ? 16.344 12.227 25.828 1 94.75 57 PRO B N 1
ATOM 2659 C CA . PRO B 1 57 ? 17.016 13.492 25.531 1 94.75 57 PRO B CA 1
ATOM 2660 C C . PRO B 1 57 ? 18.531 13.422 25.719 1 94.75 57 PRO B C 1
ATOM 2662 O O . PRO B 1 57 ? 19 12.867 26.719 1 94.75 57 PRO B O 1
ATOM 2665 N N . SER B 1 58 ? 19.25 13.914 24.828 1 95 58 SER B N 1
ATOM 2666 C CA . SER B 1 58 ? 20.719 13.852 24.859 1 95 58 SER B CA 1
ATOM 2667 C C . SER B 1 58 ? 21.297 15.016 25.656 1 95 58 SER B C 1
ATOM 2669 O O . SER B 1 58 ? 22.469 14.977 26.047 1 95 58 SER B O 1
ATOM 2671 N N . GLY B 1 59 ? 20.547 16.047 25.859 1 94.06 59 GLY B N 1
ATOM 2672 C CA . GLY B 1 59 ? 21.047 17.266 26.484 1 94.06 59 GLY B CA 1
ATOM 2673 C C . GLY B 1 59 ? 21.484 18.312 25.469 1 94.06 59 GLY B C 1
ATOM 2674 O O . GLY B 1 59 ? 21.641 19.484 25.797 1 94.06 59 GLY B O 1
ATOM 2675 N N . GLU B 1 60 ? 21.641 17.922 24.297 1 96.75 60 GLU B N 1
ATOM 2676 C CA . GLU B 1 60 ? 22.078 18.828 23.25 1 96.75 60 GLU B CA 1
ATOM 2677 C C . GLU B 1 60 ? 20.906 19.594 22.656 1 96.75 60 GLU B C 1
ATOM 2679 O O . GLU B 1 60 ? 19.812 19.047 22.516 1 96.75 60 GLU B O 1
ATOM 2684 N N . VAL B 1 61 ? 21.094 20.844 22.422 1 98.06 61 VAL B N 1
ATOM 2685 C CA . VAL B 1 61 ? 20.141 21.688 21.703 1 98.06 61 VAL B CA 1
ATOM 2686 C C . VAL B 1 61 ? 20.766 22.203 20.422 1 98.06 61 VAL B C 1
ATOM 2688 O O . VAL B 1 61 ? 21.859 22.766 20.438 1 98.06 61 VAL B O 1
ATOM 2691 N N . VAL B 1 62 ? 20.125 21.969 19.312 1 98.5 62 VAL B N 1
ATOM 2692 C CA . VAL B 1 62 ? 20.672 22.391 18.031 1 98.5 62 VAL B CA 1
ATOM 2693 C C . VAL B 1 62 ? 19.609 23.141 17.234 1 98.5 62 VAL B C 1
ATOM 2695 O O . VAL B 1 62 ? 18.422 23.078 17.547 1 98.5 62 VAL B O 1
ATOM 2698 N N . GLU B 1 63 ? 20.078 23.922 16.266 1 98.69 63 GLU B N 1
ATOM 2699 C CA . GLU B 1 63 ? 19.172 24.625 15.352 1 98.69 63 GLU B CA 1
ATOM 2700 C C . GLU B 1 63 ? 18.75 23.75 14.188 1 98.69 63 GLU B C 1
ATOM 2702 O O . GLU B 1 63 ? 19.594 23.031 13.609 1 98.69 63 GLU B O 1
ATOM 2707 N N . ILE B 1 64 ? 17.5 23.797 13.828 1 98.69 64 ILE B N 1
ATOM 2708 C CA . ILE B 1 64 ? 16.984 23.031 12.695 1 98.69 64 ILE B CA 1
ATOM 2709 C C . ILE B 1 64 ? 17.312 23.766 11.391 1 98.69 64 ILE B C 1
ATOM 2711 O O . ILE B 1 64 ? 17 24.953 11.242 1 98.69 64 ILE B O 1
ATOM 2715 N N . ASP B 1 65 ? 17.969 23.109 10.469 1 98.38 65 ASP B N 1
ATOM 2716 C CA . ASP B 1 65 ? 18.156 23.625 9.117 1 98.38 65 ASP B CA 1
ATOM 2717 C C . ASP B 1 65 ? 16.922 23.359 8.258 1 98.38 65 ASP B C 1
ATOM 2719 O O . ASP B 1 65 ? 16.359 24.281 7.664 1 98.38 65 ASP B O 1
ATOM 2723 N N . ARG B 1 66 ? 16.469 22.094 8.203 1 97.88 66 ARG B N 1
ATOM 2724 C CA . ARG B 1 66 ? 15.234 21.734 7.512 1 97.88 66 ARG B CA 1
ATOM 2725 C C . ARG B 1 66 ? 14.516 20.594 8.219 1 97.88 66 ARG B C 1
ATOM 2727 O O . ARG B 1 66 ? 15.156 19.672 8.742 1 97.88 66 ARG B O 1
ATOM 2734 N N . VAL B 1 67 ? 13.297 20.688 8.258 1 98.69 67 VAL B N 1
ATOM 2735 C CA . VAL B 1 67 ? 12.453 19.641 8.852 1 98.69 67 VAL B CA 1
ATOM 2736 C C . VAL B 1 67 ? 12.117 18.594 7.809 1 98.69 67 VAL B C 1
ATOM 2738 O O . VAL B 1 67 ? 12.016 18.891 6.617 1 98.69 67 VAL B O 1
ATOM 2741 N N . LEU B 1 68 ? 12.016 17.344 8.219 1 98.88 68 LEU B N 1
ATOM 2742 C CA . LEU B 1 68 ? 11.68 16.203 7.387 1 98.88 68 LEU B CA 1
ATOM 2743 C C . LEU B 1 68 ? 10.344 15.594 7.812 1 98.88 68 LEU B C 1
ATOM 2745 O O . LEU B 1 68 ? 9.82 15.922 8.875 1 98.88 68 LEU B O 1
ATOM 2749 N N . SER B 1 69 ? 9.766 14.781 6.914 1 98.94 69 SER B N 1
ATOM 2750 C CA . SER B 1 69 ? 8.68 13.922 7.383 1 98.94 69 SER B CA 1
ATOM 2751 C C . SER B 1 69 ? 9.039 13.242 8.703 1 98.94 69 SER B C 1
ATOM 2753 O O . SER B 1 69 ? 10.156 12.734 8.859 1 98.94 69 SER B O 1
ATOM 2755 N N . PRO B 1 70 ? 8.086 13.234 9.633 1 98.88 70 PRO B N 1
ATOM 2756 C CA . PRO B 1 70 ? 8.422 12.594 10.914 1 98.88 70 PRO B CA 1
ATOM 2757 C C . PRO B 1 70 ? 8.852 11.141 10.75 1 98.88 70 PRO B C 1
ATOM 2759 O O . PRO B 1 70 ? 9.594 10.617 11.586 1 98.88 70 PRO B O 1
ATOM 2762 N N . LEU B 1 71 ? 8.453 10.523 9.734 1 98.88 71 LEU B N 1
ATOM 2763 C CA . LEU B 1 71 ? 8.773 9.125 9.453 1 98.88 71 LEU B CA 1
ATOM 2764 C C . LEU B 1 71 ? 9.43 8.977 8.086 1 98.88 71 LEU B C 1
ATOM 2766 O O . LEU B 1 71 ? 9.242 9.828 7.211 1 98.88 71 LEU B O 1
ATOM 2770 N N . THR B 1 72 ? 10.18 7.906 7.984 1 98.56 72 THR B N 1
ATOM 2771 C CA . THR B 1 72 ? 10.773 7.578 6.691 1 98.56 72 THR B CA 1
ATOM 2772 C C . THR B 1 72 ? 9.828 6.695 5.875 1 98.56 72 THR B C 1
ATOM 2774 O O . THR B 1 72 ? 8.883 6.125 6.418 1 98.56 72 THR B O 1
ATOM 2777 N N . GLN B 1 73 ? 10.133 6.598 4.59 1 98.19 73 GLN B N 1
ATOM 2778 C CA . GLN B 1 73 ? 9.359 5.73 3.705 1 98.19 73 GLN B CA 1
ATOM 2779 C C . GLN B 1 73 ? 9.367 4.289 4.203 1 98.19 73 GLN B C 1
ATOM 2781 O O . GLN B 1 73 ? 8.328 3.623 4.207 1 98.19 73 GLN B O 1
ATOM 2786 N N . ALA B 1 74 ? 10.523 3.82 4.637 1 97.12 74 ALA B N 1
ATOM 2787 C CA . ALA B 1 74 ? 10.656 2.447 5.117 1 97.12 74 ALA B CA 1
ATOM 2788 C C . ALA B 1 74 ? 9.805 2.221 6.363 1 97.12 74 ALA B C 1
ATOM 2790 O O . ALA B 1 74 ? 9.227 1.146 6.543 1 97.12 74 ALA B O 1
ATOM 2791 N N . GLU B 1 75 ? 9.688 3.209 7.203 1 98.12 75 GLU B N 1
ATOM 2792 C CA . GLU B 1 75 ? 8.945 3.094 8.453 1 98.12 75 GLU B CA 1
ATOM 2793 C C . GLU B 1 75 ? 7.438 3.094 8.203 1 98.12 75 GLU B C 1
ATOM 2795 O O . GLU B 1 75 ? 6.695 2.357 8.852 1 98.12 75 GLU B O 1
ATOM 2800 N N . VAL B 1 76 ? 6.977 3.873 7.258 1 98.44 76 VAL B N 1
ATOM 2801 C CA . VAL B 1 76 ? 5.543 4.043 7.059 1 98.44 76 VAL B CA 1
ATOM 2802 C C . VAL B 1 76 ? 4.973 2.826 6.332 1 98.44 76 VAL B C 1
ATOM 2804 O O . VAL B 1 76 ? 3.834 2.426 6.578 1 98.44 76 VAL B O 1
ATOM 2807 N N . GLY B 1 77 ? 5.824 2.246 5.449 1 97.44 77 GLY B N 1
ATOM 2808 C CA . GLY B 1 77 ? 5.305 1.187 4.598 1 97.44 77 GLY B CA 1
ATOM 2809 C C . GLY B 1 77 ? 4.164 1.642 3.707 1 97.44 77 GLY B C 1
ATOM 2810 O O . GLY B 1 77 ? 4.285 2.643 2.998 1 97.44 77 GLY B O 1
ATOM 2811 N N . THR B 1 78 ? 3.02 0.917 3.789 1 98.62 78 THR B N 1
ATOM 2812 C CA . THR B 1 78 ? 1.836 1.284 3.02 1 98.62 78 THR B CA 1
ATOM 2813 C C . THR B 1 78 ? 0.961 2.258 3.805 1 98.62 78 THR B C 1
ATOM 2815 O O . THR B 1 78 ? 0.545 1.962 4.926 1 98.62 78 THR B O 1
ATOM 2818 N N . ILE B 1 79 ? 0.729 3.41 3.195 1 98.94 79 ILE B N 1
ATOM 2819 C CA . ILE B 1 79 ? -0.081 4.441 3.832 1 98.94 79 ILE B CA 1
ATOM 2820 C C . ILE B 1 79 ? -1.562 4.098 3.691 1 98.94 79 ILE B C 1
ATOM 2822 O O . ILE B 1 79 ? -2.014 3.697 2.617 1 98.94 79 ILE B O 1
ATOM 2826 N N . ARG B 1 80 ? -2.316 4.18 4.828 1 98.94 80 ARG B N 1
ATOM 2827 C CA . ARG B 1 80 ? -3.758 3.945 4.84 1 98.94 80 ARG B CA 1
ATOM 2828 C C . ARG B 1 80 ? -4.527 5.258 4.727 1 98.94 80 ARG B C 1
ATOM 2830 O O . ARG B 1 80 ? -4.188 6.242 5.383 1 98.94 80 ARG B O 1
ATOM 2837 N N . CYS B 1 81 ? -5.562 5.23 3.898 1 98.88 81 CYS B N 1
ATOM 2838 C CA . CYS B 1 81 ? -6.297 6.461 3.631 1 98.88 81 CYS B CA 1
ATOM 2839 C C . CYS B 1 81 ? -7.801 6.234 3.734 1 98.88 81 CYS B C 1
ATOM 2841 O O . CYS B 1 81 ? -8.305 5.199 3.301 1 98.88 81 CYS B O 1
ATOM 2843 N N . ILE B 1 82 ? -8.461 7.191 4.316 1 98.75 82 ILE B N 1
ATOM 2844 C CA . ILE B 1 82 ? -9.922 7.172 4.375 1 98.75 82 ILE B CA 1
ATOM 2845 C C . ILE B 1 82 ? -10.484 8.297 3.508 1 98.75 82 ILE B C 1
ATOM 2847 O O . ILE B 1 82 ? -10.117 9.461 3.676 1 98.75 82 ILE B O 1
ATOM 2851 N N . GLY B 1 83 ? -11.336 7.914 2.588 1 97.31 83 GLY B N 1
ATOM 2852 C CA . GLY B 1 83 ? -11.969 8.898 1.719 1 97.31 83 GLY B CA 1
ATOM 2853 C C . GLY B 1 83 ? -13.336 9.336 2.203 1 97.31 83 GLY B C 1
ATOM 2854 O O . GLY B 1 83 ? -14.023 8.578 2.895 1 97.31 83 GLY B O 1
ATOM 2855 N N . LEU B 1 84 ? -13.688 10.602 1.812 1 96.81 84 LEU B N 1
ATOM 2856 C CA . LEU B 1 84 ? -15.016 11.148 2.057 1 96.81 84 LEU B CA 1
ATOM 2857 C C . LEU B 1 84 ? -15.398 11.016 3.527 1 96.81 84 LEU B C 1
ATOM 2859 O O . LEU B 1 84 ? -16.469 10.484 3.848 1 96.81 84 LEU B O 1
ATOM 2863 N N . ASN B 1 85 ? -14.578 11.539 4.441 1 98.5 85 ASN B N 1
ATOM 2864 C CA . ASN B 1 85 ? -14.766 11.266 5.859 1 98.5 85 ASN B CA 1
ATOM 2865 C C . ASN B 1 85 ? -15.078 12.539 6.637 1 98.5 85 ASN B C 1
ATOM 2867 O O . ASN B 1 85 ? -14.836 12.617 7.844 1 98.5 85 ASN B O 1
ATOM 2871 N N . TYR B 1 86 ? -15.445 13.602 5.992 1 98.44 86 TYR B N 1
ATOM 2872 C CA . TYR B 1 86 ? -15.984 14.812 6.613 1 98.44 86 TYR B CA 1
ATOM 2873 C C . TYR B 1 86 ? -17.406 15.07 6.145 1 98.44 86 TYR B C 1
ATOM 2875 O O . TYR B 1 86 ? -17.688 15.055 4.945 1 98.44 86 TYR B O 1
ATOM 2883 N N . LYS B 1 87 ? -18.328 15.344 7.078 1 97.56 87 LYS B N 1
ATOM 2884 C CA . LYS B 1 87 ? -19.734 15.555 6.766 1 97.56 87 LYS B CA 1
ATOM 2885 C C . LYS B 1 87 ? -19.906 16.703 5.77 1 97.56 87 LYS B C 1
ATOM 2887 O O . LYS B 1 87 ? -20.641 16.562 4.781 1 97.56 87 LYS B O 1
ATOM 2892 N N . ALA B 1 88 ? -19.219 17.781 6.023 1 96.12 88 ALA B N 1
ATOM 2893 C CA . ALA B 1 88 ? -19.359 18.953 5.164 1 96.12 88 ALA B CA 1
ATOM 2894 C C . ALA B 1 88 ? -18.812 18.672 3.768 1 96.12 88 ALA B C 1
ATOM 2896 O O . ALA B 1 88 ? -19.328 19.203 2.777 1 96.12 88 ALA B O 1
ATOM 2897 N N . HIS B 1 89 ? -17.719 17.891 3.686 1 94.94 89 HIS B N 1
ATOM 2898 C CA . HIS B 1 89 ? -17.156 17.531 2.391 1 94.94 89 HIS B CA 1
ATOM 2899 C C . HIS B 1 89 ? -18.109 16.656 1.593 1 94.94 89 HIS B C 1
ATOM 2901 O O . HIS B 1 89 ? -18.281 16.844 0.385 1 94.94 89 HIS B O 1
ATOM 2907 N N . ALA B 1 90 ? -18.734 15.711 2.264 1 93.19 90 ALA B N 1
ATOM 2908 C CA . ALA B 1 90 ? -19.75 14.883 1.61 1 93.19 90 ALA B CA 1
ATOM 2909 C C . ALA B 1 90 ? -20.906 15.727 1.097 1 93.19 90 ALA B C 1
ATOM 2911 O O . ALA B 1 90 ? -21.375 15.539 -0.032 1 93.19 90 ALA B O 1
ATOM 2912 N N . ALA B 1 91 ? -21.375 16.656 1.881 1 93 91 ALA B N 1
ATOM 2913 C CA . ALA B 1 91 ? -22.469 17.547 1.511 1 93 91 ALA B CA 1
ATOM 2914 C C . ALA B 1 91 ? -22.094 18.406 0.314 1 93 91 ALA B C 1
ATOM 2916 O O . ALA B 1 91 ? -22.875 18.562 -0.624 1 93 91 ALA B O 1
ATOM 2917 N N . GLU B 1 92 ? -20.891 18.938 0.351 1 91.56 92 GLU B N 1
ATOM 2918 C CA . GLU B 1 92 ? -20.391 19.797 -0.723 1 91.56 92 GLU B CA 1
ATOM 2919 C C . GLU B 1 92 ? -20.359 19.047 -2.051 1 91.56 92 GLU B C 1
ATOM 2921 O O . GLU B 1 92 ? -20.609 19.625 -3.107 1 91.56 92 GLU B O 1
ATOM 2926 N N . ALA B 1 93 ? -20.047 17.797 -2.008 1 87.62 93 ALA B N 1
ATOM 2927 C CA . ALA B 1 93 ? -19.938 16.953 -3.201 1 87.62 93 ALA B CA 1
ATOM 2928 C C . ALA B 1 93 ? -21.297 16.375 -3.57 1 87.62 93 ALA B C 1
ATOM 2930 O O . ALA B 1 93 ? -21.406 15.609 -4.535 1 87.62 93 ALA B O 1
ATOM 2931 N N . CYS B 1 94 ? -22.328 16.594 -2.801 1 91.06 94 CYS B N 1
ATOM 2932 C CA . CYS B 1 94 ? -23.672 16.094 -3.002 1 91.06 94 CYS B CA 1
ATOM 2933 C C . CYS B 1 94 ? -23.703 14.57 -2.977 1 91.06 94 CYS B C 1
ATOM 2935 O O . CYS B 1 94 ? -24.344 13.938 -3.814 1 91.06 94 CYS B O 1
ATOM 2937 N N . LEU B 1 95 ? -22.922 14.047 -2.094 1 90.81 95 LEU B N 1
ATOM 2938 C CA . LEU B 1 95 ? -22.875 12.602 -1.895 1 90.81 95 LEU B CA 1
ATOM 2939 C C . LEU B 1 95 ? -23.406 12.227 -0.521 1 90.81 95 LEU B C 1
ATOM 2941 O O . LEU B 1 95 ? -23.25 12.977 0.444 1 90.81 95 LEU B O 1
ATOM 2945 N N . GLU B 1 96 ? -24 11.047 -0.491 1 93.44 96 GLU B N 1
ATOM 2946 C CA . GLU B 1 96 ? -24.359 10.5 0.815 1 93.44 96 GLU B CA 1
ATOM 2947 C C . GLU B 1 96 ? -23.109 10.062 1.583 1 93.44 96 GLU B C 1
ATOM 2949 O O . GLU B 1 96 ? -22.203 9.461 1.008 1 93.44 96 GLU B O 1
ATOM 2954 N N . PRO B 1 97 ? -23.125 10.406 2.875 1 94.81 97 PRO B N 1
ATOM 2955 C CA . PRO B 1 97 ? -21.984 9.906 3.656 1 94.81 97 PRO B CA 1
ATOM 2956 C C . PRO B 1 97 ? -21.875 8.383 3.623 1 94.81 97 PRO B C 1
ATOM 2958 O O . PRO B 1 97 ? -22.891 7.688 3.656 1 94.81 97 PRO B O 1
ATOM 2961 N N . PRO B 1 98 ? -20.719 7.926 3.545 1 96.19 98 PRO B N 1
ATOM 2962 C CA . PRO B 1 98 ? -20.562 6.469 3.566 1 96.19 98 PRO B CA 1
ATOM 2963 C C . PRO B 1 98 ? -21 5.848 4.891 1 96.19 98 PRO B C 1
ATOM 2965 O O . PRO B 1 98 ? -20.891 6.488 5.941 1 96.19 98 PRO B O 1
ATOM 2968 N N . THR B 1 99 ? -21.422 4.629 4.816 1 96.25 99 THR B N 1
ATOM 2969 C CA . THR B 1 99 ? -21.875 3.938 6.02 1 96.25 99 THR B CA 1
ATOM 2970 C C . THR B 1 99 ? -20.734 3.135 6.641 1 96.25 99 THR B C 1
ATOM 2972 O O . THR B 1 99 ? -20.812 2.721 7.797 1 96.25 99 THR B O 1
ATOM 2975 N N . ILE B 1 100 ? -19.719 2.822 5.863 1 96.94 100 ILE B N 1
ATOM 2976 C CA . ILE B 1 100 ? -18.469 2.248 6.332 1 96.94 100 ILE B CA 1
ATOM 2977 C C . ILE B 1 100 ? -17.281 3.045 5.77 1 96.94 100 ILE B C 1
ATOM 2979 O O . ILE B 1 100 ? -17.406 3.693 4.73 1 96.94 100 ILE B O 1
ATOM 2983 N N . PRO B 1 101 ? -16.156 3.045 6.395 1 98.19 101 PRO B N 1
ATOM 2984 C CA . PRO B 1 101 ? -15.016 3.791 5.863 1 98.19 101 PRO B CA 1
ATOM 2985 C C . PRO B 1 101 ? -14.633 3.355 4.453 1 98.19 101 PRO B C 1
ATOM 2987 O O . PRO B 1 101 ? -14.531 2.156 4.176 1 98.19 101 PRO B O 1
ATOM 2990 N N . THR B 1 102 ? -14.461 4.289 3.57 1 98 102 THR B N 1
ATOM 2991 C CA . THR B 1 102 ? -13.914 4.027 2.244 1 98 102 THR B CA 1
ATOM 2992 C C . THR B 1 102 ? -12.391 4.07 2.273 1 98 102 THR B C 1
ATOM 2994 O O . THR B 1 102 ? -11.797 5.148 2.357 1 98 102 THR B O 1
ATOM 2997 N N . ALA B 1 103 ? -11.773 2.922 2.184 1 98.44 103 ALA B N 1
ATOM 2998 C CA . ALA B 1 103 ? -10.336 2.814 2.422 1 98.44 103 ALA B CA 1
ATOM 2999 C C . ALA B 1 103 ? -9.578 2.641 1.111 1 98.44 103 ALA B C 1
ATOM 3001 O O . ALA B 1 103 ? -10 1.879 0.237 1 98.44 103 ALA B O 1
ATOM 3002 N N . PHE B 1 104 ? -8.547 3.344 0.91 1 98.69 104 PHE B N 1
ATOM 3003 C CA . PHE B 1 104 ? -7.57 3.105 -0.15 1 98.69 104 PHE B CA 1
ATOM 3004 C C . PHE B 1 104 ? -6.148 3.24 0.379 1 98.69 104 PHE B C 1
ATOM 3006 O O . PHE B 1 104 ? -5.945 3.494 1.568 1 98.69 104 PHE B O 1
ATOM 3013 N N . LEU B 1 105 ? -5.176 2.971 -0.465 1 98.88 105 LEU B N 1
ATOM 3014 C CA . LEU B 1 105 ? -3.791 2.916 -0.004 1 98.88 105 LEU B CA 1
ATOM 3015 C C . LEU B 1 105 ? -2.893 3.787 -0.875 1 98.88 105 LEU B C 1
ATOM 3017 O O . LEU B 1 105 ? -3.215 4.055 -2.035 1 98.88 105 LEU B O 1
ATOM 3021 N N . LYS B 1 106 ? -1.885 4.285 -0.336 1 98.88 106 LYS B N 1
ATOM 3022 C CA . LYS B 1 106 ? -0.758 4.887 -1.044 1 98.88 106 LYS B CA 1
ATOM 3023 C C . LYS B 1 106 ? 0.535 4.125 -0.765 1 98.88 106 LYS B C 1
ATOM 3025 O O . LYS B 1 106 ? 0.762 3.668 0.357 1 98.88 106 LYS B O 1
ATOM 3030 N N . PRO B 1 107 ? 1.397 3.984 -1.763 1 98.75 107 PRO B N 1
ATOM 3031 C CA . PRO B 1 107 ? 2.684 3.334 -1.501 1 98.75 107 PRO B CA 1
ATOM 3032 C C . PRO B 1 107 ? 3.625 4.203 -0.671 1 98.75 107 PRO B C 1
ATOM 3034 O O . PRO B 1 107 ? 3.369 5.395 -0.488 1 98.75 107 PRO B O 1
ATOM 3037 N N . ASP B 1 108 ? 4.68 3.588 -0.167 1 98.56 108 ASP B N 1
ATOM 3038 C CA . ASP B 1 108 ? 5.629 4.297 0.689 1 98.56 108 ASP B CA 1
ATOM 3039 C C . ASP B 1 108 ? 6.301 5.438 -0.066 1 98.56 108 ASP B C 1
ATOM 3041 O O . ASP B 1 108 ? 6.637 6.469 0.525 1 98.56 108 ASP B O 1
ATOM 3045 N N . THR B 1 109 ? 6.414 5.305 -1.369 1 98.5 109 THR B N 1
ATOM 3046 C CA . THR B 1 109 ? 7.129 6.289 -2.174 1 98.5 109 THR B CA 1
ATOM 3047 C C . THR B 1 109 ? 6.32 7.578 -2.299 1 98.5 109 THR B C 1
ATOM 3049 O O . THR B 1 109 ? 6.844 8.609 -2.727 1 98.5 109 THR B O 1
ATOM 3052 N N . ALA B 1 110 ? 5.043 7.527 -1.937 1 98.75 110 ALA B N 1
ATOM 3053 C CA . ALA B 1 110 ? 4.211 8.727 -1.952 1 98.75 110 ALA B CA 1
ATOM 3054 C C . ALA B 1 110 ? 4.578 9.664 -0.806 1 98.75 110 ALA B C 1
ATOM 3056 O O . ALA B 1 110 ? 4.27 10.859 -0.848 1 98.75 110 ALA B O 1
ATOM 3057 N N . LEU B 1 111 ? 5.219 9.164 0.223 1 98.88 111 LEU B N 1
ATOM 3058 C CA . LEU B 1 111 ? 5.57 9.969 1.386 1 98.88 111 LEU B CA 1
ATOM 3059 C C . LEU B 1 111 ? 6.52 11.094 1 1 98.88 111 LEU B C 1
ATOM 3061 O O . LEU B 1 111 ? 7.465 10.883 0.235 1 98.88 111 LEU B O 1
ATOM 3065 N N . ALA B 1 112 ? 6.285 12.25 1.526 1 98.69 112 ALA B N 1
ATOM 3066 C CA . ALA B 1 112 ? 7.137 13.391 1.2 1 98.69 112 ALA B CA 1
ATOM 3067 C C . ALA B 1 112 ? 7.398 14.25 2.434 1 98.69 112 ALA B C 1
ATOM 3069 O O . ALA B 1 112 ? 6.641 14.203 3.404 1 98.69 112 ALA B O 1
ATOM 3070 N N . ASP B 1 113 ? 8.414 15.016 2.367 1 98.81 113 ASP B N 1
ATOM 3071 C CA . ASP B 1 113 ? 8.836 15.938 3.416 1 98.81 113 ASP B CA 1
ATOM 3072 C C . ASP B 1 113 ? 8.047 17.25 3.342 1 98.81 113 ASP B C 1
ATOM 3074 O O . ASP B 1 113 ? 7.512 17.594 2.289 1 98.81 113 ASP B O 1
ATOM 3078 N N . PRO B 1 114 ? 7.984 17.953 4.449 1 98.81 114 PRO B N 1
ATOM 3079 C CA . PRO B 1 114 ? 7.543 19.344 4.395 1 98.81 114 PRO B CA 1
ATOM 3080 C C . PRO B 1 114 ? 8.531 20.25 3.658 1 98.81 114 PRO B C 1
ATOM 3082 O O . PRO B 1 114 ? 9.641 19.828 3.348 1 98.81 114 PRO B O 1
ATOM 3085 N N . TYR B 1 115 ? 8.055 21.438 3.391 1 98.5 115 TYR B N 1
ATOM 3086 C CA . TYR B 1 115 ? 9.008 22.469 3.006 1 98.5 115 TYR B CA 1
ATOM 3087 C C . TYR B 1 115 ? 10.211 22.469 3.941 1 98.5 115 TYR B C 1
ATOM 3089 O O . TYR B 1 115 ? 10.062 22.312 5.156 1 98.5 115 TYR B O 1
ATOM 3097 N N . PRO B 1 116 ? 11.484 22.609 3.326 1 98.06 116 PRO B N 1
ATOM 3098 C CA . PRO B 1 116 ? 11.828 23.219 2.041 1 98.06 116 PRO B CA 1
ATOM 3099 C C . PRO B 1 116 ? 11.867 22.203 0.898 1 98.06 116 PRO B C 1
ATOM 3101 O O . PRO B 1 116 ? 12.062 22.594 -0.26 1 98.06 116 PRO B O 1
ATOM 3104 N N . ALA B 1 117 ? 11.734 20.922 1.2 1 98.19 117 ALA B N 1
ATOM 3105 C CA . ALA B 1 117 ? 11.594 19.984 0.089 1 98.19 117 ALA B CA 1
ATOM 3106 C C . ALA B 1 117 ? 10.383 20.328 -0.771 1 98.19 117 ALA B C 1
ATOM 3108 O O . ALA B 1 117 ? 9.32 20.672 -0.247 1 98.19 117 ALA B O 1
ATOM 3109 N N . ARG B 1 118 ? 10.539 20.297 -2.045 1 98.31 118 ARG B N 1
ATOM 3110 C CA . ARG B 1 118 ? 9.422 20.609 -2.926 1 98.31 118 ARG B CA 1
ATOM 3111 C C . ARG B 1 118 ? 8.523 19.391 -3.121 1 98.31 118 ARG B C 1
ATOM 3113 O O . ARG B 1 118 ? 9.008 18.266 -3.209 1 98.31 118 ARG B O 1
ATOM 3120 N N . THR B 1 119 ? 7.254 19.609 -3.133 1 98.38 119 THR B N 1
ATOM 3121 C CA . THR B 1 119 ? 6.289 18.578 -3.504 1 98.38 119 THR B CA 1
ATOM 3122 C C . THR B 1 119 ? 6.125 18.516 -5.02 1 98.38 119 THR B C 1
ATOM 3124 O O . THR B 1 119 ? 5.777 19.516 -5.656 1 98.38 119 THR B O 1
ATOM 3127 N N . ILE B 1 120 ? 6.266 17.391 -5.59 1 97.75 120 ILE B N 1
ATOM 3128 C CA . ILE B 1 120 ? 6.379 17.281 -7.039 1 97.75 120 ILE B CA 1
ATOM 3129 C C . ILE B 1 120 ? 5 17.016 -7.648 1 97.75 120 ILE B C 1
ATOM 3131 O O . ILE B 1 120 ? 4.27 16.141 -7.188 1 97.75 120 ILE B O 1
ATOM 3135 N N . LEU B 1 121 ? 4.668 17.828 -8.648 1 97.62 121 LEU B N 1
ATOM 3136 C CA . LEU B 1 121 ? 3.486 17.594 -9.469 1 97.62 121 LEU B CA 1
ATOM 3137 C C . LEU B 1 121 ? 3.814 16.703 -10.656 1 97.62 121 LEU B C 1
ATOM 3139 O O . LEU B 1 121 ? 4.59 17.078 -11.539 1 97.62 121 LEU B O 1
ATOM 3143 N N . PRO B 1 122 ? 3.205 15.578 -10.719 1 97.38 122 PRO B N 1
ATOM 3144 C CA . PRO B 1 122 ? 3.508 14.633 -11.789 1 97.38 122 PRO B CA 1
ATOM 3145 C C . PRO B 1 122 ? 3.191 15.188 -13.18 1 97.38 122 PRO B C 1
ATOM 3147 O O . PRO B 1 122 ? 2.326 16.047 -13.32 1 97.38 122 PRO B O 1
ATOM 3150 N N . LYS B 1 123 ? 3.826 14.625 -14.195 1 94.81 123 LYS B N 1
ATOM 3151 C CA . LYS B 1 123 ? 3.59 15.016 -15.586 1 94.81 123 LYS B CA 1
ATOM 3152 C C . LYS B 1 123 ? 2.117 14.867 -15.953 1 94.81 123 LYS B C 1
ATOM 3154 O O . LYS B 1 123 ? 1.544 15.742 -16.609 1 94.81 123 LYS B O 1
ATOM 3159 N N . LEU B 1 124 ? 1.528 13.812 -15.539 1 93.5 124 LEU B N 1
ATOM 3160 C CA . LEU B 1 124 ? 0.125 13.562 -15.852 1 93.5 124 LEU B CA 1
ATOM 3161 C C . LEU B 1 124 ? -0.763 14.664 -15.281 1 93.5 124 LEU B C 1
ATOM 3163 O O . LEU B 1 124 ? -1.792 15 -15.875 1 93.5 124 LEU B O 1
ATOM 3167 N N . THR B 1 125 ? -0.334 15.164 -14.117 1 95.31 125 THR B N 1
ATOM 3168 C CA . THR B 1 125 ? -1.094 16.219 -13.453 1 95.31 125 THR B CA 1
ATOM 3169 C C . THR B 1 125 ? -0.984 17.531 -14.227 1 95.31 125 THR B C 1
ATOM 3171 O O . THR B 1 125 ? -1.911 18.344 -14.211 1 95.31 125 THR B O 1
ATOM 3174 N N . GLN B 1 126 ? 0.102 17.719 -14.938 1 94.94 126 GLN B N 1
ATOM 3175 C CA . GLN B 1 126 ? 0.4 18.969 -15.648 1 94.94 126 GLN B CA 1
ATOM 3176 C C . GLN B 1 126 ? -0.398 19.062 -16.938 1 94.94 126 GLN B C 1
ATOM 3178 O O . GLN B 1 126 ? -0.658 20.172 -17.438 1 94.94 126 GLN B O 1
ATOM 3183 N N . VAL B 1 127 ? -0.765 17.906 -17.484 1 93.88 127 VAL B N 1
ATOM 3184 C CA . VAL B 1 127 ? -1.382 17.828 -18.812 1 93.88 127 VAL B CA 1
ATOM 3185 C C . VAL B 1 127 ? -2.633 18.703 -18.844 1 93.88 127 VAL B C 1
ATOM 3187 O O . VAL B 1 127 ? -2.859 19.438 -19.812 1 93.88 127 VAL B O 1
ATOM 3190 N N . ASP B 1 128 ? -3.445 18.688 -17.766 1 94.94 128 ASP B N 1
ATOM 3191 C CA . ASP B 1 128 ? -4.688 19.469 -17.766 1 94.94 128 ASP B CA 1
ATOM 3192 C C . ASP B 1 128 ? -4.867 20.203 -16.438 1 94.94 128 ASP B C 1
ATOM 3194 O O . ASP B 1 128 ? -5.996 20.484 -16.031 1 94.94 128 ASP B O 1
ATOM 3198 N N . ASP B 1 129 ? -3.846 20.391 -15.75 1 94.81 129 ASP B N 1
ATOM 3199 C CA . ASP B 1 129 ? -3.836 21.172 -14.516 1 94.81 129 ASP B CA 1
ATOM 3200 C C . ASP B 1 129 ? -4.883 20.672 -13.531 1 94.81 129 ASP B C 1
ATOM 3202 O O . ASP B 1 129 ? -5.738 21.422 -13.078 1 94.81 129 ASP B O 1
ATOM 3206 N N . CYS B 1 130 ? -4.742 19.422 -13.141 1 96.69 130 CYS B N 1
ATOM 3207 C CA . CYS B 1 130 ? -5.805 18.797 -12.352 1 96.69 130 CYS B CA 1
ATOM 3208 C C . CYS B 1 130 ? -5.344 18.531 -10.93 1 96.69 130 CYS B C 1
ATOM 3210 O O . CYS B 1 130 ? -5.98 17.766 -10.203 1 96.69 130 CYS B O 1
ATOM 3212 N N . GLY B 1 131 ? -4.16 19.078 -10.586 1 98.06 131 GLY B N 1
ATOM 3213 C CA . GLY B 1 131 ? -3.66 18.875 -9.234 1 98.06 131 GLY B CA 1
ATOM 3214 C C . GLY B 1 131 ? -4.547 19.484 -8.172 1 98.06 131 GLY B C 1
ATOM 3215 O O . GLY B 1 131 ? -5.059 20.594 -8.344 1 98.06 131 GLY B O 1
ATOM 3216 N N . ASP B 1 132 ? -4.805 18.75 -7.109 1 98.56 132 ASP B N 1
ATOM 3217 C CA . ASP B 1 132 ? -5.66 19.188 -6.012 1 98.56 132 ASP B CA 1
ATOM 3218 C C . ASP B 1 132 ? -4.98 18.969 -4.664 1 98.56 132 ASP B C 1
ATOM 3220 O O . ASP B 1 132 ? -3.951 18.297 -4.582 1 98.56 132 ASP B O 1
ATOM 3224 N N . TYR B 1 133 ? -5.484 19.625 -3.662 1 98.75 133 TYR B N 1
ATOM 3225 C CA . TYR B 1 133 ? -4.992 19.594 -2.291 1 98.75 133 TYR B CA 1
ATOM 3226 C C . TYR B 1 133 ? -6.039 19.016 -1.344 1 98.75 133 TYR B C 1
ATOM 3228 O O . TYR B 1 133 ? -7.242 19.141 -1.598 1 98.75 133 TYR B O 1
ATOM 3236 N N . GLU B 1 134 ? -5.574 18.359 -0.344 1 98.81 134 GLU B N 1
ATOM 3237 C CA . GLU B 1 134 ? -6.457 17.844 0.693 1 98.81 134 GLU B CA 1
ATOM 3238 C C . GLU B 1 134 ? -5.801 17.922 2.068 1 98.81 134 GLU B C 1
ATOM 3240 O O . GLU B 1 134 ? -4.863 17.172 2.359 1 98.81 134 GLU B O 1
ATOM 3245 N N . SER B 1 135 ? -6.223 18.781 2.959 1 98.94 135 SER B N 1
ATOM 3246 C CA . SER B 1 135 ? -5.711 18.906 4.32 1 98.94 135 SER B CA 1
ATOM 3247 C C . SER B 1 135 ? -6.27 17.812 5.223 1 98.94 135 SER B C 1
ATOM 3249 O O . SER B 1 135 ? -7.484 17.672 5.363 1 98.94 135 SER B O 1
ATOM 3251 N N . GLU B 1 136 ? -5.367 17.109 5.832 1 98.94 136 GLU B N 1
ATOM 3252 C CA . GLU B 1 136 ? -5.895 15.977 6.586 1 98.94 136 GLU B CA 1
ATOM 3253 C C . GLU B 1 136 ? -5.168 15.812 7.914 1 98.94 136 GLU B C 1
ATOM 3255 O O . GLU B 1 136 ? -3.943 15.945 7.98 1 98.94 136 GLU B O 1
ATOM 3260 N N . LEU B 1 137 ? -5.938 15.516 9.008 1 98.94 137 LEU B N 1
ATOM 3261 C CA . LEU B 1 137 ? -5.371 14.945 10.227 1 98.94 137 LEU B CA 1
ATOM 3262 C C . LEU B 1 137 ? -4.824 13.547 9.969 1 98.94 137 LEU B C 1
ATOM 3264 O O . LEU B 1 137 ? -5.465 12.734 9.297 1 98.94 137 LEU B O 1
ATOM 3268 N N . THR B 1 138 ? -3.682 13.281 10.531 1 98.94 138 THR B N 1
ATOM 3269 C CA . THR B 1 138 ? -2.994 12.016 10.305 1 98.94 138 THR B CA 1
ATOM 3270 C C . THR B 1 138 ? -2.738 11.297 11.625 1 98.94 138 THR B C 1
ATOM 3272 O O . THR B 1 138 ? -2.289 11.914 12.594 1 98.94 138 THR B O 1
ATOM 3275 N N . ILE B 1 139 ? -3.047 10.023 11.672 1 98.94 139 ILE B N 1
ATOM 3276 C CA . ILE B 1 139 ? -2.762 9.148 12.805 1 98.94 139 ILE B CA 1
ATOM 3277 C C . ILE B 1 139 ? -1.483 8.359 12.539 1 98.94 139 ILE B C 1
ATOM 3279 O O . ILE B 1 139 ? -1.27 7.867 11.422 1 98.94 139 ILE B O 1
ATOM 3283 N N . VAL B 1 140 ? -0.632 8.258 13.492 1 98.94 140 VAL B N 1
ATOM 3284 C CA . VAL B 1 140 ? 0.525 7.367 13.414 1 98.94 140 VAL B CA 1
ATOM 3285 C C . VAL B 1 140 ? 0.396 6.254 14.453 1 98.94 140 VAL B C 1
ATOM 3287 O O . VAL B 1 140 ? 0.255 6.523 15.648 1 98.94 140 VAL B O 1
ATOM 3290 N N . ILE B 1 141 ? 0.442 5.039 14 1 98.94 141 ILE B N 1
ATOM 3291 C CA . ILE B 1 141 ? 0.38 3.867 14.867 1 98.94 141 ILE B CA 1
ATOM 3292 C C . ILE B 1 141 ? 1.726 3.668 15.555 1 98.94 141 ILE B C 1
ATOM 3294 O O . ILE B 1 141 ? 2.777 3.756 14.922 1 98.94 141 ILE B O 1
ATOM 3298 N N . GLY B 1 142 ? 1.67 3.375 16.875 1 98.56 142 GLY B N 1
ATOM 3299 C CA . GLY B 1 142 ? 2.902 3.25 17.641 1 98.56 142 GLY B CA 1
ATOM 3300 C C . GLY B 1 142 ? 3.172 1.835 18.109 1 98.56 142 GLY B C 1
ATOM 3301 O O . GLY B 1 142 ? 4.297 1.502 18.484 1 98.56 142 GLY B O 1
ATOM 3302 N N . LYS B 1 143 ? 2.166 1.077 18.188 1 98.38 143 LYS B N 1
ATOM 3303 C CA . LYS B 1 143 ? 2.24 -0.326 18.594 1 98.38 143 LYS B CA 1
ATOM 3304 C C . LYS B 1 143 ? 1.518 -1.219 17.578 1 98.38 143 LYS B C 1
ATOM 3306 O O . LYS B 1 143 ? 0.429 -0.88 17.109 1 98.38 143 LYS B O 1
ATOM 3311 N N . GLU B 1 144 ? 2.217 -2.334 17.25 1 98.62 144 GLU B N 1
ATOM 3312 C CA . GLU B 1 144 ? 1.591 -3.277 16.328 1 98.62 144 GLU B CA 1
ATOM 3313 C C . GLU B 1 144 ? 0.219 -3.715 16.828 1 98.62 144 GLU B C 1
ATOM 3315 O O . GLU B 1 144 ? 0.045 -3.98 18.031 1 98.62 144 GLU B O 1
ATOM 3320 N N . CYS B 1 145 ? -0.76 -3.766 15.875 1 98.38 145 CYS B N 1
ATOM 3321 C CA . CYS B 1 145 ? -2.09 -4.172 16.312 1 98.38 145 CYS B CA 1
ATOM 3322 C C . CYS B 1 145 ? -2.852 -4.852 15.188 1 98.38 145 CYS B C 1
ATOM 3324 O O . CYS B 1 145 ? -2.488 -4.719 14.016 1 98.38 145 CYS B O 1
ATOM 3326 N N . LYS B 1 146 ? -3.775 -5.613 15.484 1 98.25 146 LYS B N 1
ATOM 3327 C CA . LYS B 1 146 ? -4.711 -6.344 14.633 1 98.25 146 LYS B CA 1
ATOM 3328 C C . LYS B 1 146 ? -6.012 -6.641 15.375 1 98.25 146 LYS B C 1
ATOM 3330 O O . LYS B 1 146 ? -5.992 -6.996 16.562 1 98.25 146 LYS B O 1
ATOM 3335 N N . ASN B 1 147 ? -7.082 -6.453 14.648 1 98.19 147 ASN B N 1
ATOM 3336 C CA . ASN B 1 147 ? -8.391 -6.727 15.227 1 98.19 147 ASN B CA 1
ATOM 3337 C C . ASN B 1 147 ? -8.594 -5.973 16.531 1 98.19 147 ASN B C 1
ATOM 3339 O O . ASN B 1 147 ? -8.977 -6.566 17.547 1 98.19 147 ASN B O 1
ATOM 3343 N N . VAL B 1 148 ? -8.398 -4.676 16.469 1 98.44 148 VAL B N 1
ATOM 3344 C CA . VAL B 1 148 ? -8.492 -3.793 17.625 1 98.44 148 VAL B CA 1
ATOM 3345 C C . VAL B 1 148 ? -9.93 -3.299 17.781 1 98.44 148 VAL B C 1
ATOM 3347 O O . VAL B 1 148 ? -10.57 -2.914 16.797 1 98.44 148 VAL B O 1
ATOM 3350 N N . SER B 1 149 ? -10.508 -3.344 18.984 1 98.69 149 SER B N 1
ATOM 3351 C CA . SER B 1 149 ? -11.812 -2.732 19.25 1 98.69 149 SER B CA 1
ATOM 3352 C C . SER B 1 149 ? -11.719 -1.21 19.219 1 98.69 149 SER B C 1
ATOM 3354 O O . SER B 1 149 ? -10.641 -0.646 19.422 1 98.69 149 SER B O 1
ATOM 3356 N N . GLU B 1 150 ? -12.836 -0.568 19.016 1 98.69 150 GLU B N 1
ATOM 3357 C CA . GLU B 1 150 ? -12.844 0.89 19.094 1 98.69 150 GLU B CA 1
ATOM 3358 C C . GLU B 1 150 ? -12.414 1.381 20.469 1 98.69 150 GLU B C 1
ATOM 3360 O O . GLU B 1 150 ? -11.695 2.373 20.578 1 98.69 150 GLU B O 1
ATOM 3365 N N . ALA B 1 151 ? -12.781 0.682 21.5 1 98.62 151 ALA B N 1
ATOM 3366 C CA . ALA B 1 151 ? -12.492 1.078 22.875 1 98.62 151 ALA B CA 1
ATOM 3367 C C . ALA B 1 151 ? -10.992 1.055 23.156 1 98.62 151 ALA B C 1
ATOM 3369 O O . ALA B 1 151 ? -10.492 1.845 23.953 1 98.62 151 ALA B O 1
ATOM 3370 N N . ASP B 1 152 ? -10.227 0.197 22.438 1 98.62 152 ASP B N 1
ATOM 3371 C CA . ASP B 1 152 ? -8.805 0.017 22.703 1 98.62 152 ASP B CA 1
ATOM 3372 C C . ASP B 1 152 ? -7.953 0.78 21.703 1 98.62 152 ASP B C 1
ATOM 3374 O O . ASP B 1 152 ? -6.723 0.806 21.812 1 98.62 152 ASP B O 1
ATOM 3378 N N . ALA B 1 153 ? -8.57 1.395 20.766 1 98.62 153 ALA B N 1
ATOM 3379 C CA . ALA B 1 153 ? -7.887 1.937 19.594 1 98.62 153 ALA B CA 1
ATOM 3380 C C . ALA B 1 153 ? -6.777 2.902 20 1 98.62 153 ALA B C 1
ATOM 3382 O O . ALA B 1 153 ? -5.668 2.846 19.469 1 98.62 153 ALA B O 1
ATOM 3383 N N . TYR B 1 154 ? -7.008 3.738 20.953 1 98.44 154 TYR B N 1
ATOM 3384 C CA . TYR B 1 154 ? -6.062 4.789 21.312 1 98.44 154 TYR B CA 1
ATOM 3385 C C . TYR B 1 154 ? 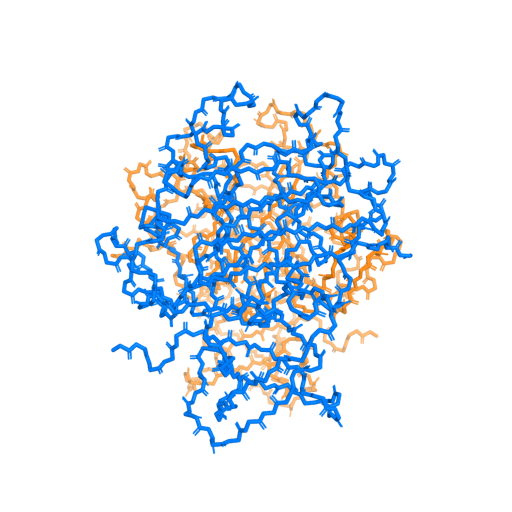-4.809 4.203 21.953 1 98.44 154 TYR B C 1
ATOM 3387 O O . TYR B 1 154 ? -3.76 4.848 21.984 1 98.44 154 TYR B O 1
ATOM 3395 N N . ASP B 1 155 ? -4.879 2.961 22.469 1 98.12 155 ASP B N 1
ATOM 3396 C CA . ASP B 1 155 ? -3.723 2.307 23.078 1 98.12 155 ASP B CA 1
ATOM 3397 C C . ASP B 1 155 ? -2.627 2.059 22.047 1 98.12 155 ASP B C 1
ATOM 3399 O O . ASP B 1 155 ? -1.474 1.812 22.406 1 98.12 155 ASP B O 1
ATOM 3403 N N . TYR B 1 156 ? -3.002 2.186 20.812 1 98.62 156 TYR B N 1
ATOM 3404 C CA . TYR B 1 156 ? -2.055 1.814 19.781 1 98.62 156 TYR B CA 1
ATOM 3405 C C . TYR B 1 156 ? -1.573 3.043 19.016 1 98.62 156 TYR B C 1
ATOM 3407 O O . TYR B 1 156 ? -0.729 2.938 18.125 1 98.62 156 TYR B O 1
ATOM 3415 N N . VAL B 1 157 ? -2.021 4.176 19.328 1 98.69 157 VAL B N 1
ATOM 3416 C CA . VAL B 1 157 ? -1.665 5.418 18.656 1 98.69 157 VAL B CA 1
ATOM 3417 C C . VAL B 1 157 ? -0.396 6 19.281 1 98.69 157 VAL B C 1
ATOM 3419 O O . VAL B 1 157 ? -0.297 6.125 20.5 1 98.69 157 VAL B O 1
ATOM 3422 N N . LEU B 1 158 ? 0.549 6.266 18.438 1 98.56 158 LEU B N 1
ATOM 3423 C CA . LEU B 1 158 ? 1.739 6.992 18.859 1 98.56 158 LEU B CA 1
ATOM 3424 C C . LEU B 1 158 ? 1.445 8.484 19 1 98.56 158 LEU B C 1
ATOM 3426 O O . LEU B 1 158 ? 1.798 9.094 20.016 1 98.56 158 LEU B O 1
ATOM 3430 N N . GLY B 1 159 ? 0.796 9.008 17.953 1 98.69 159 GLY B N 1
ATOM 3431 C CA . GLY B 1 159 ? 0.51 10.438 17.906 1 98.69 159 GLY B CA 1
ATOM 3432 C C . GLY B 1 159 ? -0.137 10.867 16.594 1 98.69 159 GLY B C 1
ATOM 3433 O O . GLY B 1 159 ? -0.722 10.047 15.883 1 98.69 159 GLY B O 1
ATOM 3434 N N . TYR B 1 160 ? -0.068 12.188 16.375 1 98.94 160 TYR B N 1
ATOM 3435 C CA . TYR B 1 160 ? -0.771 12.797 15.25 1 98.94 160 TYR B CA 1
ATOM 3436 C C . TYR B 1 160 ? 0.127 13.789 14.516 1 98.94 160 TYR B C 1
ATOM 3438 O O . TYR B 1 160 ? 1.033 14.375 15.117 1 98.94 160 TYR B O 1
ATOM 3446 N N . THR B 1 161 ? -0.148 14.008 13.297 1 98.94 161 THR B N 1
ATOM 3447 C CA . THR B 1 161 ? 0.521 15 12.461 1 98.94 161 THR B CA 1
ATOM 3448 C C . THR B 1 161 ? -0.397 15.477 11.344 1 98.94 161 THR B C 1
ATOM 3450 O O . THR B 1 161 ? -1.609 15.258 11.391 1 98.94 161 THR B O 1
ATOM 3453 N N . ALA B 1 162 ? 0.116 16.297 10.43 1 98.94 162 ALA B N 1
ATOM 3454 C CA . ALA B 1 162 ? -0.663 16.781 9.297 1 98.94 162 ALA B CA 1
ATOM 3455 C C . ALA B 1 162 ? -0.232 16.109 7.996 1 98.94 162 ALA B C 1
ATOM 3457 O O . ALA B 1 162 ? 0.929 15.727 7.844 1 98.94 162 ALA B O 1
ATOM 3458 N N . ALA B 1 163 ? -1.126 16 7.117 1 99 163 ALA B N 1
ATOM 3459 C CA . ALA B 1 163 ? -0.832 15.508 5.777 1 99 163 ALA B CA 1
ATOM 3460 C C . ALA B 1 163 ? -1.524 16.359 4.715 1 99 163 ALA B C 1
ATOM 3462 O O . ALA B 1 163 ? -2.553 16.984 4.98 1 99 163 ALA B O 1
ATOM 3463 N N . ASN B 1 164 ? -0.919 16.438 3.598 1 98.94 164 ASN B N 1
ATOM 3464 C CA . ASN B 1 164 ? -1.545 16.875 2.355 1 98.94 164 ASN B CA 1
ATOM 3465 C C . ASN B 1 164 ? -1.702 15.734 1.364 1 98.94 164 ASN B C 1
ATOM 3467 O O . ASN B 1 164 ? -0.716 15.25 0.805 1 98.94 164 ASN B O 1
ATOM 3471 N N . ASP B 1 165 ? -2.922 15.242 1.184 1 98.81 165 ASP B N 1
ATOM 3472 C CA . ASP B 1 165 ? -3.195 14.18 0.225 1 98.81 165 ASP B CA 1
ATOM 3473 C C . ASP B 1 165 ? -3.346 14.734 -1.188 1 98.81 165 ASP B C 1
ATOM 3475 O O . ASP B 1 165 ? -4.457 14.828 -1.71 1 98.81 165 ASP B O 1
ATOM 3479 N N . VAL B 1 166 ? -2.221 14.984 -1.791 1 98.69 166 VAL B N 1
ATOM 3480 C CA . VAL B 1 166 ? -2.191 15.594 -3.119 1 98.69 166 VAL B CA 1
ATOM 3481 C C . VAL B 1 166 ? -2.777 14.617 -4.141 1 98.69 166 VAL B C 1
ATOM 3483 O O . VAL B 1 166 ? -2.438 13.43 -4.145 1 98.69 166 VAL B O 1
ATOM 3486 N N . SER B 1 167 ? -3.654 15.117 -5.004 1 97.5 167 SER B N 1
ATOM 3487 C CA . SER B 1 167 ? -4.43 14.258 -5.895 1 97.5 167 SER B CA 1
ATOM 3488 C C . SER B 1 167 ? -4.387 14.773 -7.328 1 97.5 167 SER B C 1
ATOM 3490 O O . SER B 1 167 ? -4.234 15.977 -7.559 1 97.5 167 SER B O 1
ATOM 3492 N N . SER B 1 168 ? -4.43 13.891 -8.242 1 97.44 168 SER B N 1
ATOM 3493 C CA . SER B 1 168 ? -4.641 14.188 -9.656 1 97.44 168 SER B CA 1
ATOM 3494 C C . SER B 1 168 ? -6.035 13.773 -10.102 1 97.44 168 SER B C 1
ATOM 3496 O O . SER B 1 168 ? -6.266 12.609 -10.438 1 97.44 168 SER B O 1
ATOM 3498 N N . ARG B 1 169 ? -6.883 14.734 -10.25 1 97.19 169 ARG B N 1
ATOM 3499 C CA . ARG B 1 169 ? -8.32 14.469 -10.281 1 97.19 169 ARG B CA 1
ATOM 3500 C C . ARG B 1 169 ? -8.734 13.844 -11.609 1 97.19 169 ARG B C 1
ATOM 3502 O O . ARG B 1 169 ? -9.609 12.977 -11.648 1 97.19 169 ARG B O 1
ATOM 3509 N N . THR B 1 170 ? -8.133 14.273 -12.719 1 96.38 170 THR B N 1
ATOM 3510 C CA . THR B 1 170 ? -8.453 13.664 -14 1 96.38 170 THR B CA 1
ATOM 3511 C C . THR B 1 170 ? -8.172 12.164 -13.969 1 96.38 170 THR B C 1
ATOM 3513 O O . THR B 1 170 ? -9.023 11.359 -14.344 1 96.38 170 THR B O 1
ATOM 3516 N N . SER B 1 171 ? -7 11.781 -13.492 1 95.19 171 SER B N 1
ATOM 3517 C CA . SER B 1 171 ? -6.633 10.375 -13.391 1 95.19 171 SER B CA 1
ATOM 3518 C C . SER B 1 171 ? -7.531 9.641 -12.398 1 95.19 171 SER B C 1
ATOM 3520 O O . SER B 1 171 ? -7.836 8.461 -12.586 1 95.19 171 SER B O 1
ATOM 3522 N N . GLN B 1 172 ? -7.875 10.328 -11.32 1 95 172 GLN B N 1
ATOM 3523 C CA . GLN B 1 172 ? -8.75 9.742 -10.305 1 95 172 GLN B CA 1
ATOM 3524 C C . GLN B 1 172 ? -10.086 9.32 -10.906 1 95 172 GLN B C 1
ATOM 3526 O O . GLN B 1 172 ? -10.586 8.234 -10.617 1 95 172 GLN B O 1
ATOM 3531 N N . PHE B 1 173 ? -10.625 10.086 -11.781 1 93.62 173 PHE B N 1
ATOM 3532 C CA . PHE B 1 173 ? -11.977 9.844 -12.273 1 93.62 173 PHE B CA 1
ATOM 3533 C C . PHE B 1 173 ? -11.953 9.008 -13.547 1 93.62 173 PHE B C 1
ATOM 3535 O O . PHE B 1 173 ? -12.992 8.578 -14.039 1 93.62 173 PHE B O 1
ATOM 3542 N N . ASN B 1 174 ? -10.742 8.758 -14.062 1 94.31 174 ASN B N 1
ATOM 3543 C CA . ASN B 1 174 ? -10.602 7.906 -15.234 1 94.31 174 ASN B CA 1
ATOM 3544 C C . ASN B 1 174 ? -10.719 6.43 -14.867 1 94.31 174 ASN B C 1
ATOM 3546 O O . ASN B 1 174 ? -10.844 5.578 -15.75 1 94.31 174 ASN B O 1
ATOM 3550 N N . GLN B 1 175 ? -10.711 6.078 -13.633 1 92.81 175 GLN B N 1
ATOM 3551 C CA . GLN B 1 175 ? -10.914 4.707 -13.172 1 92.81 175 GLN B CA 1
ATOM 3552 C C . GLN B 1 175 ? -11.602 4.676 -11.812 1 92.81 175 GLN B C 1
ATOM 3554 O O . GLN B 1 175 ? -11.727 5.711 -11.148 1 92.81 175 GLN B O 1
ATOM 3559 N N . SER B 1 176 ? -11.977 3.498 -11.406 1 94.5 176 SER B N 1
ATOM 3560 C CA . SER B 1 176 ? -12.805 3.357 -10.219 1 94.5 176 SER B CA 1
ATOM 3561 C C . SER B 1 176 ? -11.961 3.396 -8.945 1 94.5 176 SER B C 1
ATOM 3563 O O . SER B 1 176 ? -12.469 3.703 -7.867 1 94.5 176 SER B O 1
ATOM 3565 N N . GLN B 1 177 ? -10.703 3.029 -9.016 1 97.88 177 GLN B N 1
ATOM 3566 C CA . GLN B 1 177 ? -9.82 2.971 -7.855 1 97.88 177 GLN B CA 1
ATOM 3567 C C . GLN B 1 177 ? -8.977 4.238 -7.746 1 97.88 177 GLN B C 1
ATOM 3569 O O . GLN B 1 177 ? -8.516 4.77 -8.758 1 97.88 177 GLN B O 1
ATOM 3574 N N . TRP B 1 178 ? -8.648 4.73 -6.559 1 98.31 178 TRP B N 1
ATOM 3575 C CA . TRP B 1 178 ? -8.047 6.043 -6.352 1 98.31 178 TRP B CA 1
ATOM 3576 C C . TRP B 1 178 ? -6.531 5.926 -6.195 1 98.31 178 TRP B C 1
ATOM 3578 O O . TRP B 1 178 ? -5.816 6.926 -6.289 1 98.31 178 TRP B O 1
ATOM 3588 N N . CYS B 1 179 ? -6.004 4.754 -5.953 1 97.88 179 CYS B N 1
ATOM 3589 C CA . CYS B 1 179 ? -4.629 4.602 -5.492 1 97.88 179 CYS B CA 1
ATOM 3590 C C . CYS B 1 179 ? -3.643 5.133 -6.523 1 97.88 179 CYS B C 1
ATOM 3592 O O . CYS B 1 179 ? -2.623 5.727 -6.168 1 97.88 179 CYS B O 1
ATOM 3594 N N . PHE B 1 180 ? -3.943 4.961 -7.832 1 98.19 180 PHE B N 1
ATOM 3595 C CA . PHE B 1 180 ? -3.02 5.41 -8.867 1 98.19 180 PHE B CA 1
ATOM 3596 C C . PHE B 1 180 ? -2.877 6.926 -8.844 1 98.19 180 PHE B C 1
ATOM 3598 O O . PHE B 1 180 ? -1.765 7.449 -8.734 1 98.19 180 PHE B O 1
ATOM 3605 N N . SER B 1 181 ? -3.943 7.645 -8.852 1 97.31 181 SER B N 1
ATOM 3606 C CA . SER B 1 181 ? -3.988 9.094 -9 1 97.31 181 SER B CA 1
ATOM 3607 C C . SER B 1 181 ? -3.551 9.797 -7.715 1 97.31 181 SER B C 1
ATOM 3609 O O . SER B 1 181 ? -3.305 11 -7.715 1 97.31 181 SER B O 1
ATOM 3611 N N . LYS B 1 182 ? -3.449 9.023 -6.625 1 98.06 182 LYS B N 1
ATOM 3612 C CA . LYS B 1 182 ? -3.111 9.594 -5.324 1 98.06 182 LYS B CA 1
ATOM 3613 C C . LYS B 1 182 ? -1.794 9.023 -4.805 1 98.06 182 LYS B C 1
ATOM 3615 O O . LYS B 1 182 ? -1.351 9.375 -3.707 1 98.06 182 LYS B O 1
ATOM 3620 N N . GLY B 1 183 ? -1.175 8.164 -5.613 1 98.25 183 GLY B N 1
ATOM 3621 C CA . GLY B 1 183 ? -0.032 7.422 -5.113 1 98.25 183 GLY B CA 1
ATOM 3622 C C . GLY B 1 183 ? 1.27 7.789 -5.801 1 98.25 183 GLY B C 1
ATOM 3623 O O . GLY B 1 183 ? 2.258 7.059 -5.699 1 98.25 183 GLY B O 1
ATOM 3624 N N . PHE B 1 184 ? 1.353 8.914 -6.523 1 98.44 184 PHE B N 1
ATOM 3625 C CA . PHE B 1 184 ? 2.582 9.336 -7.18 1 98.44 184 PHE B CA 1
ATOM 3626 C C . PHE B 1 184 ? 3.664 9.656 -6.156 1 98.44 184 PHE B C 1
ATOM 3628 O O . PHE B 1 184 ? 3.363 9.914 -4.988 1 98.44 184 PHE B O 1
ATOM 3635 N N . ASP B 1 185 ? 4.93 9.602 -6.621 1 98.19 185 ASP B N 1
ATOM 3636 C CA . ASP B 1 185 ? 6.023 9.992 -5.738 1 98.19 185 ASP B CA 1
ATOM 3637 C C . ASP B 1 185 ? 5.777 11.375 -5.137 1 98.19 185 ASP B C 1
ATOM 3639 O O . ASP B 1 185 ? 5.395 12.305 -5.844 1 98.19 185 ASP B O 1
ATOM 3643 N N . ASP B 1 186 ? 5.863 11.484 -3.793 1 97.88 186 ASP B N 1
ATOM 3644 C CA . ASP B 1 186 ? 5.852 12.742 -3.051 1 97.88 186 AS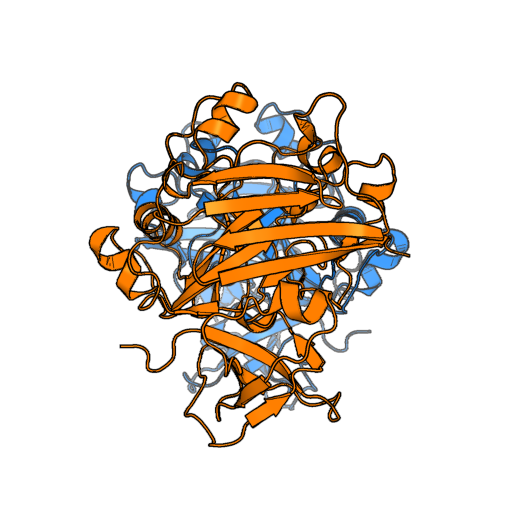P B CA 1
ATOM 3645 C C . ASP B 1 186 ? 4.438 13.312 -2.959 1 97.88 186 ASP B C 1
ATOM 3647 O O . ASP B 1 186 ? 4.262 14.5 -2.678 1 97.88 186 ASP B O 1
ATOM 3651 N N . SER B 1 187 ? 3.426 12.5 -3.193 1 98.62 187 SER B N 1
ATOM 3652 C CA . SER B 1 187 ? 2.055 13 -3.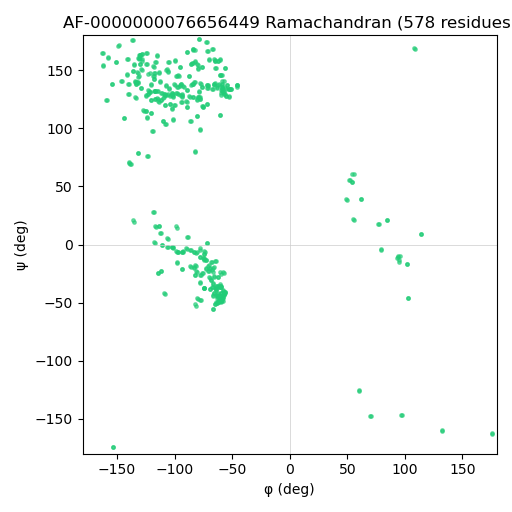227 1 98.62 187 SER B CA 1
ATOM 3653 C C . SER B 1 187 ? 1.421 12.969 -1.84 1 98.62 187 SER B C 1
ATOM 3655 O O . SER B 1 187 ? 0.227 13.242 -1.691 1 98.62 187 SER B O 1
ATOM 3657 N N . CYS B 1 188 ? 2.191 12.648 -0.805 1 98.88 188 CYS B N 1
ATOM 3658 C CA . CYS B 1 188 ? 1.664 12.633 0.555 1 98.88 188 CYS B CA 1
ATOM 3659 C C . CYS B 1 188 ? 2.664 13.242 1.532 1 98.88 188 CYS B C 1
ATOM 3661 O O . CYS B 1 188 ? 3.205 12.539 2.389 1 98.88 188 CYS B O 1
ATOM 3663 N N . PRO B 1 189 ? 2.875 14.484 1.444 1 98.94 189 PRO B N 1
ATOM 3664 C CA . PRO B 1 189 ? 3.689 15.117 2.484 1 98.94 189 PRO B CA 1
ATOM 3665 C C . PRO B 1 189 ? 3.021 15.086 3.859 1 98.94 189 PRO B C 1
ATOM 3667 O O . PRO B 1 189 ? 1.803 15.242 3.961 1 98.94 189 PRO B O 1
ATOM 3670 N N . ILE B 1 190 ? 3.812 14.805 4.852 1 98.94 190 ILE B N 1
ATOM 3671 C CA . ILE B 1 190 ? 3.299 14.828 6.219 1 98.94 190 ILE B CA 1
ATOM 3672 C C . ILE B 1 190 ? 4.234 15.648 7.105 1 98.94 190 ILE B C 1
ATOM 3674 O O . ILE B 1 190 ? 5.398 15.867 6.758 1 98.94 190 ILE B O 1
ATOM 3678 N N . GLY B 1 191 ? 3.789 16.109 8.219 1 98.81 191 GLY B N 1
ATOM 3679 C CA . GLY B 1 191 ? 4.586 16.844 9.188 1 98.81 191 GLY B CA 1
ATOM 3680 C C . GLY B 1 191 ? 3.908 18.109 9.672 1 98.81 191 GLY B C 1
ATOM 3681 O O . GLY B 1 191 ? 2.68 18.203 9.672 1 98.81 191 GLY B O 1
ATOM 3682 N N . PRO B 1 192 ? 4.598 19.031 10.203 1 98.75 192 PRO B N 1
ATOM 3683 C CA . PRO B 1 192 ? 6.059 19.078 10.297 1 98.75 192 PRO B CA 1
ATOM 3684 C C . PRO B 1 192 ? 6.59 18.281 11.492 1 98.75 192 PRO B C 1
ATOM 3686 O O . PRO B 1 192 ? 7.781 17.969 11.555 1 98.75 192 PRO B O 1
ATOM 3689 N N . VAL B 1 193 ? 5.719 18.016 12.484 1 98.81 193 VAL B N 1
ATOM 3690 C CA . VAL B 1 193 ? 6.094 17.266 13.68 1 98.81 193 VAL B CA 1
ATOM 3691 C C . VAL B 1 193 ? 5.078 16.156 13.93 1 98.81 193 VAL B C 1
ATOM 3693 O O . VAL B 1 193 ? 4 16.141 13.328 1 98.81 193 VAL B O 1
ATOM 3696 N N . ILE B 1 194 ? 5.453 15.242 14.719 1 98.81 194 ILE B N 1
ATOM 3697 C CA . ILE B 1 194 ? 4.477 14.328 15.305 1 98.81 194 ILE B CA 1
ATOM 3698 C C . ILE B 1 194 ? 4.203 14.734 16.75 1 98.81 194 ILE B C 1
ATOM 3700 O O . ILE B 1 194 ? 5.129 15.008 17.516 1 98.81 194 ILE B O 1
ATOM 3704 N N . VAL B 1 195 ? 2.965 14.867 17.062 1 98.75 195 VAL B N 1
ATOM 3705 C CA . VAL B 1 195 ? 2.537 15.234 18.406 1 98.75 195 VAL B CA 1
ATOM 3706 C C . VAL B 1 195 ? 2.043 14 19.156 1 98.75 195 VAL B C 1
ATOM 3708 O O . VAL B 1 195 ? 1.208 13.25 18.641 1 98.75 195 VAL B O 1
ATOM 3711 N N . SER B 1 196 ? 2.527 13.828 20.328 1 97.88 196 SER B N 1
ATOM 3712 C CA . SER B 1 196 ? 2.166 12.664 21.141 1 97.88 196 SER B CA 1
ATOM 3713 C C . SER B 1 196 ? 0.667 12.633 21.422 1 97.88 196 SER B C 1
ATOM 3715 O O . SER B 1 196 ? 0.049 13.672 21.641 1 97.88 196 SER B O 1
ATOM 3717 N N . LYS B 1 197 ? 0.138 11.461 21.484 1 97.06 197 LYS B N 1
ATOM 3718 C CA . LYS B 1 197 ? -1.27 11.305 21.844 1 97.06 197 LYS B CA 1
ATOM 3719 C C . LYS B 1 197 ? -1.552 11.883 23.234 1 97.06 197 LYS B C 1
ATOM 3721 O O . LYS B 1 197 ? -2.686 12.258 23.531 1 97.06 197 LYS B O 1
ATOM 3726 N N . SER B 1 198 ? -0.565 11.953 24.078 1 96.19 198 SER B N 1
ATOM 3727 C CA . SER B 1 198 ? -0.756 12.477 25.422 1 96.19 198 SER B CA 1
ATOM 3728 C C . SER B 1 198 ? -1.102 13.961 25.391 1 96.19 198 SER B C 1
ATOM 3730 O O . SER B 1 198 ? -1.818 14.453 26.266 1 96.19 198 SER B O 1
ATOM 3732 N N . LEU B 1 199 ? -0.557 14.688 24.438 1 96.38 199 LEU B N 1
ATOM 3733 C CA . LEU B 1 199 ? -0.812 16.125 24.312 1 96.38 199 LEU B CA 1
ATOM 3734 C C . LEU B 1 199 ? -2.141 16.375 23.609 1 96.38 199 LEU B C 1
ATOM 3736 O O . LEU B 1 199 ? -2.695 17.469 23.719 1 96.38 199 LEU B O 1
ATOM 3740 N N . ILE B 1 200 ? -2.572 15.398 22.844 1 96.69 200 ILE B N 1
ATOM 3741 C CA . ILE B 1 200 ? -3.855 15.461 22.156 1 96.69 200 ILE B CA 1
ATOM 3742 C C . ILE B 1 200 ? -4.715 14.266 22.547 1 96.69 200 ILE B C 1
ATOM 3744 O O . ILE B 1 200 ? -4.941 13.359 21.734 1 96.69 200 ILE B O 1
ATOM 3748 N N . PRO B 1 201 ? -5.246 14.336 23.719 1 91.38 201 PRO B N 1
ATOM 3749 C CA . PRO B 1 201 ? -6.027 13.172 24.156 1 91.38 201 PRO B CA 1
ATOM 3750 C C . PRO B 1 201 ? -7.32 13.008 23.344 1 91.38 201 PRO B C 1
ATOM 3752 O O . PRO B 1 201 ? -7.84 11.891 23.234 1 91.38 201 PRO B O 1
ATOM 3755 N N . ASP B 1 202 ? -7.859 14.141 22.891 1 96.94 202 ASP B N 1
ATOM 3756 C CA . ASP B 1 202 ? -9.031 14.086 22.031 1 96.94 202 ASP B CA 1
ATOM 3757 C C . ASP B 1 202 ? -8.742 14.719 20.672 1 96.94 202 ASP B C 1
ATOM 3759 O O . ASP B 1 202 ? -8.859 15.938 20.5 1 96.94 202 ASP B O 1
ATOM 3763 N N . PRO B 1 203 ? -8.438 13.922 19.688 1 98.38 203 PRO B N 1
ATOM 3764 C CA . PRO B 1 203 ? -8.078 14.461 18.375 1 98.38 203 PRO B CA 1
ATOM 3765 C C . PRO B 1 203 ? -9.273 15.055 17.641 1 98.38 203 PRO B C 1
ATOM 3767 O O . PRO B 1 203 ? -9.125 15.578 16.531 1 98.38 203 PRO B O 1
ATOM 3770 N N . HIS B 1 204 ? -10.445 15.055 18.219 1 98.31 204 HIS B N 1
ATOM 3771 C CA . HIS B 1 204 ? -11.641 15.602 17.594 1 98.31 204 HIS B CA 1
ATOM 3772 C C . HIS B 1 204 ? -11.914 17.016 18.078 1 98.31 204 HIS B C 1
ATOM 3774 O O . HIS B 1 204 ? -13 17.562 17.844 1 98.31 204 HIS B O 1
ATOM 3780 N N . LYS B 1 205 ? -10.922 17.594 18.703 1 98.25 205 LYS B N 1
ATOM 3781 C CA . LYS B 1 205 ? -11 18.984 19.172 1 98.25 205 LYS B CA 1
ATOM 3782 C C . LYS B 1 205 ? -9.945 19.844 18.484 1 98.25 205 LYS B C 1
ATOM 3784 O O . LYS B 1 205 ? -9.477 20.828 19.078 1 98.25 205 LYS B O 1
ATOM 3789 N N . LEU B 1 206 ? -9.562 19.516 17.359 1 98.69 206 LEU B N 1
ATOM 3790 C CA . LEU B 1 206 ? -8.609 20.281 16.562 1 98.69 206 LEU B CA 1
ATOM 3791 C C . LEU B 1 206 ? -9.312 21.031 15.438 1 98.69 206 LEU B C 1
ATOM 3793 O O . LEU B 1 206 ? -10.445 20.703 15.086 1 98.69 206 LEU B O 1
ATOM 3797 N N . ASN B 1 207 ? -8.656 22.078 14.984 1 98.62 207 ASN B N 1
ATOM 3798 C CA . ASN B 1 207 ? -9.086 22.828 13.82 1 98.62 207 ASN B CA 1
ATOM 3799 C C . ASN B 1 207 ? -8.148 22.609 12.633 1 98.62 207 ASN B C 1
ATOM 3801 O O . ASN B 1 207 ? -6.93 22.781 12.758 1 98.62 207 ASN B O 1
ATOM 3805 N N . VAL B 1 208 ? -8.703 22.281 11.492 1 98.88 208 VAL B N 1
ATOM 3806 C CA . VAL B 1 208 ? -7.941 22.031 10.273 1 98.88 208 VAL B CA 1
ATOM 3807 C C . VAL B 1 208 ? -8.219 23.141 9.258 1 98.88 208 VAL B C 1
ATOM 3809 O O . VAL B 1 208 ? -9.383 23.438 8.969 1 98.88 208 VAL B O 1
ATOM 3812 N N . ARG B 1 209 ? -7.199 23.719 8.695 1 98.81 209 ARG B N 1
ATOM 3813 C CA . ARG B 1 209 ? -7.328 24.688 7.605 1 98.81 209 ARG B CA 1
ATOM 3814 C C . ARG B 1 209 ? -6.371 24.344 6.461 1 98.81 209 ARG B C 1
ATOM 3816 O O . ARG B 1 209 ? -5.27 23.844 6.695 1 98.81 209 ARG B O 1
ATOM 3823 N N . GLY B 1 210 ? -6.809 24.578 5.301 1 98.81 210 GLY B N 1
ATOM 3824 C CA . GLY B 1 210 ? -6.004 24.594 4.09 1 98.81 210 GLY B CA 1
ATOM 3825 C C . GLY B 1 210 ? -5.93 25.969 3.445 1 98.81 210 GLY B C 1
ATOM 3826 O O . GLY B 1 210 ? -6.961 26.594 3.188 1 98.81 210 GLY B O 1
ATOM 3827 N N . LEU B 1 211 ? -4.691 26.422 3.232 1 98.81 211 LEU B N 1
ATOM 3828 C CA . LEU B 1 211 ? -4.496 27.734 2.611 1 98.81 211 LEU B CA 1
ATOM 3829 C C . LEU B 1 211 ? -3.656 27.609 1.346 1 98.81 211 LEU B C 1
ATOM 3831 O O . LEU B 1 211 ? -2.576 27.016 1.366 1 98.81 211 LEU B O 1
ATOM 3835 N N . LYS B 1 212 ? -4.094 28.141 0.29 1 98.81 212 LYS B N 1
ATOM 3836 C CA . LYS B 1 212 ? -3.299 28.266 -0.93 1 98.81 212 LYS B CA 1
ATOM 3837 C C . LYS B 1 212 ? -2.889 29.719 -1.18 1 98.81 212 LYS B C 1
ATOM 3839 O O . LYS B 1 212 ? -3.742 30.594 -1.334 1 98.81 212 LYS B O 1
ATOM 3844 N N . ASN B 1 213 ? -1.59 29.938 -1.214 1 98.5 213 ASN B N 1
ATOM 3845 C CA . ASN B 1 213 ? -1.057 31.281 -1.439 1 98.5 213 ASN B CA 1
ATOM 3846 C C . ASN B 1 213 ? -1.714 32.312 -0.522 1 98.5 213 ASN B C 1
ATOM 3848 O O . ASN B 1 213 ? -2.115 33.375 -0.973 1 98.5 213 ASN B O 1
ATOM 3852 N N . GLY B 1 214 ? -1.938 31.875 0.677 1 97.56 214 GLY B N 1
ATOM 3853 C CA . GLY B 1 214 ? -2.426 32.781 1.705 1 97.56 214 GLY B CA 1
ATOM 3854 C C . GLY B 1 214 ? -3.938 32.781 1.829 1 97.56 214 GLY B C 1
ATOM 3855 O O . GLY B 1 214 ? -4.484 33.312 2.791 1 97.56 214 GLY B O 1
ATOM 3856 N N . GLN B 1 215 ? -4.625 32.188 0.929 1 98.12 215 GLN B N 1
ATOM 3857 C CA . GLN B 1 215 ? -6.082 32.188 0.945 1 98.12 215 GLN B CA 1
ATOM 3858 C C . GLN B 1 215 ? -6.605 30.891 1.589 1 98.12 215 GLN B C 1
ATOM 3860 O O . GLN B 1 215 ? -6.23 29.797 1.187 1 98.12 215 GLN B O 1
ATOM 3865 N N . VAL B 1 216 ? -7.508 31.062 2.561 1 98.5 216 VAL B N 1
ATOM 3866 C CA . VAL B 1 216 ? -8.125 29.906 3.203 1 98.5 216 VAL B CA 1
ATOM 3867 C C . VAL B 1 216 ? -9.109 29.25 2.24 1 98.5 216 VAL B C 1
ATOM 3869 O O . VAL B 1 216 ? -10.062 29.891 1.777 1 98.5 216 VAL B O 1
ATOM 3872 N N . LEU B 1 217 ? -8.898 27.969 1.919 1 98.5 217 LEU B N 1
ATOM 3873 C CA . LEU B 1 217 ? -9.75 27.234 0.992 1 98.5 217 LEU B CA 1
ATOM 3874 C C . LEU B 1 217 ? -10.484 26.109 1.707 1 98.5 217 LEU B C 1
ATOM 3876 O O . LEU B 1 217 ? -11.508 25.625 1.217 1 98.5 217 LEU B O 1
ATOM 3880 N N . GLN B 1 218 ? -9.93 25.656 2.795 1 98.62 218 GLN B N 1
ATOM 3881 C CA . GLN B 1 218 ? -10.516 24.625 3.637 1 98.62 218 GLN B CA 1
ATOM 3882 C C . GLN B 1 218 ? -10.492 25.031 5.105 1 98.62 218 GLN B C 1
ATOM 3884 O O . GLN B 1 218 ? -9.523 25.609 5.578 1 98.62 218 GLN B O 1
ATOM 3889 N N . GLU B 1 219 ? -11.539 24.75 5.812 1 98.44 219 GLU B N 1
ATOM 3890 C CA . GLU B 1 219 ? -11.625 25.031 7.242 1 98.44 219 GLU B CA 1
ATOM 3891 C C . GLU B 1 219 ? -12.695 24.172 7.906 1 98.44 219 GLU B C 1
ATOM 3893 O O . GLU B 1 219 ? -13.844 24.141 7.461 1 98.44 219 GLU B O 1
ATOM 3898 N N . SER B 1 220 ? -12.297 23.453 8.898 1 98.62 220 SER B N 1
ATOM 3899 C CA . SER B 1 220 ? -13.227 22.578 9.609 1 98.62 220 SER B CA 1
ATOM 3900 C C . SER B 1 220 ? -12.672 22.172 10.969 1 98.62 220 SER B C 1
ATOM 3902 O O . SER B 1 220 ? -11.461 22.219 11.188 1 98.62 220 SER B O 1
ATOM 3904 N N . SER B 1 221 ? -13.578 21.875 11.852 1 98.5 221 SER B N 1
ATOM 3905 C CA . SER B 1 221 ? -13.188 21.125 13.047 1 98.5 221 SER B CA 1
ATOM 3906 C C . SER B 1 221 ? -13.047 19.641 12.758 1 98.5 221 SER B C 1
ATOM 3908 O O . SER B 1 221 ? -13.742 19.094 11.898 1 98.5 221 SER B O 1
ATOM 3910 N N . THR B 1 222 ? -12.195 18.906 13.484 1 98.5 222 THR B N 1
ATOM 3911 C CA . THR B 1 222 ? -12.031 17.469 13.32 1 98.5 222 THR B CA 1
ATOM 3912 C C . THR B 1 222 ? -13.219 16.719 13.922 1 98.5 222 THR B C 1
ATOM 3914 O O . THR B 1 222 ? -13.328 15.508 13.758 1 98.5 222 THR B O 1
ATOM 3917 N N . ASP B 1 223 ? -14.102 17.422 14.562 1 98 223 ASP B N 1
ATOM 3918 C CA . ASP B 1 223 ? -15.328 16.797 15.023 1 98 223 ASP B CA 1
ATOM 3919 C C . ASP B 1 223 ? -16.297 16.547 13.867 1 98 223 ASP B C 1
ATOM 3921 O O . ASP B 1 223 ? -17.297 15.859 14.031 1 98 223 ASP B O 1
ATOM 3925 N N . ASP B 1 224 ? -15.953 17.078 12.719 1 98.25 224 ASP B N 1
ATOM 3926 C CA . ASP B 1 224 ? -16.781 16.891 11.531 1 98.25 224 ASP B CA 1
ATOM 3927 C C . ASP B 1 224 ? -16.516 15.531 10.883 1 98.25 224 ASP B C 1
ATOM 3929 O O . ASP B 1 224 ? -17.188 15.156 9.922 1 98.25 224 ASP B O 1
ATOM 3933 N N . LEU B 1 225 ? -15.539 14.773 11.336 1 98.5 225 LEU B N 1
ATOM 3934 C CA . LEU B 1 225 ? -15.266 13.438 10.82 1 98.5 225 LEU B CA 1
ATOM 3935 C C . LEU B 1 225 ? -16.484 12.547 10.953 1 98.5 225 LEU B C 1
ATOM 3937 O O . LEU B 1 225 ? -17.094 12.461 12.023 1 98.5 225 LEU B O 1
ATOM 3941 N N . ILE B 1 226 ? -16.859 11.898 9.906 1 98.56 226 ILE B N 1
ATOM 3942 C CA . ILE B 1 226 ? -17.953 10.938 9.906 1 98.56 226 ILE B CA 1
ATOM 3943 C C . ILE B 1 226 ? -17.578 9.727 10.75 1 98.56 226 ILE B C 1
ATOM 3945 O O . ILE B 1 226 ? -18.328 9.312 11.633 1 98.56 226 ILE B O 1
ATOM 3949 N N . PHE B 1 227 ? -16.453 9.109 10.422 1 98.81 227 PHE B N 1
ATOM 3950 C CA . PHE B 1 227 ? -15.836 8.055 11.219 1 98.81 227 PHE B CA 1
ATOM 3951 C C . PHE B 1 227 ? -14.68 8.602 12.039 1 98.81 227 PHE B C 1
ATOM 3953 O O . PHE B 1 227 ? -13.719 9.148 11.484 1 98.81 227 PHE B O 1
ATOM 3960 N N . ASN B 1 228 ? -14.812 8.461 13.305 1 98.5 228 ASN B N 1
ATOM 3961 C CA . ASN B 1 228 ? -13.797 9.016 14.188 1 98.5 228 ASN B CA 1
ATOM 3962 C C . ASN B 1 228 ? -12.562 8.117 14.258 1 98.5 228 ASN B C 1
ATOM 3964 O O . ASN B 1 228 ? -12.523 7.059 13.625 1 98.5 228 ASN B O 1
ATOM 3968 N N . VAL B 1 229 ? -11.547 8.547 14.984 1 98.56 229 VAL B N 1
ATOM 3969 C CA . VAL B 1 229 ? -10.234 7.91 15.016 1 98.56 229 VAL B CA 1
ATOM 3970 C C . VAL B 1 229 ? -10.375 6.469 15.5 1 98.56 229 VAL B C 1
ATOM 3972 O O . VAL B 1 229 ? -9.883 5.543 14.852 1 98.56 229 VAL B O 1
ATOM 3975 N N . PRO B 1 230 ? -11.086 6.18 16.625 1 98.75 230 PRO B N 1
ATOM 3976 C CA . PRO B 1 230 ? -11.234 4.793 17.062 1 98.75 230 PRO B CA 1
ATOM 3977 C C . PRO B 1 230 ? -11.914 3.908 16.016 1 98.75 230 PRO B C 1
ATOM 3979 O O . PRO B 1 230 ? -11.477 2.775 15.789 1 98.75 230 PRO B O 1
ATOM 3982 N N . LYS B 1 231 ? -12.961 4.43 15.375 1 98.81 231 LYS B N 1
ATOM 3983 C CA . LYS B 1 231 ? -13.672 3.672 14.352 1 98.81 231 LYS B CA 1
ATOM 3984 C C . LYS B 1 231 ? -12.758 3.334 13.18 1 98.81 231 LYS B C 1
ATOM 3986 O O . LYS B 1 231 ? -12.766 2.207 12.68 1 98.81 231 LYS B O 1
ATOM 3991 N N . ILE B 1 232 ? -11.945 4.266 12.75 1 98.88 232 ILE B N 1
ATOM 3992 C CA . ILE B 1 232 ? -11.047 4.078 11.617 1 98.88 232 ILE B CA 1
ATOM 3993 C C . ILE B 1 232 ? -10.031 2.984 11.945 1 98.88 232 ILE B C 1
ATOM 3995 O O . ILE B 1 232 ? -9.828 2.059 11.156 1 98.88 232 ILE B O 1
ATOM 3999 N N . ILE B 1 233 ? -9.398 3.084 13.102 1 98.94 233 ILE B N 1
ATOM 4000 C CA . ILE B 1 233 ? -8.367 2.133 13.5 1 98.94 233 ILE B CA 1
ATOM 4001 C C . ILE B 1 233 ? -8.977 0.74 13.641 1 98.94 233 ILE B C 1
ATOM 4003 O O . ILE B 1 233 ? -8.406 -0.244 13.156 1 98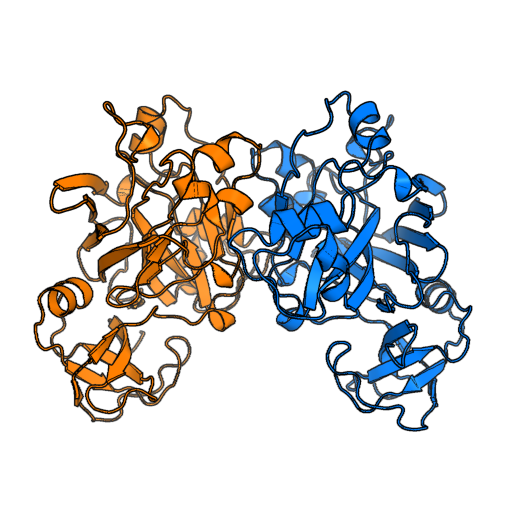.94 233 ILE B O 1
ATOM 4007 N N . SER B 1 234 ? -10.117 0.721 14.305 1 98.88 234 SER B N 1
ATOM 4008 C CA . SER B 1 234 ? -10.805 -0.559 14.461 1 98.88 234 SER B CA 1
ATOM 4009 C C . SER B 1 234 ? -11.133 -1.183 13.109 1 98.88 234 SER B C 1
ATOM 4011 O O . SER B 1 234 ? -10.867 -2.365 12.883 1 98.88 234 SER B O 1
ATOM 4013 N N . PHE B 1 235 ? -11.641 -0.426 12.227 1 98.75 235 PHE B N 1
ATOM 4014 C CA . PHE B 1 235 ? -12.031 -0.9 10.906 1 98.75 235 PHE B CA 1
ATOM 4015 C C . PHE B 1 235 ? -10.812 -1.404 10.133 1 98.75 235 PHE B C 1
ATOM 4017 O O . PHE B 1 235 ? -10.812 -2.535 9.641 1 98.75 235 PHE B O 1
ATOM 4024 N N . LEU B 1 236 ? -9.742 -0.632 10.062 1 98.75 236 LEU B N 1
ATOM 4025 C CA . LEU B 1 236 ? -8.578 -0.94 9.242 1 98.75 236 LEU B CA 1
ATOM 4026 C C . LEU B 1 236 ? -7.809 -2.125 9.82 1 98.75 236 LEU B C 1
ATOM 4028 O O . LEU B 1 236 ? -7.07 -2.801 9.102 1 98.75 236 LEU B O 1
ATOM 4032 N N . SER B 1 237 ? -7.973 -2.379 11.086 1 98.69 237 SER B N 1
ATOM 4033 C CA . SER B 1 237 ? -7.207 -3.445 11.727 1 98.69 237 SER B CA 1
ATOM 4034 C C . SER B 1 237 ? -7.938 -4.781 11.633 1 98.69 237 SER B C 1
ATOM 4036 O O . SER B 1 237 ? -7.434 -5.801 12.109 1 98.69 237 SER B O 1
ATOM 4038 N N . GLN B 1 238 ? -9.156 -4.762 11.07 1 97.88 238 GLN B N 1
ATOM 4039 C CA . GLN B 1 238 ? -9.859 -6.027 10.906 1 97.88 238 GLN B CA 1
ATOM 4040 C C . GLN B 1 238 ? -9.07 -6.984 10.016 1 97.88 238 GLN B C 1
ATOM 4042 O O . GLN B 1 238 ? -8.875 -6.719 8.828 1 97.88 238 GLN B O 1
ATOM 4047 N N . SER B 1 239 ? -8.547 -8.086 10.641 1 97.62 239 SER B N 1
ATOM 4048 C CA . SER B 1 239 ? -7.785 -9.148 10 1 97.62 239 SER B CA 1
ATOM 4049 C C . SER B 1 239 ? -6.582 -8.594 9.25 1 97.62 239 SER B C 1
ATOM 4051 O O . SER B 1 239 ? -6.129 -9.18 8.266 1 97.62 239 SER B O 1
ATOM 4053 N N . THR B 1 240 ? -6.16 -7.477 9.586 1 98.31 240 THR B N 1
ATOM 4054 C CA . THR B 1 240 ? -5.031 -6.789 8.969 1 98.31 240 THR B CA 1
ATOM 4055 C C . THR B 1 240 ? -4.102 -6.215 10.039 1 98.31 240 THR B C 1
ATOM 4057 O O . THR B 1 240 ? -4.539 -5.469 10.914 1 98.31 240 THR B O 1
ATOM 4060 N N . THR B 1 241 ? -2.869 -6.547 9.938 1 98.56 241 THR B N 1
ATOM 4061 C CA . THR B 1 241 ? -1.886 -6.043 10.891 1 98.56 241 THR B CA 1
ATOM 4062 C C . THR B 1 241 ? -1.476 -4.617 10.531 1 98.56 241 THR B C 1
ATOM 4064 O O . THR B 1 241 ? -1.129 -4.332 9.391 1 98.56 241 THR B O 1
ATOM 4067 N N . LEU B 1 242 ? -1.569 -3.756 11.469 1 98.81 242 LEU B N 1
ATOM 4068 C CA . LEU B 1 242 ? -0.986 -2.422 11.375 1 98.81 242 LEU B CA 1
ATOM 4069 C C . LEU B 1 242 ? 0.309 -2.34 12.18 1 98.81 242 LEU B C 1
ATOM 4071 O O . LEU B 1 242 ? 0.301 -2.518 13.398 1 98.81 242 LEU B O 1
ATOM 4075 N N . LYS B 1 243 ? 1.385 -2.088 11.523 1 98.69 243 LYS B N 1
ATOM 4076 C CA . LYS B 1 243 ? 2.705 -2.053 12.141 1 98.69 243 LYS B CA 1
ATOM 4077 C C . LYS B 1 243 ? 3.006 -0.673 12.727 1 98.69 243 LYS B C 1
ATOM 4079 O O . LYS B 1 243 ? 2.416 0.324 12.305 1 98.69 243 LYS B O 1
ATOM 4084 N N . PRO B 1 244 ? 3.91 -0.634 13.742 1 98.69 244 PRO B N 1
ATOM 4085 C CA . PRO B 1 244 ? 4.371 0.694 14.156 1 98.69 244 PRO B CA 1
ATOM 4086 C C . PRO B 1 244 ? 4.895 1.525 12.992 1 98.69 244 PRO B C 1
ATOM 4088 O O . PRO B 1 244 ? 5.613 1.005 12.133 1 98.69 244 PRO B O 1
ATOM 4091 N N . GLY B 1 245 ? 4.48 2.762 12.938 1 98.81 245 GLY B N 1
ATOM 4092 C CA . GLY B 1 245 ? 4.879 3.637 11.844 1 98.81 245 GLY B CA 1
ATOM 4093 C C . GLY B 1 245 ? 3.797 3.807 10.789 1 98.81 245 GLY B C 1
ATOM 4094 O O . GLY B 1 245 ? 3.844 4.746 9.992 1 98.81 245 GLY B O 1
ATOM 4095 N N . THR B 1 246 ? 2.775 2.85 10.812 1 98.88 246 THR B N 1
ATOM 4096 C CA . THR B 1 246 ? 1.684 2.982 9.859 1 98.88 246 THR B CA 1
ATOM 4097 C C . THR B 1 246 ? 1.029 4.355 9.977 1 98.88 246 THR B C 1
ATOM 4099 O O . THR B 1 246 ? 0.704 4.805 11.078 1 98.88 246 THR B O 1
ATOM 4102 N N . VAL B 1 247 ? 0.938 4.996 8.836 1 98.94 247 VAL B N 1
ATOM 4103 C CA . VAL B 1 247 ? 0.289 6.297 8.719 1 98.94 247 VAL B CA 1
ATOM 4104 C C . VAL B 1 247 ? -1.139 6.117 8.211 1 98.94 247 VAL B C 1
ATOM 4106 O O . VAL B 1 247 ? -1.373 5.391 7.242 1 98.94 247 VAL B O 1
ATOM 4109 N N . ILE B 1 248 ? -2.072 6.727 8.875 1 98.94 248 ILE B N 1
ATOM 4110 C CA . ILE B 1 248 ? -3.469 6.758 8.453 1 98.94 248 ILE B CA 1
ATOM 4111 C C . ILE B 1 248 ? -3.914 8.203 8.25 1 98.94 248 ILE B C 1
ATOM 4113 O O . ILE B 1 248 ? -3.955 8.992 9.195 1 98.94 248 ILE B O 1
ATOM 4117 N N . ILE B 1 249 ? -4.199 8.555 7.012 1 98.94 249 ILE B N 1
ATOM 4118 C CA . ILE B 1 249 ? -4.742 9.891 6.77 1 98.94 249 ILE B CA 1
ATOM 4119 C C . ILE B 1 249 ? -6.266 9.828 6.734 1 98.94 249 ILE B C 1
ATOM 4121 O O . ILE B 1 249 ? -6.844 8.914 6.137 1 98.94 249 ILE B O 1
ATOM 4125 N N . THR B 1 250 ? -6.98 10.75 7.324 1 98.88 250 THR B N 1
ATOM 4126 C CA . THR B 1 250 ? -8.328 10.516 7.82 1 98.88 250 THR B CA 1
ATOM 4127 C C . THR B 1 250 ? -9.367 11.172 6.914 1 98.88 250 THR B C 1
ATOM 4129 O O . THR B 1 250 ? -10.555 11.211 7.246 1 98.88 250 THR B O 1
ATOM 4132 N N . GLY B 1 251 ? -8.953 11.734 5.828 1 98.44 251 GLY B N 1
ATOM 4133 C CA . GLY B 1 251 ? -9.883 12.43 4.957 1 98.44 251 GLY B CA 1
ATOM 4134 C C . GLY B 1 251 ? -9.719 13.938 5 1 98.44 251 GLY B C 1
ATOM 4135 O O . GLY B 1 251 ? -9.008 14.469 5.859 1 98.44 251 GLY B O 1
ATOM 4136 N N . THR B 1 252 ? -10.359 14.602 4.082 1 98.62 252 THR B N 1
ATOM 4137 C CA . THR B 1 252 ? -10.195 16.047 3.932 1 98.62 252 THR B CA 1
ATOM 4138 C C . THR B 1 252 ? -11.523 16.766 4.152 1 98.62 252 THR B C 1
ATOM 4140 O O . THR B 1 252 ? -12.586 16.234 3.814 1 98.62 252 THR B O 1
ATOM 4143 N N . PRO B 1 253 ? -11.492 17.969 4.742 1 98.44 253 PRO B N 1
ATOM 4144 C CA . PRO B 1 253 ? -12.711 18.766 4.863 1 98.44 253 PRO B CA 1
ATOM 4145 C C . PRO B 1 253 ? -13.164 19.359 3.529 1 98.44 253 PRO B C 1
ATOM 4147 O O . PRO B 1 253 ? -12.508 19.156 2.506 1 98.44 253 PRO B O 1
ATOM 4150 N N . ALA B 1 254 ? -14.336 19.984 3.58 1 97.88 254 ALA B N 1
ATOM 4151 C CA . ALA B 1 254 ? -14.852 20.688 2.41 1 97.88 254 ALA B CA 1
ATOM 4152 C C . ALA B 1 254 ? -13.852 21.734 1.918 1 97.88 254 ALA B C 1
ATOM 4154 O O . ALA B 1 254 ? -13.016 22.219 2.688 1 97.88 254 ALA B O 1
ATOM 4155 N N . GLY B 1 255 ? -13.906 22.016 0.62 1 97.94 255 GLY B N 1
ATOM 4156 C CA . GLY B 1 255 ? -13.102 23.094 0.064 1 97.94 255 GLY B CA 1
ATOM 4157 C C . GLY B 1 255 ? -12.039 22.609 -0.9 1 97.94 255 GLY B C 1
ATOM 4158 O O . GLY B 1 255 ? -11.141 23.359 -1.271 1 97.94 255 GLY B O 1
ATOM 4159 N N . VAL B 1 256 ? -12.062 21.359 -1.278 1 97.25 256 VAL B N 1
ATOM 4160 C CA . VAL B 1 256 ? -11.125 20.875 -2.279 1 97.25 256 VAL B CA 1
ATOM 4161 C C . VAL B 1 256 ? -11.312 21.625 -3.588 1 97.25 256 VAL B C 1
ATOM 4163 O O . VAL B 1 256 ? -12.383 22.188 -3.846 1 97.25 256 VAL B O 1
ATOM 4166 N N . GLY B 1 257 ? -10.328 21.609 -4.395 1 97.19 257 GLY B N 1
ATOM 4167 C CA . GLY B 1 257 ? -10.289 22.438 -5.586 1 97.19 257 GLY B CA 1
ATOM 4168 C C . GLY B 1 257 ? -11.289 22.016 -6.641 1 97.19 257 GLY B C 1
ATOM 4169 O O . GLY B 1 257 ? -11.922 22.859 -7.281 1 97.19 257 GLY B O 1
ATOM 4170 N N . MET B 1 258 ? -11.469 20.781 -6.797 1 94 258 MET B N 1
ATOM 4171 C CA . MET B 1 258 ? -12.25 20.266 -7.914 1 94 258 MET B CA 1
ATOM 4172 C C . MET B 1 258 ? -13.719 20.641 -7.777 1 94 258 MET B C 1
ATOM 4174 O O . MET B 1 258 ? -14.438 20.734 -8.773 1 94 258 MET B O 1
ATOM 4178 N N . VAL B 1 259 ? -14.172 20.938 -6.559 1 92.25 259 VAL B N 1
ATOM 4179 C CA . VAL B 1 259 ? -15.586 21.203 -6.359 1 92.25 259 VAL B CA 1
ATOM 4180 C C . VAL B 1 259 ? -15.828 22.719 -6.336 1 92.25 259 VAL B C 1
ATOM 4182 O O . VAL B 1 259 ? -16.984 23.172 -6.289 1 92.25 259 VAL B O 1
ATOM 4185 N N . ARG B 1 260 ? -14.75 23.453 -6.379 1 93.44 260 ARG B N 1
ATOM 4186 C CA . ARG B 1 260 ? -14.875 24.906 -6.332 1 93.44 260 ARG B CA 1
ATOM 4187 C C . ARG B 1 260 ? -15.234 25.453 -7.707 1 93.44 260 ARG B C 1
ATOM 4189 O O . ARG B 1 260 ? -14.898 24.859 -8.734 1 93.44 260 ARG B O 1
ATOM 4196 N N . LYS B 1 261 ? -15.891 26.688 -7.605 1 91.62 261 LYS B N 1
ATOM 4197 C CA . LYS B 1 261 ? -16.234 27.438 -8.812 1 91.62 261 LYS B CA 1
ATOM 4198 C C . LYS B 1 261 ? -15.703 28.875 -8.734 1 91.62 261 LYS B C 1
ATOM 4200 O O . LYS B 1 261 ? -16.25 29.703 -7.996 1 91.62 261 LYS B O 1
ATOM 4205 N N . PRO B 1 262 ? -14.859 29.359 -9.469 1 94.69 262 PRO B N 1
ATOM 4206 C CA . PRO B 1 262 ? -14.148 28.516 -10.414 1 94.69 262 PRO B CA 1
ATOM 4207 C C . PRO B 1 262 ? -13.266 27.469 -9.727 1 94.69 262 PRO B C 1
ATOM 4209 O O . PRO B 1 262 ? -12.875 27.656 -8.578 1 94.69 262 PRO B O 1
ATOM 4212 N N . GLN B 1 263 ? -12.953 26.422 -10.492 1 95.12 263 GLN B N 1
ATOM 4213 C CA . GLN B 1 263 ? -12.078 25.359 -9.992 1 95.12 263 GLN B CA 1
ATOM 4214 C C . GLN B 1 263 ? -10.719 25.922 -9.586 1 95.12 263 GLN B C 1
ATOM 4216 O O . GLN B 1 263 ? -10.164 26.781 -10.266 1 95.12 263 GLN B O 1
ATOM 4221 N N . VAL B 1 264 ? -10.25 25.469 -8.516 1 97.62 264 VAL B N 1
ATOM 4222 C CA . VAL B 1 264 ? -8.906 25.812 -8.047 1 97.62 264 VAL B CA 1
ATOM 4223 C C . VAL B 1 264 ? -7.988 24.594 -8.195 1 97.62 264 VAL B C 1
ATOM 4225 O O . VAL B 1 264 ? -8.359 23.484 -7.832 1 97.62 264 VAL B O 1
ATOM 4228 N N . THR B 1 265 ? -6.84 24.797 -8.805 1 98.19 265 THR B N 1
ATOM 4229 C CA . THR B 1 265 ? -5.863 23.719 -8.977 1 98.19 265 THR B CA 1
ATOM 4230 C C . THR B 1 265 ? -4.508 24.141 -8.406 1 98.19 265 THR B C 1
ATOM 4232 O O . THR B 1 265 ? -4.305 25.297 -8.062 1 98.19 265 THR B O 1
ATOM 4235 N N . ILE B 1 266 ? -3.666 23.156 -8.219 1 98.31 266 ILE B N 1
ATOM 4236 C CA . ILE B 1 266 ? -2.301 23.406 -7.77 1 98.31 266 ILE B CA 1
ATOM 4237 C C . ILE B 1 266 ? -1.379 23.547 -8.977 1 98.31 266 ILE B C 1
ATOM 4239 O O . ILE B 1 266 ? -1.448 22.75 -9.914 1 98.31 266 ILE B O 1
ATOM 4243 N N . LYS B 1 267 ? -0.536 24.531 -8.914 1 97.19 267 LYS B N 1
ATOM 4244 C CA . LYS B 1 267 ? 0.45 24.781 -9.961 1 97.19 267 LYS B CA 1
ATOM 4245 C C . LYS B 1 267 ? 1.853 24.922 -9.375 1 97.19 267 LYS B C 1
ATOM 4247 O O . LYS B 1 267 ? 2.012 25.062 -8.164 1 97.19 267 LYS B O 1
ATOM 4252 N N . GLU B 1 268 ? 2.816 24.812 -10.281 1 97.88 268 GLU B N 1
ATOM 4253 C CA . GLU B 1 268 ? 4.191 25.047 -9.852 1 97.88 268 GLU B CA 1
ATOM 4254 C C . GLU B 1 268 ? 4.32 26.359 -9.102 1 97.88 268 GLU B C 1
ATOM 4256 O O . GLU B 1 268 ? 3.725 27.375 -9.5 1 97.88 268 GLU B O 1
ATOM 4261 N N . ASN B 1 269 ? 5.016 26.328 -7.984 1 98.31 269 ASN B N 1
ATOM 4262 C CA . ASN B 1 269 ? 5.375 27.453 -7.137 1 98.31 269 ASN B CA 1
ATOM 4263 C C . ASN B 1 269 ? 4.215 27.875 -6.242 1 98.31 269 ASN B C 1
ATOM 4265 O O . ASN B 1 269 ? 4.352 28.797 -5.426 1 98.31 269 ASN B O 1
ATOM 4269 N N . ASP B 1 270 ? 3.057 27.25 -6.434 1 98.69 270 ASP B N 1
ATOM 4270 C CA . ASP B 1 270 ? 2.023 27.469 -5.426 1 98.69 270 ASP B CA 1
ATOM 4271 C C . ASP B 1 270 ? 2.494 27.031 -4.043 1 98.69 270 ASP B C 1
ATOM 4273 O O . ASP B 1 270 ? 3.275 26.094 -3.918 1 98.69 270 ASP B O 1
ATOM 4277 N N . VAL B 1 271 ? 2.047 27.75 -3.07 1 98.88 271 VAL B N 1
ATOM 4278 C CA . VAL B 1 271 ? 2.287 27.406 -1.674 1 98.88 271 VAL B CA 1
ATOM 4279 C C . VAL B 1 271 ? 0.983 26.953 -1.021 1 98.88 271 VAL B C 1
ATOM 4281 O O . VAL B 1 271 ? -0.044 27.625 -1.141 1 98.88 271 VAL B O 1
ATOM 4284 N N . PHE B 1 272 ? 1.001 25.781 -0.414 1 98.94 272 PHE B N 1
ATOM 4285 C CA . PHE B 1 272 ? -0.176 25.281 0.285 1 98.94 272 PHE B CA 1
ATOM 4286 C C . PHE B 1 272 ? 0.159 24.938 1.731 1 98.94 272 PHE B C 1
ATOM 4288 O O . PHE B 1 272 ? 1.143 24.25 1.999 1 98.94 272 PHE B O 1
ATOM 4295 N N . PHE B 1 273 ? -0.618 25.469 2.662 1 98.94 273 PHE B N 1
ATOM 4296 C CA . PHE B 1 273 ? -0.487 25.188 4.09 1 98.94 273 PHE B CA 1
ATOM 4297 C C . PHE B 1 273 ? -1.566 24.219 4.555 1 98.94 273 PHE B C 1
ATOM 4299 O O . PHE B 1 273 ? -2.744 24.406 4.238 1 98.94 273 PHE B O 1
ATOM 4306 N N . VAL B 1 274 ? -1.194 23.203 5.195 1 98.94 274 VAL B N 1
ATOM 4307 C CA . VAL B 1 274 ? -2.105 22.438 6.039 1 98.94 274 VAL B CA 1
ATOM 4308 C C . VAL B 1 274 ? -1.882 22.797 7.504 1 98.94 274 VAL B C 1
ATOM 4310 O O . VAL B 1 274 ? -0.889 22.391 8.109 1 98.94 274 VAL B O 1
ATOM 4313 N N . GLU B 1 275 ? -2.812 23.531 8.055 1 98.94 275 GLU B N 1
ATOM 4314 C CA . GLU B 1 275 ? -2.73 23.969 9.445 1 98.94 275 GLU B CA 1
ATOM 4315 C C . GLU B 1 275 ? -3.654 23.156 10.336 1 98.94 275 GLU B C 1
ATOM 4317 O O . GLU B 1 275 ? -4.855 23.062 10.086 1 98.94 275 GLU B O 1
ATOM 4322 N N . ILE B 1 276 ? -3.1 22.5 11.32 1 98.88 276 ILE B N 1
ATOM 4323 C CA . ILE B 1 276 ? -3.908 21.797 12.305 1 98.88 276 ILE B CA 1
ATOM 4324 C C . ILE B 1 276 ? -3.562 22.281 13.711 1 98.88 276 ILE B C 1
ATOM 4326 O O . ILE B 1 276 ? -2.482 21.984 14.227 1 98.88 276 ILE B O 1
ATOM 4330 N N . LEU B 1 277 ? -4.5 23 14.305 1 98.31 277 LEU B N 1
ATOM 4331 C CA . LEU B 1 277 ? -4.281 23.672 15.586 1 98.31 277 LEU B CA 1
ATOM 4332 C C . LEU B 1 277 ? -5.305 23.219 16.625 1 98.31 277 LEU B C 1
ATOM 4334 O O . LEU B 1 277 ? -6.438 22.875 16.266 1 98.31 277 LEU B O 1
ATOM 4338 N N . PRO B 1 278 ? -4.949 23.156 17.859 1 97.62 278 PRO B N 1
ATOM 4339 C CA . PRO B 1 278 ? -3.611 23.453 18.375 1 97.62 278 PRO B CA 1
ATOM 4340 C C . PRO B 1 278 ? -2.66 22.266 18.266 1 97.62 278 PRO B C 1
ATOM 4342 O O . PRO B 1 278 ? -3.066 21.188 17.844 1 97.62 278 PRO B O 1
ATOM 4345 N N . TYR B 1 279 ? -1.278 22.406 18.469 1 97.31 279 TYR B N 1
ATOM 4346 C CA . TYR B 1 279 ? -0.232 21.469 18.844 1 97.31 279 TYR B CA 1
ATOM 4347 C C . TYR B 1 279 ? 0.591 21.062 17.625 1 97.31 279 TYR B C 1
ATOM 4349 O O . TYR B 1 279 ? 1.823 21.109 17.656 1 97.31 279 TYR B O 1
ATOM 4357 N N . ILE B 1 280 ? -0.062 20.719 16.5 1 98.62 280 ILE B N 1
ATOM 4358 C CA . ILE B 1 280 ? 0.66 20.109 15.391 1 98.62 280 ILE B CA 1
ATOM 4359 C C . ILE B 1 280 ? 1.381 21.188 14.586 1 98.62 280 ILE B C 1
ATOM 4361 O O . ILE B 1 280 ? 2.566 21.047 14.273 1 98.62 280 ILE B O 1
ATOM 4365 N N . GLY B 1 281 ? 0.606 22.266 14.32 1 98.81 281 GLY B N 1
ATOM 4366 C CA . GLY B 1 281 ? 1.196 23.359 13.547 1 98.81 281 GLY B CA 1
ATOM 4367 C C . GLY B 1 281 ? 0.86 23.281 12.07 1 98.81 281 GLY B C 1
ATOM 4368 O O . GLY B 1 281 ? -0.264 22.938 11.695 1 98.81 281 GLY B O 1
ATOM 4369 N N . THR B 1 282 ? 1.835 23.734 11.211 1 98.94 282 THR B N 1
ATOM 4370 C CA . THR B 1 282 ? 1.522 23.953 9.805 1 98.94 282 THR B CA 1
ATOM 4371 C C . THR B 1 282 ? 2.477 23.172 8.906 1 98.94 282 THR B C 1
ATOM 4373 O O . THR B 1 282 ? 3.689 23.406 8.938 1 98.94 282 THR B O 1
ATOM 4376 N N . LEU B 1 283 ? 1.983 22.234 8.195 1 98.94 283 LEU B N 1
ATOM 4377 C CA . LEU B 1 283 ? 2.701 21.609 7.086 1 98.94 283 LEU B CA 1
ATOM 4378 C C . LEU B 1 283 ? 2.73 22.531 5.871 1 98.94 283 LEU B C 1
ATOM 4380 O O . LEU B 1 283 ? 1.681 22.891 5.328 1 98.94 283 LEU B O 1
ATOM 4384 N N . VAL B 1 284 ? 3.879 22.906 5.469 1 98.94 284 VAL B N 1
ATOM 4385 C CA . VAL B 1 284 ? 4.027 23.797 4.332 1 98.94 284 VAL B CA 1
ATOM 4386 C C . VAL B 1 284 ? 4.531 23.031 3.117 1 98.94 284 VAL B C 1
ATOM 4388 O O . VAL B 1 284 ? 5.535 22.312 3.197 1 98.94 284 VAL B O 1
ATOM 4391 N N . ASN B 1 285 ? 3.85 23.188 1.987 1 98.88 285 ASN B N 1
ATOM 4392 C CA . ASN B 1 285 ? 4.25 22.594 0.711 1 98.88 285 ASN B CA 1
ATOM 4393 C C . ASN B 1 285 ? 4.453 23.672 -0.355 1 98.88 285 ASN B C 1
ATOM 4395 O O . ASN B 1 285 ? 3.609 24.562 -0.518 1 98.88 285 ASN B O 1
ATOM 4399 N N . ILE B 1 286 ? 5.508 23.609 -0.995 1 98.88 286 ILE B N 1
ATOM 4400 C CA . ILE B 1 286 ? 5.703 24.359 -2.236 1 98.88 286 ILE B CA 1
ATOM 4401 C C . ILE B 1 286 ? 5.863 23.375 -3.4 1 98.88 286 ILE B C 1
ATOM 4403 O O . ILE B 1 286 ? 6.652 22.438 -3.324 1 98.88 286 ILE B O 1
ATOM 4407 N N . PHE B 1 287 ? 5.156 23.625 -4.43 1 98.69 287 PHE B N 1
ATOM 4408 C CA . PHE B 1 287 ? 5.027 22.625 -5.484 1 98.69 287 PHE B CA 1
ATOM 4409 C C . PHE B 1 287 ? 5.992 22.922 -6.629 1 98.69 287 PHE B C 1
ATOM 4411 O O . PHE B 1 287 ? 6.281 24.078 -6.922 1 98.69 287 PHE B O 1
ATOM 4418 N N . LYS B 1 288 ? 6.461 21.922 -7.176 1 98.5 288 LYS B N 1
ATOM 4419 C CA . LYS B 1 288 ? 7.332 21.969 -8.344 1 98.5 288 LYS B CA 1
ATOM 4420 C C . LYS B 1 288 ? 6.902 20.938 -9.383 1 98.5 288 LYS B C 1
ATOM 4422 O O . LYS B 1 288 ? 6.516 19.812 -9.039 1 98.5 288 LYS B O 1
ATOM 4427 N N . ASN B 1 289 ? 6.953 21.266 -10.672 1 97.81 289 ASN B N 1
ATOM 4428 C CA . ASN B 1 289 ? 6.609 20.328 -11.742 1 97.81 289 ASN B CA 1
ATOM 4429 C C . ASN B 1 289 ? 7.68 19.25 -11.914 1 97.81 289 ASN B C 1
ATOM 4431 O O . ASN B 1 289 ? 8.875 19.547 -11.844 1 97.81 289 ASN B O 1
ATOM 4435 N N . GLU B 1 290 ? 7.219 18.062 -12.086 1 97.38 290 GLU B N 1
ATOM 4436 C CA . GLU B 1 290 ? 8.133 17.016 -12.5 1 97.38 290 GLU B CA 1
ATOM 4437 C C . GLU B 1 290 ? 8.805 17.344 -13.828 1 97.38 290 GLU B C 1
ATOM 4439 O O . GLU B 1 290 ? 8.156 17.828 -14.758 1 97.38 290 GLU B O 1
ATOM 4444 N N . GLN B 1 291 ? 10.086 17.203 -13.922 1 92.06 291 GLN B N 1
ATOM 4445 C CA . GLN B 1 291 ? 10.828 17.516 -15.141 1 92.06 291 GLN B CA 1
ATOM 4446 C C . GLN B 1 291 ? 10.945 16.281 -16.031 1 92.06 291 GLN B C 1
ATOM 4448 O O . GLN B 1 291 ? 10.953 15.148 -15.547 1 92.06 291 GLN B O 1
#

InterPro domains:
  IPR011234 Fumarylacetoacetase-like, C-terminal [PF01557] (78-285)
  IPR036663 Fumarylacetoacetase-like, C-terminal domain superfamily [G3DSA:3.90.850.10] (74-291)
  IPR036663 Fumarylacetoacetase-like, C-terminal domain superfamily [SSF56529] (74-290)

pLDDT: mean 97.31, std 3.98, range [48.62, 99.0]

Sequence (582 aa):
MAYWKRLARFVPKGYPSKTLIGEPENHAIDVGLALYKGETVKARVFSGSSVLEPGAPSGEVVEIDRVLSPLTQAEVGTIRCIGLNYKAHAAEACLEPPTIPTAFLKPDTALADPYPARTILPKLTQVDDCGDYESELTIVIGKECKNVSEADAYDYVLGYTAANDVSSRTSQFNQSQWCFSKGFDDSCPIGPVIVSKSLIPDPHKLNVRGLKNGQVLQESSTDDLIFNVPKIISFLSQSTTLKPGTVIITGTPAGVGMVRKPQVTIKENDVFFVEILPYIGTLVNIFKNEQMAYWKRLARFVPKGYPSKTLIGEPENHAIDVGLALYKGETVKARVFSGSSVLEPGAPSGEVVEIDRVLSPLTQAEVGTIRCIGLNYKAHAAEACLEPPTIPTAFLKPDTALADPYPARTILPKLTQVDDCGDYESELTIVIGKECKNVSEADAYDYVLGYTAANDVSSRTSQFNQSQWCFSKGFDDSCPIGPVIVSKSLIPDPHKLNVRGLKNGQVLQESSTDDLIFNVPKIISFLSQSTTLKPGTVIITGTPAGVGMVRKPQVTIKENDVFFVEILPYIGTLVNIFKNEQ

Organism: Fusarium proliferatum (strain ET1) (NCBI:txid1227346)

Solvent-accessible surface area (backbone atoms only — not comparable to full-atom values): 28116 Å² total; per-residue (Å²): 125,74,93,59,54,44,39,30,22,26,24,40,61,96,36,88,88,45,72,44,28,22,28,53,66,58,82,82,59,38,61,32,53,36,53,73,71,68,45,91,45,44,23,38,30,27,67,19,85,35,77,92,50,35,70,47,78,64,81,47,71,46,44,57,62,40,48,28,26,44,61,52,47,82,48,26,37,45,32,38,35,32,50,71,21,16,53,61,25,21,54,73,68,72,42,80,71,66,92,60,88,36,39,44,48,26,42,31,59,8,51,24,42,17,42,81,46,65,31,45,41,41,62,77,29,60,75,73,51,33,23,32,60,28,39,23,59,24,43,29,29,53,40,68,44,52,60,40,50,48,90,53,28,69,81,27,46,43,22,33,30,29,28,38,56,29,32,22,50,64,59,28,70,73,39,78,37,52,27,62,32,38,25,28,39,28,19,33,25,27,14,29,23,34,25,23,34,81,76,43,77,59,72,50,72,30,38,40,32,23,24,52,74,82,41,81,48,24,68,42,52,45,62,44,35,68,64,46,71,32,53,49,49,19,59,65,12,53,53,14,74,43,48,49,40,25,34,35,37,51,24,32,53,36,54,41,19,83,80,37,88,75,64,45,57,56,49,70,70,40,38,38,35,26,33,34,38,79,88,39,27,23,22,36,37,35,29,33,66,54,129,128,73,92,59,53,44,36,29,22,27,24,42,61,96,37,89,88,46,72,44,28,22,27,54,65,58,82,82,60,37,60,31,52,38,52,73,73,68,46,90,45,44,23,37,29,28,69,18,85,36,78,90,49,36,70,46,77,64,81,46,71,47,46,56,62,40,50,28,25,43,60,53,47,83,48,27,36,46,31,39,35,32,49,71,21,17,52,60,26,21,54,74,69,72,43,80,71,68,93,60,88,37,39,43,48,28,42,30,60,8,50,24,42,19,42,81,46,65,31,47,40,41,60,78,27,61,75,74,51,32,21,32,60,29,39,20,58,24,42,29,29,52,38,69,44,53,59,40,49,48,89,54,29,70,80,28,45,42,24,34,28,30,27,38,56,30,32,22,50,62,59,28,72,72,40,78,37,51,28,63,31,39,24,28,38,27,19,32,25,27,14,29,23,36,24,23,35,80,75,43,78,57,73,50,74,30,37,39,31,23,25,50,76,83,40,78,49,25,68,41,52,44,62,43,35,69,64,46,70,32,52,48,48,19,59,65,12,52,55,15,74,43,48,47,40,26,35,35,38,52,25,33,54,35,53,38,20,83,82,36,86,75,65,45,57,55,48,68,70,40,38,39,36,27,33,35,38,78,88,40,28,24,23,36,38,34,30,33,66,54,128

Secondary structure (DSSP, 8-state):
--S-SEEEEEEETT-TT--EEEEESSTT--HHHHHHTT---EEEEES-SBTTB---EEEEEEEEEEEE-SS-HHHH-SEEEEES-BHHHHHHTT-PPPSS-EEEEE-GGGEE--TTSEEEEPHHHHHTT-EE--EEEEEEE-S-BSS--GGGGGGGEEEEEEEE--EEHHHHHTSS-SHHHH-STT-EEEEEEEEETTT-S-GGG-EEEEEETTEEEEEEEGGGBSS-HHHHHHHHTTT-PBPTT-EEE----S--GGGSSS-----TT-EEEEEEETTTEEEEEEEEE--/--S-SEEEEEEETT-TT--EEEEESSTT--HHHHHHTT---EEEEES-SBTTB---EEEEEEEEEEEE-SS-HHHH-SEEEEES-BHHHHHHTT-PPPSS-EEEEE-GGGEEPPTTSEEEEPHHHHHTT-EE--EEEEEEE-S-BSS--GGGGGGGEEEEEEEE--EEHHHHHTSS-SHHHH-STT-EEEEEEEEETTT-S-GGG-EEEEEETTEEEEEEEGGGBSS-HHHHHHHHTTTSPBPTT-EEE----S--GGGSSS-----TT-EEEEEEETTTEEEEEEEEE--

Nearest PDB structures (foldseek):
  8gsr-assembly1_B  TM=8.178E-01  e=6.868E-28  Sphingomonas sp. SKA58
  8sky-assembly1_A  TM=8.338E-01  e=1.528E-27  Bacillus subtilis
  8sut-assembly1_B  TM=8.244E-01  e=9.676E-28  Bacillus subtilis
  8suu-assembly1_B  TM=8.119E-01  e=2.510E-26  Bacillus subtilis
  8suu-assembly1_A  TM=7.990E-01  e=1.998E-26  Bacillus subtilis

Radius of gyration: 24.05 Å; Cα contacts (8 Å, |Δi|>4): 1711; chains: 2; bounding box: 52×68×54 Å